Protein AF-0000000067833018 (afdb_homodimer)

Foldseek 3Di:
DDDPPPDPPPPPDPPPPDQQFACLLVVLEDVVLLVLADPLQNCVNGGDADDPGKWKKKWAWAWKDADPVLLVVQVVCVVFVSQDDNDTDHGFIKMWMWDADPPARWIKIWMWTDDPDDGTRIHIKIWHQDDDSRIKIDGGQQKIFDWRWGRDPNKIKTKGDWIWGDDVPDIGTDDLVPDQAMWMWIWHDPDNFKTKIWIWGARPPPGTRMIIIIMIGTDDDVVVVVVVPPD/DDPDPPDPPPPPDPPPPDQQFACLLVVLEDVVLLVLADPLQNCVNGGDADDPGKWKKKWAWAWKDADPVLLVVQVVCVVFQSQDDNDTDHGFIKMWMWDADPPARWIKIWMWTDDPDDGTRIHIKIWHQDDDSRIKIDGGQQKIFDWRWGRDPNKIKTKGDWIWGDDVPDIGTDDLVPDQAMWMWIWHDPDNFKTKIWIWGARPPPGTRMIIIIMIGTDDDVVVVVVVPPD

InterPro domains:
  IPR025311 Domain of unknown function DUF4166 [PF13761] (37-216)

Radius of gyration: 24.62 Å; Cα contacts (8 Å, |Δi|>4): 1054; chains: 2; bounding box: 75×74×74 Å

Sequence (462 aa):
MRAAGKAAIPNAAPVRPAELFDLRFRALVPEADWARLPPAVRRRFSKRLGEGESAVYVGRVVETQLTRLGWLLAQVLRLVGAPLPTARIANVPSVVAVTQDGAGNGQIWTRLYARGSGFPQAIHSAKRFRGPTGLEERVGAGLGMSLRVLVEDRALVFRSERYFIDLPGFRLILPQWLTPGTLTVSHGATGARAFRFVLEIRHAWLGRLLRQEAEFSDQVDARDEVTAALPMRAAGKAAIPNAAPVRPAELFDLRFRALVPEADWARLPPAVRRRFSKRLGEGESAVYVGRVVETQLTRLGWLLAQVLRLVGAPLPTARIANVPSVVAVTQDGAGNGQIWTRLYARGSGFPQAIHSAKRFRGPTGLEERVGAGLGMSLRVLVEDRALVFRSERYFIDLPGFRLILPQWLTPGTLTVSHGATGARAFRFVLEIRHAWLGRLLRQEAEFSDQVDARDEVTAALP

Nearest PDB structures (foldseek):
  4tq2-assembly1_A-2  TM=4.576E-01  e=1.676E-01  Guillardia theta CCMP2712
  4kc5-assembly1_A  TM=1.972E-01  e=2.437E-02  Mycetohabitans rhizoxinica
  8oii-assembly1_B  TM=2.751E-01  e=3.364E-01  Mycetohabitans rhizoxinica
  4kc5-assembly1_B  TM=1.803E-01  e=4.635E-02  Mycetohabitans rhizoxinica
  4kc5-assembly2_C  TM=1.991E-01  e=9.300E-02  Mycetohabitans rhizoxinica

Structure (mmCIF, N/CA/C/O backbone):
data_AF-0000000067833018-model_v1
#
loop_
_entity.id
_entity.type
_entity.pdbx_description
1 polymer 'DUF4166 domain-containing protein'
#
loop_
_atom_site.group_PDB
_atom_site.id
_atom_site.type_symbol
_atom_site.label_atom_id
_atom_site.label_alt_id
_atom_site.label_comp_id
_atom_site.label_asym_id
_atom_site.label_entity_id
_atom_site.label_seq_id
_atom_site.pdbx_PDB_ins_code
_atom_site.Cartn_x
_atom_site.Cartn_y
_atom_site.Cartn_z
_atom_site.occupancy
_atom_site.B_iso_or_equiv
_atom_site.auth_seq_id
_atom_site.auth_comp_id
_atom_site.auth_asym_id
_atom_site.auth_atom_id
_atom_site.pdbx_PDB_model_num
ATOM 1 N N . MET A 1 1 ? -49.625 0.603 -44.344 1 29.66 1 MET A N 1
ATOM 2 C CA . MET A 1 1 ? -49.281 0.691 -42.938 1 29.66 1 MET A CA 1
ATOM 3 C C . MET A 1 1 ? -47.781 0.601 -42.719 1 29.66 1 MET A C 1
ATOM 5 O O . MET A 1 1 ? -47.188 -0.477 -42.875 1 29.66 1 MET A O 1
ATOM 9 N N . ARG A 1 2 ? -46.969 1.651 -43.031 1 31.81 2 ARG A N 1
ATOM 10 C CA . ARG A 1 2 ? -45.5 1.789 -43.062 1 31.81 2 ARG A CA 1
ATOM 11 C C . ARG A 1 2 ? -44.938 1.815 -41.656 1 31.81 2 ARG A C 1
ATOM 13 O O . ARG A 1 2 ? -45.438 2.541 -40.781 1 31.81 2 ARG A O 1
ATOM 20 N N . ALA A 1 3 ? -44.25 0.665 -41.281 1 36.78 3 ALA A N 1
ATOM 21 C CA . ALA A 1 3 ? -43.531 0.503 -40.031 1 36.78 3 ALA A CA 1
ATOM 22 C C . ALA A 1 3 ? -42.562 1.674 -39.812 1 36.78 3 ALA A C 1
ATOM 24 O O . ALA A 1 3 ? -41.688 1.929 -40.594 1 36.78 3 ALA A O 1
ATOM 25 N N . ALA A 1 4 ? -42.969 2.785 -39.125 1 35 4 ALA A N 1
ATOM 26 C CA . ALA A 1 4 ? -42.156 3.916 -38.656 1 35 4 ALA A CA 1
ATOM 27 C C . ALA A 1 4 ? -40.938 3.441 -37.875 1 35 4 ALA A C 1
ATOM 29 O O . ALA A 1 4 ? -41.031 2.57 -37.031 1 35 4 ALA A O 1
ATOM 30 N N . GLY A 1 5 ? -39.75 3.486 -38.375 1 27.19 5 GLY A N 1
ATOM 31 C CA . GLY A 1 5 ? -38.469 3.172 -37.812 1 27.19 5 GLY A CA 1
ATOM 32 C C . GLY A 1 5 ? -38.25 3.832 -36.469 1 27.19 5 GLY A C 1
ATOM 33 O O . GLY A 1 5 ? -38.438 5.039 -36.312 1 27.19 5 GLY A O 1
ATOM 34 N N . LYS A 1 6 ? -38.406 3.123 -35.344 1 36.62 6 LYS A N 1
ATOM 35 C CA . LYS A 1 6 ? -38.094 3.594 -34 1 36.62 6 LYS A CA 1
ATOM 36 C C . LYS A 1 6 ? -36.688 4.234 -33.969 1 36.62 6 LYS A C 1
ATOM 38 O O . LYS A 1 6 ? -35.688 3.607 -34.344 1 36.62 6 LYS A O 1
ATOM 43 N N . ALA A 1 7 ? -36.625 5.586 -33.906 1 32.22 7 ALA A N 1
ATOM 44 C CA . ALA A 1 7 ? -35.375 6.316 -33.656 1 32.22 7 ALA A CA 1
ATOM 45 C C . ALA A 1 7 ? -34.656 5.73 -32.469 1 32.22 7 ALA A C 1
ATOM 47 O O . ALA A 1 7 ? -35.25 5.512 -31.406 1 32.22 7 ALA A O 1
ATOM 48 N N . ALA A 1 8 ? -33.531 5.027 -32.656 1 36.75 8 ALA A N 1
ATOM 49 C CA . ALA A 1 8 ? -32.656 4.531 -31.578 1 36.75 8 ALA A CA 1
ATOM 50 C C . ALA A 1 8 ? -32.406 5.617 -30.531 1 36.75 8 ALA A C 1
ATOM 52 O O . ALA A 1 8 ? -32.062 6.754 -30.875 1 36.75 8 ALA A O 1
ATOM 53 N N . ILE A 1 9 ? -33.062 5.59 -29.375 1 35.44 9 ILE A N 1
ATOM 54 C CA . ILE A 1 9 ? -32.75 6.449 -28.25 1 35.44 9 ILE A CA 1
ATOM 55 C C . ILE A 1 9 ? -31.234 6.516 -28.031 1 35.44 9 ILE A C 1
ATOM 57 O O . ILE A 1 9 ? -30.562 5.484 -28 1 35.44 9 ILE A O 1
ATOM 61 N N . PRO A 1 10 ? -30.547 7.59 -28.281 1 33.59 10 PRO A N 1
ATOM 62 C CA . PRO A 1 10 ? -29.109 7.672 -28.062 1 33.59 10 PRO A CA 1
ATOM 63 C C . PRO A 1 10 ? -28.688 7.195 -26.672 1 33.59 10 PRO A C 1
ATOM 65 O O . PRO A 1 10 ? -29.438 7.355 -25.719 1 33.59 10 PRO A O 1
ATOM 68 N N . ASN A 1 11 ? -28 6.137 -26.516 1 34.44 11 ASN A N 1
ATOM 69 C CA . ASN A 1 11 ? -27.391 5.668 -25.281 1 34.44 11 ASN A CA 1
ATOM 70 C C . ASN A 1 11 ? -26.75 6.816 -24.5 1 34.44 11 ASN A C 1
ATOM 72 O O . ASN A 1 11 ? -25.844 7.473 -25 1 34.44 11 ASN A O 1
ATOM 76 N N . ALA A 1 12 ? -27.469 7.539 -23.641 1 34.06 12 ALA A N 1
ATOM 77 C CA . ALA A 1 12 ? -26.922 8.578 -22.766 1 34.06 12 ALA A CA 1
ATOM 78 C C . ALA A 1 12 ? -25.531 8.195 -22.266 1 34.06 12 ALA A C 1
ATOM 80 O O . ALA A 1 12 ? -25.297 7.051 -21.875 1 34.06 12 ALA A O 1
ATOM 81 N N . ALA A 1 13 ? -24.547 8.906 -22.641 1 34.75 13 ALA A N 1
ATOM 82 C CA . ALA A 1 13 ? -23.172 8.773 -22.141 1 34.75 13 ALA A CA 1
ATOM 83 C C . ALA A 1 13 ? -23.156 8.523 -20.641 1 34.75 13 ALA A C 1
ATOM 85 O O . ALA A 1 13 ? -23.969 9.078 -19.906 1 34.75 13 ALA A O 1
ATOM 86 N N . PRO A 1 14 ? -22.688 7.383 -20.172 1 37.75 14 PRO A N 1
ATOM 87 C CA . PRO A 1 14 ? -22.656 7.223 -18.719 1 37.75 14 PRO A CA 1
ATOM 88 C C . PRO A 1 14 ? -22.25 8.5 -17.984 1 37.75 14 PRO A C 1
ATOM 90 O O . PRO A 1 14 ? -21.312 9.18 -18.422 1 37.75 14 PRO A O 1
ATOM 93 N N . VAL A 1 15 ? -23.172 9.258 -17.406 1 35.12 15 VAL A N 1
ATOM 94 C CA . VAL A 1 15 ? -22.891 10.43 -16.578 1 35.12 15 VAL A CA 1
ATOM 95 C C . VAL A 1 15 ? -21.672 10.172 -15.703 1 35.12 15 VAL A C 1
ATOM 97 O O . VAL A 1 15 ? -21.609 9.156 -15.008 1 35.12 15 VAL A O 1
ATOM 100 N N . ARG A 1 16 ? -20.5 10.578 -16.094 1 40.22 16 ARG A N 1
ATOM 101 C CA . ARG A 1 16 ? -19.359 10.586 -15.18 1 40.22 16 ARG A CA 1
ATOM 102 C C . ARG A 1 16 ? -19.781 11.055 -13.797 1 40.22 16 ARG A C 1
ATOM 104 O O . ARG A 1 16 ? -20.484 12.062 -13.664 1 40.22 16 ARG A O 1
ATOM 111 N N . PRO A 1 17 ? -19.969 10.227 -12.898 1 42.84 17 PRO A N 1
ATOM 112 C CA . PRO A 1 17 ? -20.406 10.703 -11.578 1 42.84 17 PRO A CA 1
ATOM 113 C C . PRO A 1 17 ? -19.781 12.039 -11.195 1 42.84 17 PRO A C 1
ATOM 115 O O . PRO A 1 17 ? -18.609 12.281 -11.5 1 42.84 17 PRO A O 1
ATOM 118 N N . ALA A 1 18 ? -20.5 13.062 -10.961 1 44.03 18 ALA A N 1
ATOM 119 C CA . ALA A 1 18 ? -20.125 14.398 -10.508 1 44.03 18 ALA A CA 1
ATOM 120 C C . ALA A 1 18 ? -19.047 14.328 -9.422 1 44.03 18 ALA A C 1
ATOM 122 O O . ALA A 1 18 ? -19.109 13.477 -8.539 1 44.03 18 ALA A O 1
ATOM 123 N N . GLU A 1 19 ? -17.859 14.758 -9.789 1 54.19 19 GLU A N 1
ATOM 124 C CA . GLU A 1 19 ? -16.75 14.852 -8.836 1 54.19 19 GLU A CA 1
ATOM 125 C C . GLU A 1 19 ? -17.234 15.359 -7.48 1 54.19 19 GLU A C 1
ATOM 127 O O . GLU A 1 19 ? -17.891 16.391 -7.398 1 54.19 19 GLU A O 1
ATOM 132 N N . LEU A 1 20 ? -17.5 14.492 -6.512 1 61.06 20 LEU A N 1
ATOM 133 C CA . LEU A 1 20 ? -17.828 14.875 -5.145 1 61.06 20 LEU A CA 1
ATOM 134 C C . LEU A 1 20 ? -16.719 15.711 -4.531 1 61.06 20 LEU A C 1
ATOM 136 O O . LEU A 1 20 ? -15.539 15.461 -4.793 1 61.06 20 LEU A O 1
ATOM 140 N N . PHE A 1 21 ? -17.094 16.938 -4.094 1 76.19 21 PHE A N 1
ATOM 141 C CA . PHE A 1 21 ? -16.125 17.828 -3.496 1 76.19 21 PHE A CA 1
ATOM 142 C C . PHE A 1 21 ? -16.141 17.719 -1.976 1 76.19 21 PHE A C 1
ATOM 144 O O . PHE A 1 21 ? -17.203 17.562 -1.374 1 76.19 21 PHE A O 1
ATOM 151 N N . ASP A 1 22 ? -14.977 17.562 -1.363 1 77.25 22 ASP A N 1
ATOM 152 C CA . ASP A 1 22 ? -14.734 17.594 0.077 1 77.25 22 ASP A CA 1
ATOM 153 C C . ASP A 1 22 ? -14.195 18.969 0.506 1 77.25 22 ASP A C 1
ATOM 155 O O . ASP A 1 22 ? -13.047 19.297 0.216 1 77.25 22 ASP A O 1
ATOM 159 N N . LEU A 1 23 ? -15.07 19.75 1.263 1 83.69 23 LEU A N 1
ATOM 160 C CA . LEU A 1 23 ? -14.68 21.109 1.617 1 83.69 23 LEU A CA 1
ATOM 161 C C . LEU A 1 23 ? -14.141 21.156 3.041 1 83.69 23 LEU A C 1
ATOM 163 O O . LEU A 1 23 ? -13.852 22.234 3.561 1 83.69 23 LEU A O 1
ATOM 167 N N . ARG A 1 24 ? -13.93 20.141 3.607 1 89.38 24 ARG A N 1
ATOM 168 C CA . ARG A 1 24 ? -13.617 20.109 5.035 1 89.38 24 ARG A CA 1
ATOM 169 C C . ARG A 1 24 ? -12.203 20.625 5.301 1 89.38 24 ARG A C 1
ATOM 171 O O . ARG A 1 24 ? -11.969 21.312 6.297 1 89.38 24 ARG A O 1
ATOM 178 N N . PHE A 1 25 ? -11.273 20.312 4.395 1 93.88 25 PHE A N 1
ATOM 179 C CA . PHE A 1 25 ? -9.938 20.875 4.559 1 93.88 25 PHE A CA 1
ATOM 180 C C . PHE A 1 25 ? -9.953 22.375 4.359 1 93.88 25 PHE A C 1
ATOM 182 O O . PHE A 1 25 ? -9.281 23.109 5.094 1 93.88 25 PHE A O 1
ATOM 189 N N . ARG A 1 26 ? -10.688 22.844 3.42 1 94.62 26 ARG A N 1
ATOM 190 C CA . ARG A 1 26 ? -10.797 24.266 3.15 1 94.62 26 ARG A CA 1
ATOM 191 C C . ARG A 1 26 ? -11.328 25.016 4.371 1 94.62 26 ARG A C 1
ATOM 193 O O . ARG A 1 26 ? -10.883 26.125 4.664 1 94.62 26 ARG A O 1
ATOM 200 N N . ALA A 1 27 ? -12.18 24.391 5.051 1 95.12 27 ALA A N 1
ATOM 201 C CA . ALA A 1 27 ? -12.828 25.016 6.199 1 95.12 27 ALA A CA 1
ATOM 202 C C . ALA A 1 27 ? -11.844 25.219 7.348 1 95.12 27 ALA A C 1
ATOM 204 O O . ALA A 1 27 ? -12.125 25.953 8.297 1 95.12 27 ALA A O 1
ATOM 205 N N . LEU A 1 28 ? -10.711 24.625 7.258 1 96.5 28 LEU A N 1
ATOM 206 C CA . LEU A 1 28 ? -9.75 24.641 8.359 1 96.5 28 LEU A CA 1
ATOM 207 C C . LEU A 1 28 ? -8.766 25.797 8.195 1 96.5 28 LEU A C 1
ATOM 209 O O . LEU A 1 28 ? -7.953 26.047 9.086 1 96.5 28 LEU A O 1
ATOM 213 N N . VAL A 1 29 ? -8.812 26.422 7.059 1 96.69 29 VAL A N 1
ATOM 214 C CA . VAL A 1 29 ? -7.902 27.531 6.797 1 96.69 29 VAL A CA 1
ATOM 215 C C . VAL A 1 29 ? -8.703 28.781 6.41 1 96.69 29 VAL A C 1
ATOM 217 O O . VAL A 1 29 ? -9.773 28.672 5.812 1 96.69 29 VAL A O 1
ATOM 220 N N . PRO A 1 30 ? -8.164 30 6.738 1 96.69 30 PRO A N 1
ATOM 221 C CA . PRO A 1 30 ? -8.836 31.188 6.238 1 96.69 30 PRO A CA 1
ATOM 222 C C . PRO A 1 30 ? -8.977 31.203 4.719 1 96.69 30 PRO A C 1
ATOM 224 O O . PRO A 1 30 ? -8.07 30.75 4.008 1 96.69 30 PRO A O 1
ATOM 227 N N . GLU A 1 31 ? -10.031 31.75 4.293 1 96.44 31 GLU A N 1
ATOM 228 C CA . GLU A 1 31 ? -10.344 31.781 2.865 1 96.44 31 GLU A CA 1
ATOM 229 C C . GLU A 1 31 ? -9.234 32.438 2.066 1 96.44 31 GLU A C 1
ATOM 231 O O . GLU A 1 31 ? -8.883 32 0.976 1 96.44 31 GLU A O 1
ATOM 236 N N . ALA A 1 32 ? -8.734 33.469 2.566 1 97.31 32 ALA A N 1
ATOM 237 C CA . ALA A 1 32 ? -7.656 34.188 1.887 1 97.31 32 ALA A CA 1
ATOM 238 C C . ALA A 1 32 ? -6.434 33.281 1.698 1 97.31 32 ALA A C 1
ATOM 240 O O . ALA A 1 32 ? -5.762 33.375 0.665 1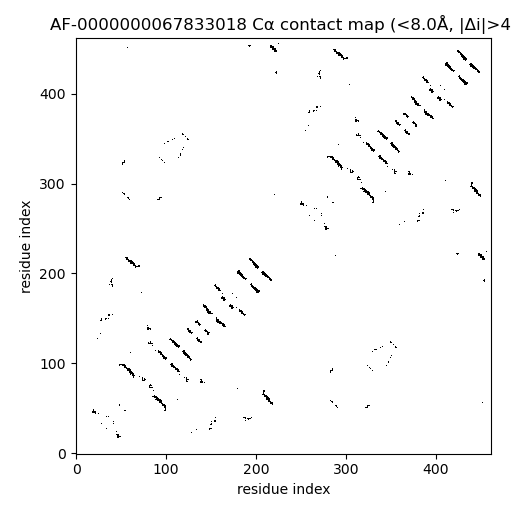 97.31 32 ALA A O 1
ATOM 241 N N . ASP A 1 33 ? -6.168 32.5 2.666 1 97.31 33 ASP A N 1
ATOM 242 C CA . ASP A 1 33 ? -5.043 31.562 2.59 1 97.31 33 ASP A CA 1
ATOM 243 C C . ASP A 1 33 ? -5.32 30.438 1.594 1 97.31 33 ASP A C 1
ATOM 245 O O . ASP A 1 33 ? -4.461 30.094 0.778 1 97.31 33 ASP A O 1
ATOM 249 N N . TRP A 1 34 ? -6.5 29.922 1.648 1 97 34 TRP A N 1
ATOM 250 C CA . TRP A 1 34 ? -6.879 28.859 0.719 1 97 34 TRP A CA 1
ATOM 251 C C . TRP A 1 34 ? -6.73 29.328 -0.726 1 97 34 TRP A C 1
ATOM 253 O O . TRP A 1 34 ? -6.234 28.578 -1.575 1 97 34 TRP A O 1
ATOM 263 N N . ALA A 1 35 ? -7.078 30.578 -0.971 1 96.56 35 ALA A N 1
ATOM 264 C CA . ALA A 1 35 ? -7.055 31.141 -2.316 1 96.56 35 ALA A CA 1
ATOM 265 C C . ALA A 1 35 ? -5.621 31.266 -2.836 1 96.56 35 ALA A C 1
ATOM 267 O O . ALA A 1 35 ? -5.398 31.312 -4.047 1 96.56 35 ALA A O 1
ATOM 268 N N . ARG A 1 36 ? -4.703 31.266 -1.979 1 97.19 36 ARG A N 1
ATOM 269 C CA . ARG A 1 36 ? -3.303 31.422 -2.355 1 97.19 36 ARG A CA 1
ATOM 270 C C . ARG A 1 36 ? -2.699 30.078 -2.785 1 97.19 36 ARG A C 1
ATOM 272 O O . ARG A 1 36 ? -1.612 30.047 -3.367 1 97.19 36 ARG A O 1
ATOM 279 N N . LEU A 1 37 ? -3.367 29.016 -2.486 1 97.69 37 LEU A N 1
ATOM 280 C CA . LEU A 1 37 ? -2.861 27.703 -2.861 1 97.69 37 LEU A CA 1
ATOM 281 C C . LEU A 1 37 ? -2.947 27.5 -4.367 1 97.69 37 LEU A C 1
ATOM 283 O O . LEU A 1 37 ? -3.924 27.906 -5 1 97.69 37 LEU A O 1
ATOM 287 N N . PRO A 1 38 ? -1.875 26.891 -4.898 1 97.62 38 PRO A N 1
ATOM 288 C CA . PRO A 1 38 ? -2.004 26.484 -6.301 1 97.62 38 PRO A CA 1
ATOM 289 C C . PRO A 1 38 ? -3.229 25.609 -6.555 1 97.62 38 PRO A C 1
ATOM 291 O O . PRO A 1 38 ? -3.611 24.812 -5.691 1 97.62 38 PRO A O 1
ATOM 294 N N . PRO A 1 39 ? -3.787 25.719 -7.723 1 96.06 39 PRO A N 1
ATOM 295 C CA . PRO A 1 39 ? -4.977 24.922 -8.055 1 96.06 39 PRO A CA 1
ATOM 296 C C . PRO A 1 39 ? -4.773 23.422 -7.832 1 96.06 39 PRO A C 1
ATOM 298 O O . PRO A 1 39 ? -5.699 22.734 -7.414 1 96.06 39 PRO A O 1
ATOM 301 N N . ALA A 1 40 ? -3.621 22.953 -8.117 1 96.06 40 ALA A N 1
ATOM 302 C CA . ALA A 1 40 ? -3.316 21.547 -7.961 1 96.06 40 ALA A CA 1
ATOM 303 C C . ALA A 1 40 ? -3.486 21.094 -6.508 1 96.06 40 ALA A C 1
ATOM 305 O O . ALA A 1 40 ? -4.02 20.016 -6.238 1 96.06 40 ALA A O 1
ATOM 306 N N . VAL A 1 41 ? -3.064 21.906 -5.598 1 97.12 41 VAL A N 1
ATOM 307 C CA . VAL A 1 41 ? -3.166 21.578 -4.18 1 97.12 41 VAL A CA 1
ATOM 308 C C . VAL A 1 41 ? -4.629 21.625 -3.74 1 97.12 41 VAL A C 1
ATOM 310 O O . VAL A 1 41 ? -5.102 20.734 -3.039 1 97.12 41 VAL A O 1
ATOM 313 N N . ARG A 1 42 ? -5.344 22.641 -4.16 1 96.31 42 ARG A N 1
ATOM 314 C CA . ARG A 1 42 ? -6.762 22.766 -3.832 1 96.31 42 ARG A CA 1
ATOM 315 C C . ARG A 1 42 ? -7.543 21.547 -4.348 1 96.31 42 ARG A C 1
ATOM 317 O O . ARG A 1 42 ? -8.383 21 -3.633 1 96.31 42 ARG A O 1
ATOM 324 N N . ARG A 1 43 ? -7.227 21.172 -5.527 1 93.44 43 ARG A N 1
ATOM 325 C CA . ARG A 1 43 ? -7.918 20.047 -6.129 1 93.44 43 ARG A CA 1
ATOM 326 C C . ARG A 1 43 ? -7.684 18.766 -5.324 1 93.44 43 ARG A C 1
ATOM 328 O O . ARG A 1 43 ? -8.625 18.016 -5.039 1 93.44 43 ARG A O 1
ATOM 335 N N . ARG A 1 44 ? -6.496 18.531 -4.957 1 93.81 44 ARG A N 1
ATOM 336 C CA . ARG A 1 44 ? -6.133 17.312 -4.238 1 93.81 44 ARG A CA 1
ATOM 337 C C . ARG A 1 44 ? -6.84 17.234 -2.887 1 93.81 44 ARG A C 1
ATOM 339 O O . ARG A 1 44 ? -7.316 16.172 -2.484 1 93.81 44 ARG A O 1
ATOM 346 N N . PHE A 1 45 ? -6.984 18.359 -2.25 1 94.75 45 PHE A N 1
ATOM 347 C CA . PHE A 1 45 ? -7.535 18.359 -0.901 1 94.75 45 PHE A CA 1
ATOM 348 C C . PHE A 1 45 ? -9.016 18.719 -0.923 1 94.75 45 PHE A C 1
ATOM 350 O O . PHE A 1 45 ? -9.648 18.844 0.13 1 94.75 45 PHE A O 1
ATOM 357 N N . SER A 1 46 ? -9.586 18.828 -2.105 1 92.25 46 SER A N 1
ATOM 358 C CA . SER A 1 46 ? -11.031 18.984 -2.238 1 92.25 46 SER A CA 1
ATOM 359 C C . SER A 1 46 ? -11.672 17.75 -2.844 1 92.25 46 SER A C 1
ATOM 361 O O . SER A 1 46 ? -12.898 17.688 -2.994 1 92.25 46 SER A O 1
ATOM 363 N N . LYS A 1 47 ? -10.797 16.844 -3.16 1 86.75 47 LYS A N 1
ATOM 364 C CA . LYS A 1 47 ? -11.312 15.617 -3.758 1 86.75 47 LYS A CA 1
ATOM 365 C C . LYS A 1 47 ? -12.047 14.766 -2.723 1 86.75 47 LYS A C 1
ATOM 367 O O . LYS A 1 47 ? -11.5 14.453 -1.666 1 86.75 47 LYS A O 1
ATOM 372 N N . ARG A 1 48 ? -13.273 14.422 -3.047 1 83.56 48 ARG A N 1
ATOM 373 C CA . ARG A 1 48 ? -14.031 13.531 -2.18 1 83.56 48 ARG A CA 1
ATOM 374 C C . ARG A 1 48 ? -14.016 12.102 -2.717 1 83.56 48 ARG A C 1
ATOM 376 O O . ARG A 1 48 ? -14.352 11.867 -3.883 1 83.56 48 ARG A O 1
ATOM 383 N N . LEU A 1 49 ? -13.625 11.273 -1.917 1 83.12 49 LEU A N 1
ATOM 384 C CA . LEU A 1 49 ? -13.625 9.867 -2.289 1 83.12 49 LEU A CA 1
ATOM 385 C C . LEU A 1 49 ? -14.953 9.211 -1.915 1 83.12 49 LEU A C 1
ATOM 387 O O . LEU A 1 49 ? -15.445 9.383 -0.797 1 83.12 49 LEU A O 1
ATOM 391 N N . GLY A 1 50 ? -15.562 8.602 -2.947 1 79.31 50 GLY A N 1
ATOM 392 C CA . GLY A 1 50 ? -16.75 7.82 -2.646 1 79.31 50 GLY A CA 1
ATOM 393 C C . GLY A 1 50 ? -16.438 6.539 -1.896 1 79.31 50 GLY A C 1
ATOM 394 O O . GLY A 1 50 ? -15.281 6.215 -1.663 1 79.31 50 GLY A O 1
ATOM 395 N N . GLU A 1 51 ? -17.656 5.922 -1.519 1 77.06 51 GLU A N 1
ATOM 396 C CA . GLU A 1 51 ? -17.516 4.629 -0.851 1 77.06 51 GLU A CA 1
ATOM 397 C C . GLU A 1 51 ? -16.812 3.619 -1.749 1 77.06 51 GLU A C 1
ATOM 399 O O . GLU A 1 51 ? -17.172 3.465 -2.92 1 77.06 51 GLU A O 1
ATOM 404 N N . GLY A 1 52 ? -15.781 3.064 -1.329 1 80.38 52 GLY A N 1
ATOM 405 C CA . GLY A 1 52 ? -15.086 2.033 -2.084 1 80.38 52 GLY A CA 1
ATOM 406 C C . GLY A 1 52 ? -14.047 2.59 -3.037 1 80.38 52 GLY A C 1
ATOM 407 O O . GLY A 1 52 ? -13.43 1.842 -3.793 1 80.38 52 GLY A O 1
ATOM 408 N N . GLU A 1 53 ? -13.922 3.891 -3.025 1 88 53 GLU A N 1
ATOM 409 C CA . GLU A 1 53 ? -12.953 4.52 -3.918 1 88 53 GLU A CA 1
ATOM 410 C C . GLU A 1 53 ? -11.633 4.777 -3.201 1 88 53 GLU A C 1
ATOM 412 O O . GLU A 1 53 ? -11.594 4.855 -1.972 1 88 53 GLU A O 1
ATOM 417 N N . SER A 1 54 ? -10.602 4.773 -4.023 1 94.38 54 SER A N 1
ATOM 418 C CA . SER A 1 54 ? -9.281 5.133 -3.529 1 94.38 54 SER A CA 1
ATOM 419 C C . SER A 1 54 ? -8.594 6.133 -4.457 1 94.38 54 SER A C 1
ATOM 421 O O . SER A 1 54 ? -8.812 6.113 -5.672 1 94.38 54 SER A O 1
ATOM 423 N N . ALA A 1 55 ? -7.941 7.062 -3.887 1 95.38 55 ALA A N 1
ATOM 424 C CA . ALA A 1 55 ? -6.988 7.879 -4.633 1 95.38 55 ALA A CA 1
ATOM 425 C C . ALA A 1 55 ? -5.566 7.348 -4.48 1 95.38 55 ALA A C 1
ATOM 427 O O . ALA A 1 55 ? -5.176 6.914 -3.396 1 95.38 55 ALA A O 1
ATOM 428 N N . VAL A 1 56 ? -4.848 7.41 -5.535 1 97.75 56 VAL A N 1
ATOM 429 C CA . VAL A 1 56 ? -3.498 6.855 -5.496 1 97.75 56 VAL A CA 1
ATOM 430 C C . VAL A 1 56 ? -2.51 7.859 -6.086 1 97.75 56 VAL A C 1
ATOM 432 O O . VAL A 1 56 ? -2.799 8.508 -7.094 1 97.75 56 VAL A O 1
ATOM 435 N N . TYR A 1 57 ? -1.428 7.965 -5.457 1 98.06 57 TYR A N 1
ATOM 436 C CA . TYR A 1 57 ? -0.296 8.766 -5.91 1 98.06 57 TYR A CA 1
ATOM 437 C C . TYR A 1 57 ? 0.964 7.918 -6.02 1 98.06 57 TYR A C 1
ATOM 439 O O . TYR A 1 57 ? 1.264 7.121 -5.129 1 98.06 57 TYR A O 1
ATOM 447 N N . VAL A 1 58 ? 1.631 8.055 -7.133 1 97.94 58 VAL A N 1
ATOM 448 C CA . VAL A 1 58 ? 2.842 7.277 -7.383 1 97.94 58 VAL A CA 1
ATOM 449 C C . VAL A 1 58 ? 4.039 8.219 -7.512 1 97.94 58 VAL A C 1
ATOM 451 O O . VAL A 1 58 ? 3.943 9.266 -8.148 1 97.94 58 VAL A O 1
ATOM 454 N N . GLY A 1 59 ? 5.102 7.836 -6.895 1 97.5 59 GLY A N 1
ATOM 455 C CA . GLY A 1 59 ? 6.312 8.641 -6.984 1 97.5 59 GLY A CA 1
ATOM 456 C C . GLY A 1 59 ? 7.516 7.973 -6.344 1 97.5 59 GLY A C 1
ATOM 457 O O . GLY A 1 59 ? 7.73 6.77 -6.512 1 97.5 59 GLY A O 1
ATOM 458 N N . ARG A 1 60 ? 8.352 8.805 -5.734 1 97.12 60 ARG A N 1
ATOM 459 C CA . ARG A 1 60 ? 9.586 8.312 -5.125 1 97.12 60 ARG A CA 1
ATOM 460 C C . ARG A 1 60 ? 9.938 9.117 -3.877 1 97.12 60 ARG A C 1
ATOM 462 O O . ARG A 1 60 ? 9.648 10.312 -3.797 1 97.12 60 ARG A O 1
ATOM 469 N N . VAL A 1 61 ? 10.578 8.406 -2.949 1 97.94 61 VAL A N 1
ATOM 470 C CA . VAL A 1 61 ? 11.227 9.109 -1.847 1 97.94 61 VAL A CA 1
ATOM 471 C C . VAL A 1 61 ? 12.555 9.703 -2.324 1 97.94 61 VAL A C 1
ATOM 473 O O . VAL A 1 61 ? 13.422 8.977 -2.811 1 97.94 61 VAL A O 1
ATOM 476 N N . VAL A 1 62 ? 12.633 11.039 -2.215 1 98.12 62 VAL A N 1
ATOM 477 C CA . VAL A 1 62 ? 13.836 11.727 -2.676 1 98.12 62 VAL A CA 1
ATOM 478 C C . VAL A 1 62 ? 14.969 11.516 -1.67 1 98.12 62 VAL A C 1
ATOM 480 O O . VAL A 1 62 ? 16.078 11.133 -2.045 1 98.12 62 VAL A O 1
ATOM 483 N N . GLU A 1 63 ? 14.578 11.773 -0.468 1 98.44 63 GLU A N 1
ATOM 484 C CA . GLU A 1 63 ? 15.578 11.648 0.583 1 98.44 63 GLU A CA 1
ATOM 485 C C . GLU A 1 63 ? 14.93 11.5 1.955 1 98.44 63 GLU A C 1
ATOM 487 O O . GLU A 1 63 ? 13.844 12.031 2.195 1 98.44 63 GLU A O 1
ATOM 492 N N . THR A 1 64 ? 15.641 10.703 2.826 1 98.69 64 THR A N 1
ATOM 493 C CA . THR A 1 64 ? 15.281 10.594 4.234 1 98.69 64 THR A CA 1
ATOM 494 C C . THR A 1 64 ? 16.484 10.875 5.125 1 98.69 64 THR A C 1
ATOM 496 O O . THR A 1 64 ? 17.5 10.18 5.043 1 98.69 64 THR A O 1
ATOM 499 N N . GLN A 1 65 ? 16.312 11.906 5.887 1 98.69 65 GLN A N 1
ATOM 500 C CA . GLN A 1 65 ? 17.344 12.258 6.871 1 98.69 65 GLN A CA 1
ATOM 501 C C . GLN A 1 65 ? 16.875 11.906 8.281 1 98.69 65 GLN A C 1
ATOM 503 O O . GLN A 1 65 ? 15.805 12.328 8.719 1 98.69 65 GLN A O 1
ATOM 508 N N . LEU A 1 66 ? 17.719 11.117 8.961 1 98.19 66 LEU A N 1
ATOM 509 C CA . LEU A 1 66 ? 17.469 10.711 10.336 1 98.19 66 LEU A CA 1
ATOM 510 C C . LEU A 1 66 ? 18.688 10.953 11.211 1 98.19 66 LEU A C 1
ATOM 512 O O . LEU A 1 66 ? 19.781 10.492 10.891 1 98.19 66 LEU A O 1
ATOM 516 N N . THR A 1 67 ? 18.5 11.711 12.305 1 98 67 THR A N 1
ATOM 517 C CA . THR A 1 67 ? 19.531 11.695 13.344 1 98 67 THR A CA 1
ATOM 518 C C . THR A 1 67 ? 19.484 10.383 14.117 1 98 67 THR A C 1
ATOM 520 O O . THR A 1 67 ? 18.594 9.562 13.922 1 98 67 THR A O 1
ATOM 523 N N . ARG A 1 68 ? 20.484 10.211 14.984 1 97.69 68 ARG A N 1
ATOM 524 C CA . ARG A 1 68 ? 20.5 9.008 15.805 1 97.69 68 ARG A CA 1
ATOM 525 C C . ARG A 1 68 ? 19.25 8.93 16.672 1 97.69 68 ARG A C 1
ATOM 527 O O . ARG A 1 68 ? 18.641 7.867 16.812 1 97.69 68 ARG A O 1
ATOM 534 N N . LEU A 1 69 ? 18.844 10 17.156 1 96.88 69 LEU A N 1
ATOM 535 C CA . LEU A 1 69 ? 17.672 10.047 18.031 1 96.88 69 LEU A CA 1
ATOM 536 C C . LEU A 1 69 ? 16.391 9.875 17.234 1 96.88 69 LEU A C 1
ATOM 538 O O . LEU A 1 69 ? 15.438 9.242 17.703 1 96.88 69 LEU A O 1
ATOM 542 N N . GLY A 1 70 ? 16.375 10.5 16.031 1 97.69 70 GLY A N 1
ATOM 543 C CA . GLY A 1 70 ? 15.234 10.273 15.148 1 97.69 70 GLY A CA 1
ATOM 544 C C . GLY A 1 70 ? 15.055 8.82 14.766 1 97.69 70 GLY A C 1
ATOM 545 O O . GLY A 1 70 ? 13.938 8.305 14.75 1 97.69 70 GLY A O 1
ATOM 546 N N . TRP A 1 71 ? 16.188 8.234 14.539 1 98.25 71 TRP A N 1
ATOM 547 C CA . TRP A 1 71 ? 16.188 6.816 14.203 1 98.25 71 TRP A CA 1
ATOM 548 C C . TRP A 1 71 ? 15.672 5.98 15.375 1 98.25 71 TRP A C 1
ATOM 550 O O . TRP A 1 71 ? 14.859 5.078 15.195 1 98.25 71 TRP A O 1
ATOM 560 N N . LEU A 1 72 ? 16.156 6.27 16.547 1 97.62 72 LEU A N 1
ATOM 561 C CA . LEU A 1 72 ? 15.742 5.547 17.734 1 97.62 72 LEU A CA 1
ATOM 562 C C . LEU A 1 72 ? 14.242 5.715 17.969 1 97.62 72 LEU A C 1
ATOM 564 O O . LEU A 1 72 ? 13.547 4.75 18.297 1 97.62 72 LEU A O 1
ATOM 568 N N . LEU A 1 73 ? 13.789 6.898 17.766 1 96.62 73 LEU A N 1
ATOM 569 C CA . LEU A 1 73 ? 12.359 7.168 17.891 1 96.62 73 LEU A CA 1
ATOM 570 C C . LEU A 1 73 ? 11.562 6.301 16.922 1 96.62 73 LEU A C 1
ATOM 572 O O . LEU A 1 73 ? 10.57 5.672 17.312 1 96.62 73 LEU A O 1
ATOM 576 N N . ALA A 1 74 ? 12 6.23 15.703 1 98.06 74 ALA A N 1
ATOM 577 C CA . ALA A 1 74 ? 11.328 5.438 14.68 1 98.06 74 ALA A CA 1
ATOM 578 C C . ALA A 1 74 ? 11.297 3.961 15.055 1 98.06 74 ALA A C 1
ATOM 580 O O . ALA A 1 74 ? 10.289 3.279 14.852 1 98.06 74 ALA A O 1
ATOM 581 N N . GLN A 1 75 ? 12.383 3.553 15.664 1 98 75 GLN A N 1
ATOM 582 C CA . GLN A 1 75 ? 12.453 2.152 16.062 1 98 75 GLN A CA 1
ATOM 583 C C . GLN A 1 75 ? 11.492 1.857 17.219 1 98 75 GLN A C 1
ATOM 585 O O . GLN A 1 75 ? 10.812 0.833 17.219 1 98 75 GLN A O 1
ATOM 590 N N . VAL A 1 76 ? 11.438 2.686 18.141 1 96.5 76 VAL A N 1
ATOM 591 C CA . VAL A 1 76 ? 10.562 2.504 19.297 1 96.5 76 VAL A CA 1
ATOM 592 C C . VAL A 1 76 ? 9.102 2.504 18.828 1 96.5 76 VAL A C 1
ATOM 594 O O . VAL A 1 76 ? 8.297 1.71 19.328 1 96.5 76 VAL A O 1
ATOM 597 N N . LEU A 1 77 ? 8.789 3.291 17.875 1 96.81 77 LEU A N 1
ATOM 598 C CA . LEU A 1 77 ? 7.41 3.453 17.422 1 96.81 77 LEU A CA 1
ATOM 599 C C . LEU A 1 77 ? 6.988 2.287 16.547 1 96.81 77 LEU A C 1
ATOM 601 O O . LEU A 1 77 ? 5.828 2.193 16.141 1 96.81 77 LEU A O 1
ATOM 605 N N . ARG A 1 78 ? 7.898 1.385 16.219 1 96.56 78 ARG A N 1
ATOM 606 C CA . ARG A 1 78 ? 7.504 0.138 15.57 1 96.56 78 ARG A CA 1
ATOM 607 C C . ARG A 1 78 ? 6.48 -0.616 16.406 1 96.56 78 ARG A C 1
ATOM 609 O O . ARG A 1 78 ? 5.637 -1.334 15.875 1 96.56 78 ARG A O 1
ATOM 616 N N . LEU A 1 79 ? 6.508 -0.316 17.688 1 94.25 79 LEU A N 1
ATOM 617 C CA . LEU A 1 79 ? 5.621 -0.993 18.625 1 94.25 79 LEU A CA 1
ATOM 618 C C . LEU A 1 79 ? 4.176 -0.566 18.406 1 94.25 79 LEU A C 1
ATOM 620 O O . LEU A 1 79 ? 3.25 -1.246 18.859 1 94.25 79 LEU A O 1
ATOM 624 N N . VAL A 1 80 ? 4.043 0.555 17.734 1 93.44 80 VAL A N 1
ATOM 625 C CA . VAL A 1 80 ? 2.68 1.047 17.562 1 93.44 80 VAL A CA 1
ATOM 626 C C . VAL A 1 80 ? 2.342 1.126 16.078 1 93.44 80 VAL A C 1
ATOM 628 O O . VAL A 1 80 ? 1.51 1.938 15.664 1 93.44 80 VAL A O 1
ATOM 631 N N . GLY A 1 81 ? 3.041 0.409 15.273 1 94.12 81 GLY A N 1
ATOM 632 C CA . GLY A 1 81 ? 2.678 0.295 13.875 1 94.12 81 GLY A CA 1
ATOM 633 C C . GLY A 1 81 ? 3.668 0.968 12.945 1 94.12 81 GLY A C 1
ATOM 634 O O . GLY A 1 81 ? 3.396 1.131 11.75 1 94.12 81 GLY A O 1
ATOM 635 N N . ALA A 1 82 ? 4.812 1.479 13.469 1 96.94 82 ALA A N 1
ATOM 636 C CA . ALA A 1 82 ? 5.891 2.057 12.672 1 96.94 82 ALA A CA 1
ATOM 637 C C . ALA A 1 82 ? 5.383 3.227 11.828 1 96.94 82 ALA A C 1
ATOM 639 O O . ALA A 1 82 ? 5.5 3.213 10.602 1 96.94 82 ALA A O 1
ATOM 640 N N . PRO A 1 83 ? 4.949 4.301 12.531 1 97.69 83 PRO A N 1
ATOM 641 C CA . PRO A 1 83 ? 4.348 5.43 11.812 1 97.69 83 PRO A CA 1
ATOM 642 C C . PRO A 1 83 ? 5.391 6.355 11.188 1 97.69 83 PRO A C 1
ATOM 644 O O . PRO A 1 83 ? 5.035 7.352 10.555 1 97.69 83 PRO A O 1
ATOM 647 N N . LEU A 1 84 ? 6.672 6.09 11.367 1 98.25 84 LEU A N 1
ATOM 648 C CA . LEU A 1 84 ? 7.762 6.891 10.82 1 98.25 84 LEU A CA 1
ATOM 649 C C . LEU A 1 84 ? 8.68 6.035 9.953 1 98.25 84 LEU A C 1
ATOM 651 O O . LEU A 1 84 ? 8.797 4.828 10.164 1 98.25 84 LEU A O 1
ATOM 655 N N . PRO A 1 85 ? 9.344 6.723 8.938 1 98.19 85 PRO A N 1
ATOM 656 C CA . PRO A 1 85 ? 10.375 5.969 8.234 1 98.19 85 PRO A CA 1
ATOM 657 C C . PRO A 1 85 ? 11.43 5.387 9.172 1 98.19 85 PRO A C 1
ATOM 659 O O . PRO A 1 85 ? 11.938 6.09 10.047 1 98.19 85 PRO A O 1
ATOM 662 N N . THR A 1 86 ? 11.734 4.137 8.961 1 97.75 86 THR A N 1
ATOM 663 C CA . THR A 1 86 ? 12.586 3.445 9.922 1 97.75 86 THR A CA 1
ATOM 664 C C . THR A 1 86 ? 14.023 3.367 9.414 1 97.75 86 THR A C 1
ATOM 666 O O . THR A 1 86 ? 14.898 2.811 10.086 1 97.75 86 THR A O 1
ATOM 669 N N . ALA A 1 87 ? 14.281 3.844 8.172 1 97.06 87 ALA A N 1
ATOM 670 C CA . ALA A 1 87 ? 15.617 3.85 7.578 1 97.06 87 ALA A CA 1
ATOM 671 C C . ALA A 1 87 ? 15.82 5.074 6.691 1 97.06 87 ALA A C 1
ATOM 673 O O . ALA A 1 87 ? 14.852 5.746 6.32 1 97.06 87 ALA A O 1
ATOM 674 N N . ARG A 1 88 ? 17.078 5.316 6.383 1 97.56 88 ARG A N 1
ATOM 675 C CA . ARG A 1 88 ? 17.422 6.438 5.523 1 97.56 88 ARG A CA 1
ATOM 676 C C . ARG A 1 88 ? 17.297 6.059 4.051 1 97.56 88 ARG A C 1
ATOM 678 O O . ARG A 1 88 ? 18.281 6.086 3.309 1 97.56 88 ARG A O 1
ATOM 685 N N . ILE A 1 89 ? 16.125 5.883 3.695 1 95.62 89 ILE A N 1
ATOM 686 C CA . ILE A 1 89 ? 15.914 5.48 2.309 1 95.62 89 ILE A CA 1
ATOM 687 C C . ILE A 1 89 ? 15.992 6.707 1.399 1 95.62 89 ILE A C 1
ATOM 689 O O . ILE A 1 89 ? 15.625 7.812 1.806 1 95.62 89 ILE A O 1
ATOM 693 N N . ALA A 1 90 ? 16.484 6.477 0.175 1 96.31 90 ALA A N 1
ATOM 694 C CA . ALA A 1 90 ? 16.594 7.523 -0.839 1 96.31 90 ALA A CA 1
ATOM 695 C C . ALA A 1 90 ? 16.406 6.949 -2.242 1 96.31 90 ALA A C 1
ATOM 697 O O . ALA A 1 90 ? 16.906 5.863 -2.543 1 96.31 90 ALA A O 1
ATOM 698 N N . ASN A 1 91 ? 15.664 7.734 -2.998 1 94.75 91 ASN A N 1
ATOM 699 C CA . ASN A 1 91 ? 15.469 7.398 -4.406 1 94.75 91 ASN A CA 1
ATOM 700 C C . ASN A 1 91 ? 14.867 6.008 -4.574 1 94.75 91 ASN A C 1
ATOM 702 O O . ASN A 1 91 ? 15.375 5.195 -5.344 1 94.75 91 ASN A O 1
ATOM 706 N N . VAL A 1 92 ? 13.836 5.758 -3.824 1 94.81 92 VAL A N 1
ATOM 707 C CA . VAL A 1 92 ? 13.133 4.488 -3.936 1 94.81 92 VAL A CA 1
ATOM 708 C C . VAL A 1 92 ? 11.672 4.738 -4.312 1 94.81 92 VAL A C 1
ATOM 710 O O . VAL A 1 92 ? 11.102 5.777 -3.959 1 94.81 92 VAL A O 1
ATOM 713 N N . PRO A 1 93 ? 11.102 3.791 -5.043 1 96.19 93 PRO A N 1
ATOM 714 C CA . PRO A 1 93 ? 9.695 3.953 -5.395 1 96.19 93 PRO A CA 1
ATOM 715 C C . PRO A 1 93 ? 8.789 4.066 -4.172 1 96.19 93 PRO A C 1
ATOM 717 O O . PRO A 1 93 ? 9.078 3.467 -3.131 1 96.19 93 PRO A O 1
ATOM 720 N N . SER A 1 94 ? 7.758 4.832 -4.305 1 97.88 94 SER A N 1
ATOM 721 C CA . SER A 1 94 ? 6.77 5.027 -3.246 1 97.88 94 SER A CA 1
ATOM 722 C C . SER A 1 94 ? 5.367 5.191 -3.824 1 97.88 94 SER A C 1
ATOM 724 O O . SER A 1 94 ? 5.199 5.75 -4.91 1 97.88 94 SER A O 1
ATOM 726 N N . VAL A 1 95 ? 4.441 4.672 -3.096 1 98.31 95 VAL A N 1
ATOM 727 C CA . VAL A 1 95 ? 3.029 4.777 -3.451 1 98.31 95 VAL A CA 1
ATOM 728 C C . VAL A 1 95 ? 2.227 5.258 -2.244 1 98.31 95 VAL A C 1
ATOM 730 O O . VAL A 1 95 ? 2.469 4.82 -1.115 1 98.31 95 VAL A O 1
ATOM 733 N N . VAL A 1 96 ? 1.305 6.133 -2.496 1 98.5 96 VAL A N 1
ATOM 734 C CA . VAL A 1 96 ? 0.356 6.57 -1.478 1 98.5 96 VAL A CA 1
ATOM 735 C C . VAL A 1 96 ? -1.062 6.188 -1.893 1 98.5 96 VAL A C 1
ATOM 737 O O . VAL A 1 96 ? -1.479 6.457 -3.021 1 98.5 96 VAL A O 1
ATOM 740 N N . ALA A 1 97 ? -1.715 5.543 -1.029 1 98.06 97 ALA A N 1
ATOM 741 C CA . ALA A 1 97 ? -3.131 5.238 -1.215 1 98.06 97 ALA A CA 1
ATOM 742 C C . ALA A 1 97 ? -3.984 5.93 -0.156 1 98.06 97 ALA A C 1
ATOM 744 O O . ALA A 1 97 ? -3.662 5.891 1.033 1 98.06 97 ALA A O 1
ATOM 745 N N . VAL A 1 98 ? -5.023 6.562 -0.633 1 96.38 98 VAL A N 1
ATOM 746 C CA . VAL A 1 98 ? -5.953 7.242 0.264 1 96.38 98 VAL A CA 1
ATOM 747 C C . VAL A 1 98 ? -7.348 6.637 0.122 1 96.38 98 VAL A C 1
ATOM 749 O O . VAL A 1 98 ? -7.852 6.473 -0.993 1 96.38 98 VAL A O 1
ATOM 752 N N . THR A 1 99 ? -7.926 6.215 1.222 1 93.56 99 THR A N 1
ATOM 753 C CA . THR A 1 99 ? -9.297 5.723 1.257 1 93.56 99 THR A CA 1
ATOM 754 C C . THR A 1 99 ? -10.109 6.461 2.314 1 93.56 99 THR A C 1
ATOM 756 O O . THR A 1 99 ? -9.555 7.191 3.137 1 93.56 99 THR A O 1
ATOM 759 N N . GLN A 1 100 ? -11.398 6.219 2.195 1 89.25 100 GLN A N 1
ATOM 760 C CA . GLN A 1 100 ? -12.242 6.785 3.24 1 89.25 100 GLN A CA 1
ATOM 761 C C . GLN A 1 100 ? -12.117 5.996 4.539 1 89.25 100 GLN A C 1
ATOM 763 O O . GLN A 1 100 ? -11.922 4.777 4.516 1 89.25 100 GLN A O 1
ATOM 768 N N . ASP A 1 101 ? -12.18 6.77 5.547 1 84.94 101 ASP A N 1
ATOM 769 C CA . ASP A 1 101 ? -12.266 6.145 6.863 1 84.94 101 ASP A CA 1
ATOM 770 C C . ASP A 1 101 ? -13.711 5.844 7.234 1 84.94 101 ASP A C 1
ATOM 772 O O . ASP A 1 101 ? -14.461 6.742 7.617 1 84.94 101 ASP A O 1
ATOM 776 N N . GLY A 1 102 ? -14.164 4.617 7.141 1 73.81 102 GLY A N 1
ATOM 777 C CA . GLY A 1 102 ? -15.547 4.238 7.395 1 73.81 102 GLY A CA 1
ATOM 778 C C . GLY A 1 102 ? -15.992 4.547 8.812 1 73.81 102 GLY A C 1
ATOM 779 O O . GLY A 1 102 ? -17.156 4.875 9.039 1 73.81 102 GLY A O 1
ATOM 780 N N . ALA A 1 103 ? -15.133 4.488 9.766 1 68.88 103 ALA A N 1
ATOM 781 C CA . ALA A 1 103 ? -15.492 4.66 11.172 1 68.88 103 ALA A CA 1
ATOM 782 C C . ALA A 1 103 ? -15.453 6.133 11.57 1 68.88 103 ALA A C 1
ATOM 784 O O . ALA A 1 103 ? -16.125 6.543 12.516 1 68.88 103 ALA A O 1
ATOM 785 N N . GLY A 1 104 ? -14.773 6.977 10.883 1 63.97 104 GLY A N 1
ATOM 786 C CA . GLY A 1 104 ? -14.414 8.227 11.539 1 63.97 104 GLY A CA 1
ATOM 787 C C . GLY A 1 104 ? -14.695 9.445 10.695 1 63.97 104 GLY A C 1
ATOM 788 O O . GLY A 1 104 ? -14.391 10.57 11.094 1 63.97 104 GLY A O 1
ATOM 789 N N . ASN A 1 105 ? -15.445 9.289 9.68 1 78.06 105 ASN A N 1
ATOM 790 C CA . ASN A 1 105 ? -15.617 10.461 8.812 1 78.06 105 ASN A CA 1
ATOM 791 C C . ASN A 1 105 ? -14.273 11.062 8.414 1 78.06 105 ASN A C 1
ATOM 793 O O . ASN A 1 105 ? -14.008 12.234 8.68 1 78.06 105 ASN A O 1
ATOM 797 N N . GLY A 1 106 ? -13.406 10.43 7.988 1 88.94 106 GLY A N 1
ATOM 798 C CA . GLY A 1 106 ? -12.086 10.906 7.617 1 88.94 106 GLY A CA 1
ATOM 799 C C . GLY A 1 106 ? -11.453 10.102 6.496 1 88.94 106 GLY A C 1
ATOM 800 O O . GLY A 1 106 ? -12.148 9.625 5.598 1 88.94 106 GLY A O 1
ATOM 801 N N . GLN A 1 107 ? -10.141 10.312 6.445 1 92.44 107 GLN A N 1
ATOM 802 C CA . GLN A 1 107 ? -9.375 9.664 5.391 1 92.44 107 GLN A CA 1
ATOM 803 C C . GLN A 1 107 ? -8.234 8.836 5.973 1 92.44 107 GLN A C 1
ATOM 805 O O . GLN A 1 107 ? -7.582 9.25 6.934 1 92.44 107 GLN A O 1
ATOM 810 N N . ILE A 1 108 ? -8.07 7.68 5.422 1 95.25 108 ILE A N 1
ATOM 811 C CA . ILE A 1 108 ? -6.918 6.855 5.754 1 95.25 108 ILE A CA 1
ATOM 812 C C . ILE A 1 108 ? -5.836 7.023 4.691 1 95.25 108 ILE A C 1
ATOM 814 O O . ILE A 1 108 ? -6.117 6.934 3.492 1 95.25 108 ILE A O 1
ATOM 818 N N . TRP A 1 109 ? -4.672 7.332 5.098 1 96.88 109 TRP A N 1
ATOM 819 C CA . TRP A 1 109 ? -3.498 7.461 4.242 1 96.88 109 TRP A CA 1
ATOM 820 C C . TRP A 1 109 ? -2.535 6.297 4.457 1 96.88 109 TRP A C 1
ATOM 822 O O . TRP A 1 109 ? -2.113 6.035 5.586 1 96.88 109 TRP A O 1
ATOM 832 N N . THR A 1 110 ? -2.244 5.566 3.438 1 97.94 110 THR A N 1
ATOM 833 C CA . THR A 1 110 ? -1.243 4.508 3.477 1 97.94 110 THR A CA 1
ATOM 834 C C . THR A 1 110 ? -0.082 4.824 2.539 1 97.94 110 THR A C 1
ATOM 836 O O . THR A 1 110 ? -0.287 5.066 1.349 1 97.94 110 THR A O 1
ATOM 839 N N . ARG A 1 111 ? 1.104 4.863 3.062 1 98.31 111 ARG A N 1
ATOM 840 C CA . ARG A 1 111 ? 2.312 5.09 2.275 1 98.31 111 ARG A CA 1
ATOM 841 C C . ARG A 1 111 ? 3.164 3.828 2.205 1 98.31 111 ARG A C 1
ATOM 843 O O . ARG A 1 111 ? 3.404 3.178 3.225 1 98.31 111 ARG A O 1
ATOM 850 N N . LEU A 1 112 ? 3.51 3.533 1.032 1 98.06 112 LEU A N 1
ATOM 851 C CA . LEU A 1 112 ? 4.43 2.426 0.803 1 98.06 112 LEU A CA 1
ATOM 852 C C . LEU A 1 112 ? 5.805 2.938 0.384 1 98.06 112 LEU A C 1
ATOM 854 O O . LEU A 1 112 ? 5.922 3.678 -0.594 1 98.06 112 LEU A O 1
ATOM 858 N N . TYR A 1 113 ? 6.801 2.582 1.127 1 97.56 113 TYR A N 1
ATOM 859 C CA . TYR A 1 113 ? 8.18 2.92 0.793 1 97.56 113 TYR A CA 1
ATOM 860 C C . TYR A 1 113 ? 8.984 1.668 0.459 1 97.56 113 TYR A C 1
ATOM 862 O O . TYR A 1 113 ? 9.203 0.814 1.321 1 97.56 113 TYR A O 1
ATOM 870 N N . ALA A 1 114 ? 9.383 1.605 -0.785 1 94.75 114 ALA A N 1
ATOM 871 C CA . ALA A 1 114 ? 10.273 0.502 -1.141 1 94.75 114 ALA A CA 1
ATOM 872 C C . ALA A 1 114 ? 11.578 0.577 -0.358 1 94.75 114 ALA A C 1
ATOM 874 O O . ALA A 1 114 ? 11.938 1.635 0.165 1 94.75 114 ALA A O 1
ATOM 875 N N . ARG A 1 115 ? 12.164 -0.584 -0.264 1 90.31 115 ARG A N 1
ATOM 876 C CA . ARG A 1 115 ? 13.453 -0.694 0.416 1 90.31 115 ARG A CA 1
ATOM 877 C C . ARG A 1 115 ? 14.477 -1.405 -0.463 1 90.31 115 ARG A C 1
ATOM 879 O O . ARG A 1 115 ? 14.109 -2.066 -1.438 1 90.31 115 ARG A O 1
ATOM 886 N N . GLY A 1 116 ? 15.727 -1.15 -0.188 1 79.5 116 GLY A N 1
ATOM 887 C CA . GLY A 1 116 ? 16.781 -1.852 -0.916 1 79.5 116 GLY A CA 1
ATOM 888 C C . GLY A 1 116 ? 16.703 -3.359 -0.765 1 79.5 116 GLY A C 1
ATOM 889 O O . GLY A 1 116 ? 17.047 -4.098 -1.688 1 79.5 116 GLY A O 1
ATOM 890 N N . SER A 1 117 ? 16.328 -3.736 0.418 1 82.5 117 SER A N 1
ATOM 891 C CA . SER A 1 117 ? 16.141 -5.16 0.682 1 82.5 117 SER A CA 1
ATOM 892 C C . SER A 1 117 ? 14.883 -5.418 1.5 1 82.5 117 SER A C 1
ATOM 894 O O . SER A 1 117 ? 14.508 -4.602 2.342 1 82.5 117 SER A O 1
ATOM 896 N N . GLY A 1 118 ? 14.25 -6.516 1.078 1 88.38 118 GLY A N 1
ATOM 897 C CA . GLY A 1 118 ? 13.047 -6.871 1.817 1 88.38 118 GLY A CA 1
ATOM 898 C C . GLY A 1 118 ? 11.789 -6.223 1.264 1 88.38 118 GLY A C 1
ATOM 899 O O . GLY A 1 118 ? 11.789 -5.715 0.14 1 88.38 118 GLY A O 1
ATOM 900 N N . PHE A 1 119 ? 10.742 -6.301 2.053 1 94.38 119 PHE A N 1
ATOM 901 C CA . PHE A 1 119 ? 9.461 -5.766 1.614 1 94.38 119 PHE A CA 1
ATOM 902 C C . PHE A 1 119 ? 9.336 -4.289 1.969 1 94.38 119 PHE A C 1
ATOM 904 O O . PHE A 1 119 ? 10.016 -3.807 2.881 1 94.38 119 PHE A O 1
ATOM 911 N N . PRO A 1 120 ? 8.539 -3.566 1.235 1 95.75 120 PRO A N 1
ATOM 912 C CA . PRO A 1 120 ? 8.32 -2.148 1.529 1 95.75 120 PRO A CA 1
ATOM 913 C C . PRO A 1 120 ? 7.77 -1.915 2.936 1 95.75 120 PRO A C 1
ATOM 915 O O . PRO A 1 120 ? 7.148 -2.809 3.516 1 95.75 120 PRO A O 1
ATOM 918 N N . GLN A 1 121 ? 8.094 -0.774 3.447 1 97.12 121 GLN A N 1
ATOM 919 C CA . GLN A 1 121 ? 7.43 -0.331 4.668 1 97.12 121 GLN A CA 1
ATOM 920 C C . GLN A 1 121 ? 6.055 0.258 4.367 1 97.12 121 GLN A C 1
ATOM 922 O O . GLN A 1 121 ? 5.902 1.041 3.428 1 97.12 121 GLN A O 1
ATOM 927 N N . ALA A 1 122 ? 5.102 -0.183 5.074 1 97.56 122 ALA A N 1
ATOM 928 C CA . ALA A 1 122 ? 3.779 0.433 5.004 1 97.56 122 ALA A CA 1
ATOM 929 C C . ALA A 1 122 ? 3.527 1.325 6.215 1 97.56 122 ALA A C 1
ATOM 931 O O . ALA A 1 122 ? 3.625 0.873 7.359 1 97.56 122 ALA A O 1
ATOM 932 N N . ILE A 1 123 ? 3.248 2.578 5.961 1 98.19 123 ILE A N 1
ATOM 933 C CA . ILE A 1 123 ? 2.928 3.533 7.016 1 98.19 123 ILE A CA 1
ATOM 934 C C . ILE A 1 123 ? 1.472 3.977 6.887 1 98.19 123 ILE A C 1
ATOM 936 O O . ILE A 1 123 ? 1.062 4.484 5.836 1 98.19 123 ILE A O 1
ATOM 940 N N . HIS A 1 124 ? 0.745 3.809 7.996 1 97.56 124 HIS A N 1
ATOM 941 C CA . HIS A 1 124 ? -0.67 4.16 8.008 1 97.56 124 HIS A CA 1
ATOM 942 C C . HIS A 1 124 ? -0.938 5.344 8.93 1 97.56 124 HIS A C 1
ATOM 944 O O . HIS A 1 124 ? -0.345 5.441 10.008 1 97.56 124 HIS A O 1
ATOM 950 N N . SER A 1 125 ? -1.841 6.188 8.492 1 97.12 125 SER A N 1
ATOM 951 C CA . SER A 1 125 ? -2.402 7.23 9.344 1 97.12 125 SER A CA 1
ATOM 952 C C . SER A 1 125 ? -3.848 7.531 8.969 1 97.12 125 SER A C 1
ATOM 954 O O . SER A 1 125 ? -4.277 7.254 7.844 1 97.12 125 SER A O 1
ATOM 956 N N . ALA A 1 126 ? -4.57 8.023 9.93 1 95.62 126 ALA A N 1
ATOM 957 C CA . ALA A 1 126 ? -5.953 8.438 9.719 1 95.62 126 ALA A CA 1
ATOM 958 C C . ALA A 1 126 ? -6.164 9.891 10.109 1 95.62 126 ALA A C 1
ATOM 960 O O . ALA A 1 126 ? -5.844 10.289 11.234 1 95.62 126 ALA A O 1
ATOM 961 N N . LYS A 1 127 ? -6.621 10.625 9.156 1 95.75 127 LYS A N 1
ATOM 962 C CA . LYS A 1 127 ? -7.055 11.992 9.445 1 95.75 127 LYS A CA 1
ATOM 963 C C . LYS A 1 127 ? -8.562 12.055 9.68 1 95.75 127 LYS A C 1
ATOM 965 O O . LYS A 1 127 ? -9.344 11.578 8.852 1 95.75 127 LYS A O 1
ATOM 970 N N . ARG A 1 128 ? -8.898 12.594 10.797 1 94.31 128 ARG A N 1
ATOM 971 C CA . ARG A 1 128 ? -10.305 12.758 11.156 1 94.31 128 ARG A CA 1
ATOM 972 C C . ARG A 1 128 ? -10.617 14.211 11.492 1 94.31 128 ARG A C 1
ATOM 974 O O . ARG A 1 128 ? -9.828 14.883 12.156 1 94.31 128 ARG A O 1
ATOM 981 N N . PHE A 1 129 ? -11.781 14.625 11.016 1 94.31 129 PHE A N 1
ATOM 982 C CA . PHE A 1 129 ? -12.188 16.016 11.242 1 94.31 129 PHE A CA 1
ATOM 983 C C . PHE A 1 129 ? -12.906 16.156 12.578 1 94.31 129 PHE A C 1
ATOM 985 O O . PHE A 1 129 ? -14.141 16.125 12.633 1 94.31 129 PHE A O 1
ATOM 992 N N . ARG A 1 130 ? -12.102 16.359 13.586 1 93.06 130 ARG A N 1
ATOM 993 C CA . ARG A 1 130 ? -12.617 16.484 14.945 1 93.06 130 ARG A CA 1
ATOM 994 C C . ARG A 1 130 ? -11.57 17.109 15.859 1 93.06 130 ARG A C 1
ATOM 996 O O . ARG A 1 130 ? -10.43 17.328 15.453 1 93.06 130 ARG A O 1
ATOM 1003 N N . GLY A 1 131 ? -12.039 17.375 17.141 1 92.69 131 GLY A N 1
ATOM 1004 C CA . GLY A 1 131 ? -11.125 17.875 18.156 1 92.69 131 GLY A CA 1
ATOM 1005 C C . GLY A 1 131 ? -11.039 19.391 18.188 1 92.69 131 GLY A C 1
ATOM 1006 O O . GLY A 1 131 ? -11.688 20.062 17.391 1 92.69 131 GLY A O 1
ATOM 1007 N N . PRO A 1 132 ? -10.156 19.875 19.016 1 93.25 132 PRO A N 1
ATOM 1008 C CA . PRO A 1 132 ? -10.094 21.312 19.25 1 93.25 132 PRO A CA 1
ATOM 1009 C C . PRO A 1 132 ? -9.562 22.094 18.062 1 93.25 132 PRO A C 1
ATOM 1011 O O . PRO A 1 132 ? -9.906 23.266 17.875 1 93.25 132 PRO A O 1
ATOM 1014 N N . THR A 1 133 ? -8.703 21.484 17.219 1 96.06 133 THR A N 1
ATOM 1015 C CA . THR A 1 133 ? -8.125 22.172 16.062 1 96.06 133 THR A CA 1
ATOM 1016 C C . THR A 1 133 ? -8.953 21.906 14.812 1 96.06 133 THR A C 1
ATOM 1018 O O . THR A 1 133 ? -8.688 22.5 13.758 1 96.06 133 THR A O 1
ATOM 1021 N N . GLY A 1 134 ? -9.812 20.953 14.945 1 95.94 134 GLY A N 1
ATOM 1022 C CA . GLY A 1 134 ? -10.641 20.594 13.812 1 95.94 134 GLY A CA 1
ATOM 1023 C C . GLY A 1 134 ? -10.094 19.422 13.023 1 95.94 134 GLY A C 1
ATOM 1024 O O . GLY A 1 134 ? -10.773 18.891 12.148 1 95.94 134 GLY A O 1
ATOM 1025 N N . LEU A 1 135 ? -8.883 19.062 13.312 1 97.06 135 LEU A N 1
ATOM 1026 C CA . LEU A 1 135 ? -8.273 17.938 12.609 1 97.06 135 LEU A CA 1
ATOM 1027 C C . LEU A 1 135 ? -7.355 17.141 13.531 1 97.06 135 LEU A C 1
ATOM 1029 O O . LEU A 1 135 ? -6.527 17.734 14.234 1 97.06 135 LEU A O 1
ATOM 1033 N N . GLU A 1 136 ? -7.578 15.859 13.492 1 96.88 136 GLU A N 1
ATOM 1034 C CA . GLU A 1 136 ? -6.707 14.945 14.234 1 96.88 136 GLU A CA 1
ATOM 1035 C C . GLU A 1 136 ? -6.137 13.867 13.32 1 96.88 136 GLU A C 1
ATOM 1037 O O . GLU A 1 136 ? -6.809 13.406 12.398 1 96.88 136 GLU A O 1
ATOM 1042 N N . GLU A 1 137 ? -4.941 13.594 13.578 1 97.31 137 GLU A N 1
ATOM 1043 C CA . GLU A 1 137 ? -4.297 12.484 12.891 1 97.31 137 GLU A CA 1
ATOM 1044 C C . GLU A 1 137 ? -3.949 11.352 13.859 1 97.31 137 GLU A C 1
ATOM 1046 O O . GLU A 1 137 ? -3.363 11.602 14.914 1 97.31 137 GLU A O 1
ATOM 1051 N N . ARG A 1 138 ? -4.418 10.242 13.5 1 95.62 138 ARG A N 1
ATOM 1052 C CA . ARG A 1 138 ? -4.133 9.07 14.32 1 95.62 138 ARG A CA 1
ATOM 1053 C C . ARG A 1 138 ? -3.193 8.109 13.602 1 95.62 138 ARG A C 1
ATOM 1055 O O . ARG A 1 138 ? -3.285 7.945 12.383 1 95.62 138 ARG A O 1
ATOM 1062 N N . VAL A 1 139 ? -2.455 7.703 14.477 1 94.31 139 VAL A N 1
ATOM 1063 C CA . VAL A 1 139 ? -1.586 6.637 13.992 1 94.31 139 VAL A CA 1
ATOM 1064 C C . VAL A 1 139 ? -1.881 5.344 14.75 1 94.31 139 VAL A C 1
ATOM 1066 O O . VAL A 1 139 ? -2.904 5.234 15.43 1 94.31 139 VAL A O 1
ATOM 1069 N N . GLY A 1 140 ? -1.193 4.281 14.859 1 89.19 140 GLY A N 1
ATOM 1070 C CA . GLY A 1 140 ? -1.468 2.979 15.438 1 89.19 140 GLY A CA 1
ATOM 1071 C C . GLY A 1 140 ? -1.53 3.004 16.953 1 89.19 140 GLY A C 1
ATOM 1072 O O . GLY A 1 140 ? -0.941 3.881 17.594 1 89.19 140 GLY A O 1
ATOM 1073 N N . ALA A 1 141 ? -2.373 2.23 17.547 1 92.06 141 ALA A N 1
ATOM 1074 C CA . ALA A 1 141 ? -2.426 1.937 18.984 1 92.06 141 ALA A CA 1
ATOM 1075 C C . ALA A 1 141 ? -2.945 3.135 19.766 1 92.06 141 ALA A C 1
ATOM 1077 O O . ALA A 1 141 ? -2.467 3.416 20.875 1 92.06 141 ALA A O 1
ATOM 1078 N N . GLY A 1 142 ? -3.736 3.91 19.219 1 92.94 142 GLY A N 1
ATOM 1079 C CA . GLY A 1 142 ? -4.387 5.004 19.922 1 92.94 142 GLY A CA 1
ATOM 1080 C C . GLY A 1 142 ? -3.568 6.281 19.922 1 92.94 142 GLY A C 1
ATOM 1081 O O . GLY A 1 142 ? -4.035 7.32 20.391 1 92.94 142 GLY A O 1
ATOM 1082 N N . LEU A 1 143 ? -2.369 6.234 19.359 1 96 143 LEU A N 1
ATOM 1083 C CA . LEU A 1 143 ? -1.525 7.422 19.297 1 96 143 LEU A CA 1
ATOM 1084 C C . LEU A 1 143 ? -2.014 8.375 18.219 1 96 143 LEU A C 1
ATOM 1086 O O . LEU A 1 143 ? -2.342 7.949 17.109 1 96 143 LEU A O 1
ATOM 1090 N N . GLY A 1 144 ? -2.08 9.633 18.672 1 96.88 144 GLY A N 1
ATOM 1091 C CA . GLY A 1 144 ? -2.508 10.633 17.719 1 96.88 144 GLY A CA 1
ATOM 1092 C C . GLY A 1 144 ? -2.033 12.031 18.062 1 96.88 144 GLY A C 1
ATOM 1093 O O . GLY A 1 144 ? -1.259 12.211 19.016 1 96.88 144 GLY A O 1
ATOM 1094 N N . MET A 1 145 ? -2.445 12.922 17.188 1 97.62 145 MET A N 1
ATOM 1095 C CA . MET A 1 145 ? -2.109 14.328 17.391 1 97.62 145 MET A CA 1
ATOM 1096 C C . MET A 1 145 ? -3.199 15.234 16.812 1 97.62 145 MET A C 1
ATOM 1098 O O . MET A 1 145 ? -3.873 14.867 15.852 1 97.62 145 MET A O 1
ATOM 1102 N N . SER A 1 146 ? -3.35 16.359 17.469 1 97.81 146 SER A N 1
ATOM 1103 C CA . SER A 1 146 ? -4.129 17.438 16.859 1 97.81 146 SER A CA 1
ATOM 1104 C C . SER A 1 146 ? -3.287 18.25 15.891 1 97.81 146 SER A C 1
ATOM 1106 O O . SER A 1 146 ? -2.129 18.562 16.172 1 97.81 146 SER A O 1
ATOM 1108 N N . LEU A 1 147 ? -3.9 18.562 14.758 1 98.31 147 LEU A N 1
ATOM 1109 C CA . LEU A 1 147 ? -3.154 19.266 13.711 1 98.31 147 LEU A CA 1
ATOM 1110 C C . LEU A 1 147 ? -3.719 20.656 13.477 1 98.31 147 LEU A C 1
ATOM 1112 O O . LEU A 1 147 ? -4.938 20.844 13.484 1 98.31 147 LEU A O 1
ATOM 1116 N N . ARG A 1 148 ? -2.826 21.578 13.289 1 98.19 148 ARG A N 1
ATOM 1117 C CA . ARG A 1 148 ? -3.168 22.859 12.711 1 98.19 148 ARG A CA 1
ATOM 1118 C C . ARG A 1 148 ? -2.869 22.891 11.211 1 98.19 148 ARG A C 1
ATOM 1120 O O . ARG A 1 148 ? -1.796 22.469 10.781 1 98.19 148 ARG A O 1
ATOM 1127 N N . VAL A 1 149 ? -3.842 23.328 10.469 1 98.31 149 VAL A N 1
ATOM 1128 C CA . VAL A 1 149 ? -3.672 23.406 9.023 1 98.31 149 VAL A CA 1
ATOM 1129 C C . VAL A 1 149 ? -3.355 24.859 8.625 1 98.31 149 VAL A C 1
ATOM 1131 O O . VAL A 1 149 ? -4.055 25.781 9.023 1 98.31 149 VAL A O 1
ATOM 1134 N N . LEU A 1 150 ? -2.266 25.031 7.867 1 98.25 150 LEU A N 1
ATOM 1135 C CA . LEU A 1 150 ? -1.778 26.359 7.465 1 98.25 150 LEU A CA 1
ATOM 1136 C C . LEU A 1 150 ? -1.414 26.359 5.984 1 98.25 150 LEU A C 1
ATOM 1138 O O . LEU A 1 150 ? -1.322 25.312 5.352 1 98.25 150 LEU A O 1
ATOM 1142 N N . VAL A 1 151 ? -1.331 27.531 5.5 1 98.5 151 VAL A N 1
ATOM 1143 C CA . VAL A 1 151 ? -0.753 27.75 4.176 1 98.5 151 VAL A CA 1
ATOM 1144 C C . VAL A 1 151 ? 0.558 28.516 4.305 1 98.5 151 VAL A C 1
ATOM 1146 O O . VAL A 1 151 ? 0.573 29.656 4.797 1 98.5 151 VAL A O 1
ATOM 1149 N N . GLU A 1 152 ? 1.592 27.906 3.941 1 98.06 152 GLU A N 1
ATOM 1150 C CA . GLU A 1 152 ? 2.92 28.5 3.957 1 98.06 152 GLU A CA 1
ATOM 1151 C C . GLU A 1 152 ? 3.648 28.281 2.635 1 98.06 152 GLU A C 1
ATOM 1153 O O . GLU A 1 152 ? 3.75 27.141 2.168 1 98.06 152 GLU A O 1
ATOM 1158 N N . ASP A 1 153 ? 4.152 29.375 1.974 1 97.12 153 ASP A N 1
ATOM 1159 C CA . ASP A 1 153 ? 4.895 29.297 0.718 1 97.12 153 ASP A CA 1
ATOM 1160 C C . ASP A 1 153 ? 4.09 28.547 -0.346 1 97.12 153 ASP A C 1
ATOM 1162 O O . ASP A 1 153 ? 4.617 27.656 -1.022 1 97.12 153 ASP A O 1
ATOM 1166 N N . ARG A 1 154 ? 2.838 28.734 -0.346 1 97.38 154 ARG A N 1
ATOM 1167 C CA . ARG A 1 154 ? 1.89 28.219 -1.325 1 97.38 154 ARG A CA 1
ATOM 1168 C C . ARG A 1 154 ? 1.727 26.703 -1.178 1 97.38 154 ARG A C 1
ATOM 1170 O O . ARG A 1 154 ? 1.352 26.031 -2.131 1 97.38 154 ARG A O 1
ATOM 1177 N N . ALA A 1 155 ? 2.064 26.234 -0.039 1 98.62 155 ALA A N 1
ATOM 1178 C CA . ALA A 1 155 ? 1.854 24.828 0.283 1 98.62 155 ALA A CA 1
ATOM 1179 C C . ALA A 1 155 ? 0.863 24.672 1.433 1 98.62 155 ALA A C 1
ATOM 1181 O O . ALA A 1 155 ? 0.742 25.562 2.283 1 98.62 155 ALA A O 1
ATOM 1182 N N . LEU A 1 156 ? 0.109 23.594 1.39 1 98.56 156 LEU A N 1
ATOM 1183 C CA . LEU A 1 156 ? -0.713 23.219 2.537 1 98.56 156 LEU A CA 1
ATOM 1184 C C . LEU A 1 156 ? 0.125 22.516 3.605 1 98.56 156 LEU A C 1
ATOM 1186 O O . LEU A 1 156 ? 0.811 21.531 3.32 1 98.56 156 LEU A O 1
ATOM 1190 N N . VAL A 1 157 ? 0.094 23.047 4.797 1 98.81 157 VAL A N 1
ATOM 1191 C CA . VAL A 1 157 ? 0.965 22.578 5.871 1 98.81 157 VAL A CA 1
ATOM 1192 C C . VAL A 1 157 ? 0.121 22.062 7.035 1 98.81 157 VAL A C 1
ATOM 1194 O O . VAL A 1 157 ? -0.841 22.719 7.449 1 98.81 157 VAL A O 1
ATOM 1197 N N . PHE A 1 158 ? 0.427 20.891 7.516 1 98.69 158 PHE A N 1
ATOM 1198 C CA . PHE A 1 158 ? -0.131 20.312 8.727 1 98.69 158 PHE A CA 1
ATOM 1199 C C . PHE A 1 158 ? 0.9 20.297 9.852 1 98.69 158 PHE A C 1
ATOM 1201 O O . PHE A 1 158 ? 1.969 19.703 9.719 1 98.69 158 PHE A O 1
ATOM 1208 N N . ARG A 1 159 ? 0.544 20.938 10.883 1 98.56 159 ARG A N 1
ATOM 1209 C CA . ARG A 1 159 ? 1.479 21.047 12 1 98.56 159 ARG A CA 1
ATOM 1210 C C . ARG A 1 159 ? 0.864 20.516 13.289 1 98.56 159 ARG A C 1
ATOM 1212 O O . ARG A 1 159 ? -0.255 20.875 13.648 1 98.56 159 ARG A O 1
ATOM 1219 N N . SER A 1 160 ? 1.656 19.656 13.961 1 97.94 160 SER A N 1
ATOM 1220 C CA . SER A 1 160 ? 1.138 19.078 15.195 1 97.94 160 SER A CA 1
ATOM 1221 C C . SER A 1 160 ? 1.057 20.109 16.312 1 97.94 160 SER A C 1
ATOM 1223 O O . SER A 1 160 ? 1.965 20.938 16.469 1 97.94 160 SER A O 1
ATOM 1225 N N . GLU A 1 161 ? -0.032 20.109 17 1 96.38 161 GLU A N 1
ATOM 1226 C CA . GLU A 1 161 ? -0.198 20.969 18.156 1 96.38 161 GLU A CA 1
ATOM 1227 C C . GLU A 1 161 ? 0.003 20.203 19.453 1 96.38 161 GLU A C 1
ATOM 1229 O O . GLU A 1 161 ? 0.8 20.594 20.312 1 96.38 161 GLU A O 1
ATOM 1234 N N . ARG A 1 162 ? -0.794 19.125 19.594 1 95.75 162 ARG A N 1
ATOM 1235 C CA . ARG A 1 162 ? -0.708 18.266 20.781 1 95.75 162 ARG A CA 1
ATOM 1236 C C . ARG A 1 162 ? -0.793 16.797 20.406 1 95.75 162 ARG A C 1
ATOM 1238 O O . ARG A 1 162 ? -1.591 16.406 19.547 1 95.75 162 ARG A O 1
ATOM 1245 N N . TYR A 1 163 ? 0.057 16.062 21.141 1 97.06 163 TYR A N 1
ATOM 1246 C CA . TYR A 1 163 ? -0.024 14.609 21 1 97.06 163 TYR A CA 1
ATOM 1247 C C . TYR A 1 163 ? -0.927 14.016 22.078 1 97.06 163 TYR A C 1
ATOM 1249 O O . TYR A 1 163 ? -1.021 14.539 23.188 1 97.06 163 TYR A O 1
ATOM 1257 N N . PHE A 1 164 ? -1.581 12.914 21.703 1 97.12 164 PHE A N 1
ATOM 1258 C CA . PHE A 1 164 ? -2.432 12.25 22.688 1 97.12 164 PHE A CA 1
ATOM 1259 C C . PHE A 1 164 ? -2.398 10.742 22.5 1 97.12 164 PHE A C 1
ATOM 1261 O O . PHE A 1 164 ? -1.923 10.25 21.469 1 97.12 164 PHE A O 1
ATOM 1268 N N . ILE A 1 165 ? -2.832 9.984 23.516 1 96.06 165 ILE A N 1
ATOM 1269 C CA . ILE A 1 165 ? -3.066 8.547 23.453 1 96.06 165 ILE A CA 1
ATOM 1270 C C . ILE A 1 165 ? -4.504 8.242 23.859 1 96.06 165 ILE A C 1
ATOM 1272 O O . ILE A 1 165 ? -4.926 8.578 24.969 1 96.06 165 ILE A O 1
ATOM 1276 N N . ASP A 1 166 ? -5.211 7.707 22.891 1 94.5 166 ASP A N 1
ATOM 1277 C CA . ASP A 1 166 ? -6.562 7.258 23.219 1 94.5 166 ASP A CA 1
ATOM 1278 C C . ASP A 1 166 ? -6.535 5.879 23.875 1 94.5 166 ASP A C 1
ATOM 1280 O O . ASP A 1 166 ? -6.145 4.891 23.25 1 94.5 166 ASP A O 1
ATOM 1284 N N . LEU A 1 167 ? -6.98 5.77 25.062 1 90.94 167 LEU A N 1
ATOM 1285 C CA . LEU A 1 167 ? -7.152 4.531 25.812 1 90.94 167 LEU A CA 1
ATOM 1286 C C . LEU A 1 167 ? -8.633 4.219 26.016 1 90.94 167 LEU A C 1
ATOM 1288 O O . LEU A 1 167 ? -9.492 5.066 25.766 1 90.94 167 LEU A O 1
ATOM 1292 N N . PRO A 1 168 ? -8.852 2.969 26.359 1 88.94 168 PRO A N 1
ATOM 1293 C CA . PRO A 1 168 ? -10.258 2.684 26.656 1 88.94 168 PRO A CA 1
ATOM 1294 C C . PRO A 1 168 ? -10.836 3.609 27.719 1 88.94 168 PRO A C 1
ATOM 1296 O O . PRO A 1 168 ? -10.398 3.582 28.875 1 88.94 168 PRO A O 1
ATOM 1299 N N . GLY A 1 169 ? -11.695 4.477 27.375 1 89 169 GLY A N 1
ATOM 1300 C CA . GLY A 1 169 ? -12.461 5.312 28.297 1 89 169 GLY A CA 1
ATOM 1301 C C . GLY A 1 169 ? -11.812 6.656 28.562 1 89 169 GLY A C 1
ATOM 1302 O O . GLY A 1 169 ? -12.391 7.512 29.234 1 89 169 GLY A O 1
ATOM 1303 N N . PHE A 1 170 ? -10.594 6.797 28.172 1 92.56 170 PHE A N 1
ATOM 1304 C CA . PHE A 1 170 ? -10.047 8.117 28.453 1 92.56 170 PHE A CA 1
ATOM 1305 C C . PHE A 1 170 ? -8.93 8.453 27.469 1 92.56 170 PHE A C 1
ATOM 1307 O O . PHE A 1 170 ? -8.312 7.559 26.891 1 92.56 170 PHE A O 1
ATOM 1314 N N . ARG A 1 171 ? -8.703 9.812 27.266 1 95.06 171 ARG A N 1
ATOM 1315 C CA . ARG A 1 171 ? -7.637 10.359 26.422 1 95.06 171 ARG A CA 1
ATOM 1316 C C . ARG A 1 171 ? -6.551 11 27.281 1 95.06 171 ARG A C 1
ATOM 1318 O O . ARG A 1 171 ? -6.836 11.836 28.125 1 95.06 171 ARG A O 1
ATOM 1325 N N . LEU A 1 172 ? -5.359 10.562 27 1 95.44 172 LEU A N 1
ATOM 1326 C CA . LEU A 1 172 ? -4.199 11.141 27.672 1 95.44 172 LEU A CA 1
ATOM 1327 C C . LEU A 1 172 ? -3.482 12.125 26.75 1 95.44 172 LEU A C 1
ATOM 1329 O O . LEU A 1 172 ? -2.949 11.742 25.719 1 95.44 172 LEU A O 1
ATOM 1333 N N . ILE A 1 173 ? -3.482 13.383 27.156 1 95.44 173 ILE A N 1
ATOM 1334 C CA . ILE A 1 173 ? -2.713 14.383 26.438 1 95.44 173 ILE A CA 1
ATOM 1335 C C . ILE A 1 173 ? -1.255 14.352 26.891 1 95.44 173 ILE A C 1
ATOM 1337 O O . ILE A 1 173 ? -0.969 14.43 28.078 1 95.44 173 ILE A O 1
ATOM 1341 N N . LEU A 1 174 ? -0.359 14.234 25.922 1 93.81 174 LEU A N 1
ATOM 1342 C CA . LEU A 1 174 ? 1.055 14.117 26.266 1 93.81 174 LEU A CA 1
ATOM 1343 C C . LEU A 1 174 ? 1.69 15.492 26.422 1 93.81 174 LEU A C 1
ATOM 1345 O O . LEU A 1 174 ? 1.548 16.344 25.547 1 93.81 174 LEU A O 1
ATOM 1349 N N . PRO A 1 175 ? 2.393 15.57 27.594 1 90.56 175 PRO A N 1
ATOM 1350 C CA . PRO A 1 175 ? 3.119 16.844 27.734 1 90.56 175 PRO A CA 1
ATOM 1351 C C . PRO A 1 175 ? 4.211 17 26.672 1 90.56 175 PRO A C 1
ATOM 1353 O O . PRO A 1 175 ? 4.812 16.016 26.234 1 90.56 175 PRO A O 1
ATOM 1356 N N . GLN A 1 176 ? 4.469 18.219 26.328 1 84.19 176 GLN A N 1
ATOM 1357 C CA . GLN A 1 176 ? 5.363 18.547 25.219 1 84.19 176 GLN A CA 1
ATOM 1358 C C . GLN A 1 176 ? 6.742 17.938 25.422 1 84.19 176 GLN A C 1
ATOM 1360 O O . GLN A 1 176 ? 7.371 17.484 24.469 1 84.19 176 GLN A O 1
ATOM 1365 N N . TRP A 1 177 ? 7.199 17.875 26.656 1 82.25 177 TRP A N 1
ATOM 1366 C CA . TRP A 1 177 ? 8.555 17.406 26.922 1 82.25 177 TRP A CA 1
ATOM 1367 C C . TRP A 1 177 ? 8.656 15.891 26.719 1 82.25 177 TRP A C 1
ATOM 1369 O O . TRP A 1 177 ? 9.758 15.352 26.609 1 82.25 177 TRP A O 1
ATOM 1379 N N . LEU A 1 178 ? 7.512 15.172 26.578 1 83.31 178 LEU A N 1
ATOM 1380 C CA . LEU A 1 178 ? 7.496 13.727 26.375 1 83.31 178 LEU A CA 1
ATOM 1381 C C 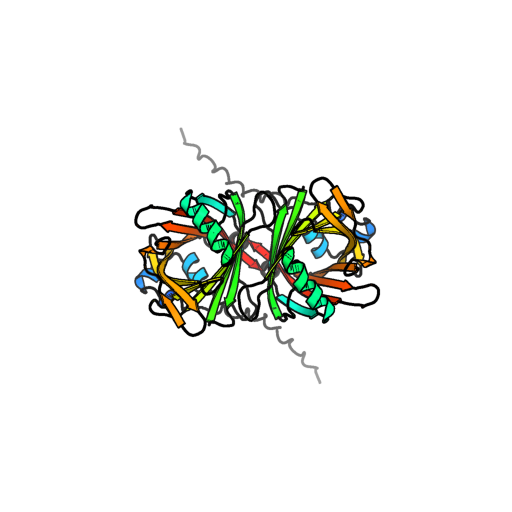. LEU A 1 178 ? 7.297 13.398 24.891 1 83.31 178 LEU A C 1
ATOM 1383 O O . LEU A 1 178 ? 7.156 12.227 24.531 1 83.31 178 LEU A O 1
ATOM 1387 N N . THR A 1 179 ? 7.301 14.43 24.188 1 88.12 179 THR A N 1
ATOM 1388 C CA . THR A 1 179 ? 7 14.219 22.781 1 88.12 179 THR A CA 1
ATOM 1389 C C . THR A 1 179 ? 8.234 14.469 21.922 1 88.12 179 THR A C 1
ATOM 1391 O O . THR A 1 179 ? 9.203 15.078 22.375 1 88.12 179 THR A O 1
ATOM 1394 N N . PRO A 1 180 ? 8.234 13.922 20.734 1 90.94 180 PRO A N 1
ATOM 1395 C CA . PRO A 1 180 ? 9.383 14.094 19.844 1 90.94 180 PRO A CA 1
ATOM 1396 C C . PRO A 1 180 ? 9.508 15.523 19.328 1 90.94 18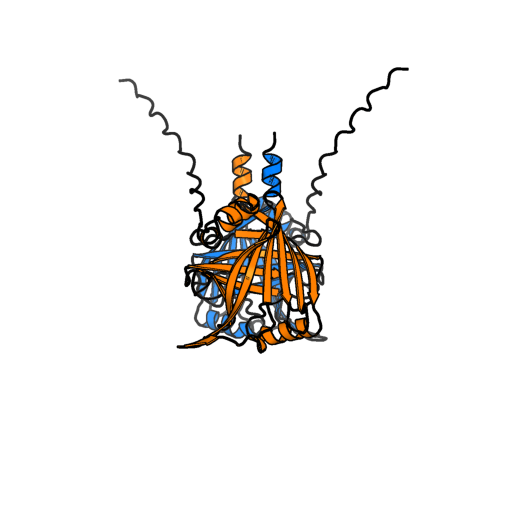0 PRO A C 1
ATOM 1398 O O . PRO A 1 180 ? 10.508 15.859 18.672 1 90.94 180 PRO A O 1
ATOM 1401 N N . GLY A 1 181 ? 8.594 16.344 19.641 1 95.06 181 GLY A N 1
ATOM 1402 C CA . GLY A 1 181 ? 8.586 17.703 19.125 1 95.06 181 GLY A CA 1
ATOM 1403 C C . GLY A 1 181 ? 7.488 17.953 18.109 1 95.06 181 GLY A C 1
ATOM 1404 O O . GLY A 1 181 ? 6.453 17.281 18.125 1 95.06 181 GLY A O 1
ATOM 1405 N N . THR A 1 182 ? 7.676 18.953 17.297 1 97.44 182 THR A N 1
ATOM 1406 C CA . THR A 1 182 ? 6.656 19.375 16.344 1 97.44 182 THR A CA 1
ATOM 1407 C C . THR A 1 182 ? 6.789 18.625 15.039 1 97.44 182 THR A C 1
ATOM 1409 O O . THR A 1 182 ? 7.867 18.578 14.438 1 97.44 182 THR A O 1
ATOM 1412 N N . LEU A 1 183 ? 5.754 17.969 14.719 1 98.12 183 LEU A N 1
ATOM 1413 C CA . LEU A 1 183 ? 5.672 17.312 13.414 1 98.12 183 LEU A CA 1
ATOM 1414 C C . LEU A 1 183 ? 5.004 18.234 12.391 1 98.12 183 LEU A C 1
ATOM 1416 O O . LEU A 1 183 ? 3.951 18.812 12.664 1 98.12 183 LEU A O 1
ATOM 1420 N N . THR A 1 184 ? 5.668 18.359 11.266 1 98.62 184 THR A N 1
ATOM 1421 C CA . THR A 1 184 ? 5.129 19.172 10.172 1 98.62 184 THR A CA 1
ATOM 1422 C C . THR A 1 184 ? 5.109 18.375 8.875 1 98.62 184 THR A C 1
ATOM 1424 O O . THR A 1 184 ? 6.098 17.719 8.523 1 98.62 184 THR A O 1
ATOM 1427 N N . VAL A 1 185 ? 3.998 18.375 8.203 1 98.69 185 VAL A N 1
ATOM 1428 C CA . VAL A 1 185 ? 3.844 17.781 6.875 1 98.69 185 VAL A CA 1
ATOM 1429 C C . VAL A 1 185 ? 3.439 18.875 5.875 1 98.69 185 VAL A C 1
ATOM 1431 O O . VAL A 1 185 ? 2.518 19.641 6.129 1 98.69 185 VAL A O 1
ATOM 1434 N N . SER A 1 186 ? 4.086 18.938 4.77 1 98.69 186 SER A N 1
ATOM 1435 C CA . SER A 1 186 ? 3.752 19.922 3.756 1 98.69 186 SER A CA 1
ATOM 1436 C C . SER A 1 186 ? 3.473 19.266 2.408 1 98.69 186 SER A C 1
ATOM 1438 O O . SER A 1 186 ? 4.145 18.312 2.029 1 98.69 186 SER A O 1
ATOM 1440 N N . HIS A 1 187 ? 2.486 19.766 1.762 1 98.5 187 HIS A N 1
ATOM 1441 C CA . HIS A 1 187 ? 2.141 19.406 0.389 1 98.5 187 HIS A CA 1
ATOM 1442 C C . HIS A 1 187 ? 2.266 20.609 -0.538 1 98.5 187 HIS A C 1
ATOM 1444 O O . HIS A 1 187 ? 1.453 21.531 -0.475 1 98.5 187 HIS A O 1
ATOM 1450 N N . GLY A 1 188 ? 3.229 20.594 -1.394 1 98.56 188 GLY A N 1
ATOM 1451 C CA . GLY A 1 188 ? 3.428 21.656 -2.367 1 98.56 188 GLY A CA 1
ATOM 1452 C C . GLY A 1 188 ? 3.324 21.172 -3.803 1 98.56 188 GLY A C 1
ATOM 1453 O O . GLY A 1 188 ? 3.771 20.078 -4.129 1 98.56 188 GLY A O 1
ATOM 1454 N N . ALA A 1 189 ? 2.795 22.016 -4.641 1 97.81 189 ALA A N 1
ATOM 1455 C CA . ALA A 1 189 ? 2.639 21.656 -6.047 1 97.81 189 ALA A CA 1
ATOM 1456 C C . ALA A 1 189 ? 3.977 21.703 -6.773 1 97.81 189 ALA A C 1
ATOM 1458 O O . ALA A 1 189 ? 4.75 22.641 -6.609 1 97.81 189 ALA A O 1
ATOM 1459 N N . THR A 1 190 ? 4.242 20.672 -7.578 1 97.56 190 THR A N 1
ATOM 1460 C CA . THR A 1 190 ? 5.398 20.672 -8.469 1 97.56 190 THR A CA 1
ATOM 1461 C C . THR A 1 190 ? 4.957 20.609 -9.93 1 97.56 190 THR A C 1
ATOM 1463 O O . THR A 1 190 ? 5.793 20.609 -10.836 1 97.56 190 THR A O 1
ATOM 1466 N N . GLY A 1 191 ? 3.693 20.562 -10.195 1 95.5 191 GLY A N 1
ATOM 1467 C CA . GLY A 1 191 ? 3.002 20.531 -11.469 1 95.5 191 GLY A CA 1
ATOM 1468 C C . GLY A 1 191 ? 1.493 20.469 -11.336 1 95.5 191 GLY A C 1
ATOM 1469 O O . GLY A 1 191 ? 0.967 20.469 -10.219 1 95.5 191 GLY A O 1
ATOM 1470 N N . ALA A 1 192 ? 0.797 20.375 -12.391 1 94.06 192 ALA A N 1
ATOM 1471 C CA . ALA A 1 192 ? -0.664 20.359 -12.367 1 94.06 192 ALA A CA 1
ATOM 1472 C C . ALA A 1 192 ? -1.185 19.078 -11.727 1 94.06 192 ALA A C 1
ATOM 1474 O O . ALA A 1 192 ? -2.295 19.047 -11.195 1 94.06 192 ALA A O 1
ATOM 1475 N N . ARG A 1 193 ? -0.41 18.047 -11.789 1 95.81 193 ARG A N 1
ATOM 1476 C CA . ARG A 1 193 ? -0.832 16.734 -11.273 1 95.81 193 ARG A CA 1
ATOM 1477 C C . ARG A 1 193 ? 0.281 16.094 -10.461 1 95.81 193 ARG A C 1
ATOM 1479 O O . ARG A 1 193 ? 0.44 14.867 -10.484 1 95.81 193 ARG A O 1
ATOM 1486 N N . ALA A 1 194 ? 1.104 16.938 -9.938 1 97.5 194 ALA A N 1
ATOM 1487 C CA . ALA A 1 194 ? 2.238 16.438 -9.164 1 97.5 194 ALA A CA 1
ATOM 1488 C C . ALA A 1 194 ? 2.477 17.297 -7.926 1 97.5 194 ALA A C 1
ATOM 1490 O O . ALA A 1 194 ? 2.109 18.484 -7.902 1 97.5 194 ALA A O 1
ATOM 1491 N N . PHE A 1 195 ? 3.119 16.688 -6.922 1 98.12 195 PHE A N 1
ATOM 1492 C CA . PHE A 1 195 ? 3.336 17.438 -5.691 1 98.12 195 PHE A CA 1
ATOM 1493 C C . PHE A 1 195 ? 4.551 16.906 -4.938 1 98.12 195 PHE A C 1
ATOM 1495 O O . PHE A 1 195 ? 4.969 15.773 -5.152 1 98.12 195 PHE A O 1
ATOM 1502 N N . ARG A 1 196 ? 5.047 17.766 -4.156 1 98.62 196 ARG A N 1
ATOM 1503 C CA . ARG A 1 196 ? 6.109 17.453 -3.209 1 98.62 196 ARG A CA 1
ATOM 1504 C C . ARG A 1 196 ? 5.555 17.281 -1.801 1 98.62 196 ARG A C 1
ATOM 1506 O O . ARG A 1 196 ? 4.738 18.078 -1.341 1 98.62 196 ARG A O 1
ATOM 1513 N N . PHE A 1 197 ? 5.906 16.234 -1.195 1 98.69 197 PHE A N 1
ATOM 1514 C CA . PHE A 1 197 ? 5.574 15.914 0.186 1 98.69 197 PHE A CA 1
ATOM 1515 C C . PHE A 1 197 ? 6.801 16.016 1.079 1 98.69 197 PHE A C 1
ATOM 1517 O O . PHE A 1 197 ? 7.848 15.438 0.782 1 98.69 197 PHE A O 1
ATOM 1524 N N . VAL A 1 198 ? 6.703 16.75 2.18 1 98.81 198 VAL A N 1
ATOM 1525 C CA . VAL A 1 198 ? 7.805 16.859 3.129 1 98.81 198 VAL A CA 1
ATOM 1526 C C . VAL A 1 198 ? 7.301 16.562 4.539 1 98.81 198 VAL A C 1
ATOM 1528 O O . VAL A 1 198 ? 6.324 17.156 4.996 1 98.81 198 VAL A O 1
ATOM 1531 N N . LEU A 1 199 ? 7.938 15.633 5.234 1 98.81 199 LEU A N 1
ATOM 1532 C CA . LEU A 1 199 ? 7.711 15.305 6.637 1 98.81 199 LEU A CA 1
ATOM 1533 C C . LEU A 1 199 ? 8.906 15.711 7.488 1 98.81 199 LEU A C 1
ATOM 1535 O O . LEU A 1 199 ? 10.039 15.344 7.191 1 98.81 199 LEU A O 1
ATOM 1539 N N . GLU A 1 200 ? 8.609 16.5 8.492 1 98.69 200 GLU A N 1
ATOM 1540 C CA . GLU A 1 200 ? 9.672 16.922 9.391 1 98.69 200 GLU A CA 1
ATOM 1541 C C . GLU A 1 200 ? 9.242 16.812 10.852 1 98.69 200 GLU A C 1
ATOM 1543 O O . GLU A 1 200 ? 8.109 17.141 11.195 1 98.69 200 GLU A O 1
ATOM 1548 N N . ILE A 1 201 ? 10.156 16.297 11.672 1 98.38 201 ILE A N 1
ATOM 1549 C CA . ILE A 1 201 ? 9.992 16.328 13.117 1 98.38 201 ILE A CA 1
ATOM 1550 C C . ILE A 1 201 ? 11.133 17.125 13.75 1 98.38 201 ILE A C 1
ATOM 1552 O O . ILE A 1 201 ? 12.305 16.781 13.562 1 98.38 201 ILE A O 1
ATOM 1556 N N . ARG A 1 202 ? 10.75 18.125 14.477 1 97.38 202 ARG A N 1
ATOM 1557 C CA . ARG A 1 202 ? 11.742 18.969 15.148 1 97.38 202 ARG A CA 1
ATOM 1558 C C . ARG A 1 202 ? 11.5 19.016 16.656 1 97.38 202 ARG A C 1
ATOM 1560 O O . ARG A 1 202 ? 10.422 19.422 17.109 1 97.38 202 ARG A O 1
ATOM 1567 N N . HIS A 1 203 ? 12.531 18.609 17.359 1 94.94 203 HIS A N 1
ATOM 1568 C CA . HIS A 1 203 ? 12.469 18.688 18.812 1 94.94 203 HIS A CA 1
ATOM 1569 C C . HIS A 1 203 ? 12.867 20.062 19.312 1 94.94 203 HIS A C 1
ATOM 1571 O O . HIS A 1 203 ? 13.68 20.75 18.688 1 94.94 203 HIS A O 1
ATOM 1577 N N . ALA A 1 204 ? 12.336 20.453 20.484 1 89 204 ALA A N 1
ATOM 1578 C CA . ALA A 1 204 ? 12.555 21.781 21.016 1 89 204 ALA A CA 1
ATOM 1579 C C . ALA A 1 204 ? 14.031 22.016 21.328 1 89 204 ALA A C 1
ATOM 1581 O O . ALA A 1 204 ? 14.555 23.109 21.094 1 89 204 ALA A O 1
ATOM 1582 N N . TRP A 1 205 ? 14.758 20.969 21.703 1 90.69 205 TRP A N 1
ATOM 1583 C CA . TRP A 1 205 ? 16.125 21.156 22.172 1 90.69 205 TRP A CA 1
ATOM 1584 C C . TRP A 1 205 ? 17.109 20.422 21.266 1 90.69 205 TRP A C 1
ATOM 1586 O O . TRP A 1 205 ? 18.281 20.828 21.141 1 90.69 205 TRP A O 1
ATOM 1596 N N . LEU A 1 206 ? 16.625 19.438 20.609 1 92.5 206 LEU A N 1
ATOM 1597 C CA . LEU A 1 206 ? 17.547 18.562 19.875 1 92.5 206 LEU A CA 1
ATOM 1598 C C . LEU A 1 206 ? 17.547 18.906 18.391 1 92.5 206 LEU A C 1
ATOM 1600 O O . LEU A 1 206 ? 18.328 18.344 17.625 1 92.5 206 LEU A O 1
ATOM 1604 N N . GLY A 1 207 ? 16.672 19.875 18.047 1 95.19 207 GLY A N 1
ATOM 1605 C CA . GLY A 1 207 ? 16.594 20.25 16.641 1 95.19 207 GLY A CA 1
ATOM 1606 C C . GLY A 1 207 ? 15.852 19.25 15.789 1 95.19 207 GLY A C 1
ATOM 1607 O O . GLY A 1 207 ? 14.891 18.625 16.25 1 95.19 207 GLY A O 1
ATOM 1608 N N . ARG A 1 208 ? 16.266 19.188 14.516 1 97.81 208 ARG A N 1
ATOM 1609 C CA . ARG A 1 208 ? 15.57 18.312 13.578 1 97.81 208 ARG A CA 1
ATOM 1610 C C . ARG A 1 208 ? 15.945 16.844 13.812 1 97.81 208 ARG A C 1
ATOM 1612 O O . ARG A 1 208 ? 17.125 16.484 13.766 1 97.81 208 ARG A O 1
ATOM 1619 N N . LEU A 1 209 ? 14.93 16.047 14.008 1 97.94 209 LEU A N 1
ATOM 1620 C CA . LEU A 1 209 ? 15.148 14.625 14.258 1 97.94 209 LEU A CA 1
ATOM 1621 C C . LEU A 1 209 ? 14.977 13.812 12.977 1 97.94 209 LEU A C 1
ATOM 1623 O O . LEU A 1 209 ? 15.648 12.797 12.789 1 97.94 209 LEU A O 1
ATOM 1627 N N . LEU A 1 210 ? 14.047 14.25 12.172 1 98.5 210 LEU A N 1
ATOM 1628 C CA . LEU A 1 210 ? 13.664 13.531 10.969 1 98.5 210 LEU A CA 1
ATOM 1629 C C . LEU A 1 210 ? 13.195 14.5 9.883 1 98.5 210 LEU A C 1
ATOM 1631 O O . LEU A 1 210 ? 12.445 15.438 10.164 1 98.5 210 LEU A O 1
ATOM 1635 N N . ARG A 1 211 ? 13.648 14.297 8.68 1 98.88 211 ARG A N 1
ATOM 1636 C CA . ARG A 1 211 ? 13.117 14.977 7.5 1 98.88 211 ARG A CA 1
ATOM 1637 C C . ARG A 1 211 ? 13.055 14.023 6.305 1 98.88 211 ARG A C 1
ATOM 1639 O O . ARG A 1 211 ? 14.039 13.367 5.973 1 98.88 211 ARG A O 1
ATOM 1646 N N . GLN A 1 212 ? 11.961 13.906 5.746 1 98.88 212 GLN A N 1
ATOM 1647 C CA . GLN A 1 212 ? 11.773 13.094 4.547 1 98.88 212 GLN A CA 1
ATOM 1648 C C . GLN A 1 212 ? 11.094 13.891 3.439 1 98.88 212 GLN A C 1
ATOM 1650 O O . GLN A 1 212 ? 10.117 14.602 3.691 1 98.88 212 GLN A O 1
ATOM 1655 N N . GLU A 1 213 ? 11.633 13.805 2.318 1 98.81 213 GLU A N 1
ATOM 1656 C CA . GLU A 1 213 ? 11.062 14.438 1.128 1 98.81 213 GLU A CA 1
ATOM 1657 C C . GLU A 1 213 ? 10.703 13.398 0.071 1 98.81 213 GLU A C 1
ATOM 1659 O O . GLU A 1 213 ? 11.453 12.445 -0.159 1 98.81 213 GLU A O 1
ATOM 1664 N N . ALA A 1 214 ? 9.547 13.547 -0.474 1 98.62 214 ALA A N 1
ATOM 1665 C CA . ALA A 1 214 ? 9.086 12.672 -1.55 1 98.62 214 ALA A CA 1
ATOM 1666 C C . ALA A 1 214 ? 8.344 13.461 -2.621 1 98.62 214 ALA A C 1
ATOM 1668 O O . ALA A 1 214 ? 7.871 14.57 -2.365 1 98.62 214 ALA A O 1
ATOM 1669 N N . GLU A 1 215 ? 8.289 12.914 -3.812 1 98.38 215 GLU A N 1
ATOM 1670 C CA . GLU A 1 215 ? 7.551 13.477 -4.938 1 98.38 215 GLU A CA 1
ATOM 1671 C C . GLU A 1 215 ? 6.547 12.477 -5.496 1 98.38 215 GLU A C 1
ATOM 1673 O O . GLU A 1 215 ? 6.863 11.297 -5.656 1 98.38 215 GLU A O 1
ATOM 1678 N N . PHE A 1 216 ? 5.359 13.008 -5.754 1 98.19 216 PHE A N 1
ATOM 1679 C CA . PHE A 1 216 ? 4.297 12.133 -6.223 1 98.19 216 PHE A CA 1
ATOM 1680 C C . PHE A 1 216 ? 3.551 12.758 -7.395 1 98.19 216 PHE A C 1
ATOM 1682 O O . PHE A 1 216 ? 3.584 13.977 -7.578 1 98.19 216 PHE A O 1
ATOM 1689 N N . SER A 1 217 ? 2.879 11.906 -8.156 1 97.44 217 SER A N 1
ATOM 1690 C CA . SER A 1 217 ? 1.951 12.328 -9.195 1 97.44 217 SER A CA 1
ATOM 1691 C C . SER A 1 217 ? 0.613 11.609 -9.078 1 97.44 217 SER A C 1
ATOM 1693 O O . SER A 1 217 ? 0.563 10.445 -8.664 1 97.44 217 SER A O 1
ATOM 1695 N N . ASP A 1 218 ? -0.384 12.328 -9.461 1 95.75 218 ASP A N 1
ATOM 1696 C CA . ASP A 1 218 ? -1.726 11.758 -9.453 1 95.75 218 ASP A CA 1
ATOM 1697 C C . ASP A 1 218 ? -1.84 10.609 -10.461 1 95.75 218 ASP A C 1
ATOM 1699 O O . ASP A 1 218 ? -1.299 10.688 -11.562 1 95.75 218 ASP A O 1
ATOM 1703 N N . GLN A 1 219 ? -2.564 9.617 -9.977 1 95.12 219 GLN A N 1
ATOM 1704 C CA . GLN A 1 219 ? -2.879 8.523 -10.898 1 95.12 219 GLN A CA 1
ATOM 1705 C C . GLN A 1 219 ? -4.359 8.523 -11.273 1 95.12 219 GLN A C 1
ATOM 1707 O O . GLN A 1 219 ? -5.215 8.82 -10.438 1 95.12 219 GLN A O 1
ATOM 1712 N N . VAL A 1 220 ? -4.555 8.148 -12.523 1 92.88 220 VAL A N 1
ATOM 1713 C CA . VAL A 1 220 ? -5.938 8.086 -12.984 1 92.88 220 VAL A CA 1
ATOM 1714 C C . VAL A 1 220 ? -6.211 6.719 -13.617 1 92.88 220 VAL A C 1
ATOM 1716 O O . VAL A 1 220 ? -5.285 6.02 -14.023 1 92.88 220 VAL A O 1
ATOM 1719 N N . ASP A 1 221 ? -7.484 6.395 -13.68 1 92.38 221 ASP A N 1
ATOM 1720 C CA . ASP A 1 221 ? -7.91 5.133 -14.273 1 92.38 221 ASP A CA 1
ATOM 1721 C C . ASP A 1 221 ? -7.602 5.102 -15.773 1 92.38 221 ASP A C 1
ATOM 1723 O O . ASP A 1 221 ? -8.039 5.977 -16.516 1 92.38 221 ASP A O 1
ATOM 1727 N N . ALA A 1 222 ? -6.867 4.094 -16.172 1 88.94 222 ALA A N 1
ATOM 1728 C CA . ALA A 1 222 ? -6.457 3.996 -17.578 1 88.94 222 ALA A CA 1
ATOM 1729 C C . ALA A 1 222 ? -7.668 3.812 -18.484 1 88.94 222 ALA A C 1
ATOM 1731 O O . ALA A 1 222 ? -7.586 4.074 -19.688 1 88.94 222 ALA A O 1
ATOM 1732 N N . ARG A 1 223 ? -8.789 3.301 -18 1 83.25 223 ARG A N 1
ATOM 1733 C CA . ARG A 1 223 ? -9.984 3.105 -18.812 1 83.25 223 ARG A CA 1
ATOM 1734 C C . ARG A 1 223 ? -10.547 4.441 -19.297 1 83.25 223 ARG A C 1
ATOM 1736 O O . ARG A 1 223 ? -11.242 4.5 -20.312 1 83.25 223 ARG A O 1
ATOM 1743 N N . ASP A 1 224 ? -10.211 5.387 -18.531 1 75.25 224 ASP A N 1
ATOM 1744 C CA . ASP A 1 224 ? -10.688 6.723 -18.891 1 75.25 224 ASP A CA 1
ATOM 1745 C C . ASP A 1 224 ? -9.93 7.273 -20.094 1 75.25 224 ASP A C 1
ATOM 1747 O O . ASP A 1 224 ? -10.469 8.055 -20.875 1 75.25 224 ASP A O 1
ATOM 1751 N N . GLU A 1 225 ? -8.711 6.93 -20.266 1 66.44 225 GLU A N 1
ATOM 1752 C CA . GLU A 1 225 ? -7.906 7.344 -21.422 1 66.44 225 GLU A CA 1
ATOM 1753 C C . GLU A 1 225 ? -8.367 6.652 -22.703 1 66.44 225 GLU A C 1
ATOM 1755 O O . GLU A 1 225 ? -8.414 7.27 -23.766 1 66.44 225 GLU A O 1
ATOM 1760 N N . VAL A 1 226 ? -8.68 5.434 -22.594 1 56.5 226 VAL A N 1
ATOM 1761 C CA . VAL A 1 226 ? -9.094 4.676 -23.766 1 56.5 226 VAL A CA 1
ATOM 1762 C C . VAL A 1 226 ? -10.43 5.211 -24.281 1 56.5 226 VAL A C 1
ATOM 1764 O O . VAL A 1 226 ? -10.641 5.289 -25.5 1 56.5 226 VAL A O 1
ATOM 1767 N N . THR A 1 227 ? -11.273 5.621 -23.422 1 52.81 227 THR A N 1
ATOM 1768 C CA . THR A 1 227 ? -12.562 6.16 -23.828 1 52.81 227 THR A CA 1
ATOM 1769 C C . THR A 1 227 ? -12.406 7.535 -24.469 1 52.81 227 THR A C 1
ATOM 1771 O O . THR A 1 227 ? -13.117 7.875 -25.406 1 52.81 227 THR A O 1
ATOM 1774 N N . ALA A 1 228 ? -11.406 8.211 -24.016 1 49.53 228 ALA A N 1
ATOM 1775 C CA . ALA A 1 228 ? -11.203 9.547 -24.578 1 49.53 228 ALA A CA 1
ATOM 1776 C C . ALA A 1 228 ? -10.547 9.453 -25.953 1 49.53 228 ALA A C 1
ATOM 1778 O O . ALA A 1 228 ? -10.648 10.383 -26.75 1 49.53 228 ALA A O 1
ATOM 1779 N N . ALA A 1 229 ? -9.867 8.367 -26.172 1 47.25 229 ALA A N 1
ATOM 1780 C CA . ALA A 1 229 ? -9.141 8.242 -27.422 1 47.25 229 ALA A CA 1
ATOM 1781 C C . ALA A 1 229 ? -10.055 7.711 -28.531 1 47.25 229 ALA A C 1
ATOM 1783 O O . ALA A 1 229 ? -9.664 7.664 -29.703 1 47.25 229 ALA A O 1
ATOM 1784 N N . LEU A 1 230 ? -11.219 7.168 -28.234 1 38.34 230 LEU A N 1
ATOM 1785 C CA . LEU A 1 230 ? -12.117 6.797 -29.312 1 38.34 230 LEU A CA 1
ATOM 1786 C C . LEU A 1 230 ? -12.812 8.023 -29.891 1 38.34 230 LEU A C 1
ATOM 1788 O O . LEU A 1 230 ? -13.438 8.789 -29.141 1 38.34 230 LEU A O 1
ATOM 1792 N N . PRO A 1 231 ? -12.5 8.414 -31.141 1 39.62 231 PRO A N 1
ATOM 1793 C CA . PRO A 1 231 ? -13.195 9.508 -31.828 1 39.62 231 PRO A CA 1
ATOM 1794 C C . PRO A 1 231 ? -14.703 9.266 -31.922 1 39.62 231 PRO A C 1
ATOM 1796 O O . PRO A 1 231 ? -15.148 8.117 -31.953 1 39.62 231 PRO A O 1
ATOM 1799 N N . MET B 1 1 ? 25.281 41.969 -46.156 1 29.42 1 MET B N 1
ATOM 1800 C CA . MET B 1 1 ? 25.562 40.812 -45.312 1 29.42 1 MET B CA 1
ATOM 1801 C C . MET B 1 1 ? 24.328 40.406 -44.5 1 29.42 1 MET B C 1
ATOM 1803 O O . MET B 1 1 ? 23.922 41.125 -43.594 1 29.42 1 MET B O 1
ATOM 1807 N N . ARG B 1 2 ? 23.344 39.656 -45.094 1 32.06 2 ARG B N 1
ATOM 1808 C CA . ARG B 1 2 ? 22.016 39.281 -44.656 1 32.06 2 ARG B CA 1
ATOM 1809 C C . ARG B 1 2 ? 22.109 38.188 -43.594 1 32.06 2 ARG B C 1
ATOM 1811 O O . ARG B 1 2 ? 22.812 37.188 -43.75 1 32.06 2 ARG B O 1
ATOM 1818 N N . ALA B 1 3 ? 21.828 38.531 -42.25 1 31.64 3 ALA B N 1
ATOM 1819 C CA . ALA B 1 3 ? 21.766 37.625 -41.125 1 31.64 3 ALA B CA 1
ATOM 1820 C C . ALA B 1 3 ? 20.828 36.438 -41.406 1 31.64 3 ALA B C 1
ATOM 1822 O O . ALA B 1 3 ? 19.641 36.656 -41.656 1 31.64 3 ALA B O 1
ATOM 1823 N N . ALA B 1 4 ? 21.312 35.312 -41.906 1 36.81 4 ALA B N 1
ATOM 1824 C CA . ALA B 1 4 ? 20.594 34.031 -42.094 1 36.81 4 ALA B CA 1
ATOM 1825 C C . ALA B 1 4 ? 19.906 33.625 -40.812 1 36.81 4 ALA B C 1
ATOM 1827 O O . ALA B 1 4 ? 20.516 33.625 -39.75 1 36.81 4 ALA B O 1
ATOM 1828 N N . GLY B 1 5 ? 18.609 33.719 -40.688 1 33 5 GLY B N 1
ATOM 1829 C CA . GLY B 1 5 ? 17.75 33.344 -39.594 1 33 5 GLY B CA 1
ATOM 1830 C C . GLY B 1 5 ? 17.984 31.922 -39.094 1 33 5 GLY B C 1
ATOM 1831 O O . GLY B 1 5 ? 18.031 30.984 -39.906 1 33 5 GLY B O 1
ATOM 1832 N N . LYS B 1 6 ? 18.688 31.703 -37.969 1 37.09 6 LYS B N 1
ATOM 1833 C CA . LYS B 1 6 ? 18.875 30.406 -37.312 1 37.09 6 LYS B CA 1
ATOM 1834 C C . LYS B 1 6 ? 17.531 29.672 -37.188 1 37.09 6 LYS B C 1
ATOM 1836 O O . LYS B 1 6 ? 16.609 30.188 -36.562 1 37.09 6 LYS B O 1
ATOM 1841 N N . ALA B 1 7 ? 17.234 28.719 -38.094 1 31.06 7 ALA B N 1
ATOM 1842 C CA . ALA B 1 7 ? 16.094 27.812 -37.969 1 31.06 7 ALA B CA 1
ATOM 1843 C C . ALA B 1 7 ? 16.062 27.156 -36.594 1 31.06 7 ALA B C 1
ATOM 1845 O O . ALA B 1 7 ? 17.078 26.609 -36.125 1 31.06 7 ALA B O 1
ATOM 1846 N N . ALA B 1 8 ? 15.172 27.547 -35.688 1 36.22 8 ALA B N 1
ATOM 1847 C CA . ALA B 1 8 ? 14.914 26.922 -34.375 1 36.22 8 ALA B CA 1
ATOM 1848 C C . ALA B 1 8 ? 14.867 25.391 -34.5 1 36.22 8 ALA B C 1
ATOM 1850 O O . ALA B 1 8 ? 14.188 24.859 -35.375 1 36.22 8 ALA B O 1
ATOM 1851 N N . ILE B 1 9 ? 15.883 24.672 -34.125 1 35.75 9 ILE B N 1
ATOM 1852 C CA . ILE B 1 9 ? 15.883 23.219 -34 1 35.75 9 ILE B CA 1
ATOM 1853 C C . ILE B 1 9 ? 14.617 22.75 -33.281 1 35.75 9 ILE B C 1
ATOM 1855 O O . ILE B 1 9 ? 14.266 23.281 -32.219 1 35.75 9 ILE B O 1
ATOM 1859 N N . PRO B 1 10 ? 13.664 22.109 -33.906 1 33.19 10 PRO B N 1
ATOM 1860 C CA . PRO B 1 10 ? 12.461 21.656 -33.219 1 33.19 10 PRO B CA 1
ATOM 1861 C C . PRO B 1 10 ? 12.773 20.875 -31.938 1 33.19 10 PRO B C 1
ATOM 1863 O O . PRO B 1 10 ? 13.805 20.203 -31.844 1 33.19 10 PRO B O 1
ATOM 1866 N N . ASN B 1 11 ? 12.453 21.344 -30.766 1 34.81 11 ASN B N 1
ATOM 1867 C CA . ASN B 1 11 ? 12.523 20.609 -29.5 1 34.81 11 ASN B CA 1
ATOM 1868 C C . ASN B 1 11 ? 12.016 19.172 -29.656 1 34.81 11 ASN B C 1
ATOM 1870 O O . ASN B 1 11 ? 10.852 18.953 -30 1 34.81 11 ASN B O 1
ATOM 1874 N N . ALA B 1 12 ? 12.828 18.203 -30.031 1 33.75 12 ALA B N 1
ATOM 1875 C CA . ALA B 1 12 ? 12.469 16.797 -30.078 1 33.75 12 ALA B CA 1
ATOM 1876 C C . ALA B 1 12 ? 11.539 16.422 -28.922 1 33.75 12 ALA B C 1
ATOM 1878 O O . ALA B 1 12 ? 11.781 16.828 -27.781 1 33.75 12 ALA B O 1
ATOM 1879 N N . ALA B 1 13 ? 10.359 16.078 -29.203 1 35.12 13 ALA B N 1
ATOM 1880 C CA . ALA B 1 13 ? 9.406 15.547 -28.219 1 35.12 13 ALA B CA 1
ATOM 1881 C C . ALA B 1 13 ? 10.094 14.602 -27.234 1 35.12 13 ALA B C 1
ATOM 1883 O O . ALA B 1 13 ? 10.992 13.844 -27.625 1 35.12 13 ALA B O 1
ATOM 1884 N N . PRO B 1 14 ? 10.125 14.883 -25.953 1 37.5 14 PRO B N 1
ATOM 1885 C CA . PRO B 1 14 ? 10.75 13.914 -25.047 1 37.5 14 PRO B CA 1
ATOM 1886 C C . PRO B 1 14 ? 10.414 12.469 -25.406 1 37.5 14 PRO B C 1
ATOM 1888 O O . PRO B 1 14 ? 9.258 12.164 -25.719 1 37.5 14 PRO B O 1
ATOM 1891 N N . VAL B 1 15 ? 11.312 11.734 -26.062 1 34.97 15 VAL B N 1
ATOM 1892 C CA . VAL B 1 15 ? 11.156 10.32 -26.375 1 34.97 15 VAL B CA 1
ATOM 1893 C C . VAL B 1 15 ? 10.516 9.602 -25.188 1 34.97 15 VAL B C 1
ATOM 1895 O O . VAL B 1 15 ? 10.984 9.734 -24.047 1 34.97 15 VAL B O 1
ATOM 1898 N N . ARG B 1 16 ? 9.227 9.414 -25.156 1 40.12 16 ARG B N 1
ATOM 1899 C CA . ARG B 1 16 ? 8.625 8.508 -24.188 1 40.12 16 ARG B CA 1
ATOM 1900 C C . ARG B 1 16 ? 9.484 7.262 -23.984 1 40.12 16 ARG B C 1
ATOM 1902 O O . ARG B 1 16 ? 9.938 6.656 -24.969 1 40.12 16 ARG B O 1
ATOM 1909 N N . PRO B 1 17 ? 10.203 7.172 -22.984 1 42.62 17 PRO B N 1
ATOM 1910 C CA . PRO B 1 17 ? 11.047 5.98 -22.828 1 42.62 17 PRO B CA 1
ATOM 1911 C C . PRO B 1 17 ? 10.367 4.715 -23.359 1 42.62 17 PRO B C 1
ATOM 191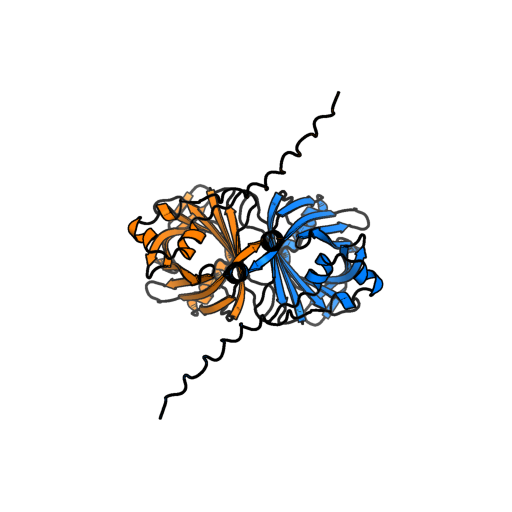3 O O . PRO B 1 17 ? 9.156 4.535 -23.172 1 42.62 17 PRO B O 1
ATOM 1916 N N . ALA B 1 18 ? 10.875 4.055 -24.312 1 43.72 18 ALA B N 1
ATOM 1917 C CA . ALA B 1 18 ? 10.461 2.785 -24.891 1 43.72 18 ALA B CA 1
ATOM 1918 C C . ALA B 1 18 ? 10 1.803 -23.828 1 43.72 18 ALA B C 1
ATOM 1920 O O . ALA B 1 18 ? 10.625 1.696 -22.766 1 43.72 18 ALA B O 1
ATOM 1921 N N . GLU B 1 19 ? 8.703 1.554 -23.812 1 54.12 19 GLU B N 1
ATOM 1922 C CA . GLU B 1 19 ? 8.141 0.556 -22.906 1 54.12 19 GLU B CA 1
ATOM 1923 C C . GLU B 1 19 ? 9.039 -0.673 -22.812 1 54.12 19 GLU B C 1
ATOM 1925 O O . GLU B 1 19 ? 9.406 -1.263 -23.828 1 54.12 19 GLU B O 1
ATOM 1930 N N . LEU B 1 20 ? 9.891 -0.779 -21.797 1 60.81 20 LEU B N 1
ATOM 1931 C CA . LEU B 1 20 ? 10.688 -1.971 -21.531 1 60.81 20 LEU B CA 1
ATOM 1932 C C . LEU B 1 20 ? 9.797 -3.193 -21.344 1 60.81 20 LEU B C 1
ATOM 1934 O O . LEU B 1 20 ? 8.703 -3.094 -20.781 1 60.81 20 LEU B O 1
ATOM 1938 N N . PHE B 1 21 ? 10.07 -4.215 -22.188 1 76.06 21 PHE B N 1
ATOM 1939 C CA . PHE B 1 21 ? 9.281 -5.441 -22.141 1 76.06 21 PHE B CA 1
ATOM 1940 C C . PHE B 1 21 ? 9.977 -6.488 -21.266 1 76.06 21 PHE B C 1
ATOM 1942 O O . PHE B 1 21 ? 11.203 -6.605 -21.297 1 76.06 21 PHE B O 1
ATOM 1949 N N . ASP B 1 22 ? 9.25 -7.078 -20.328 1 77.25 22 ASP B N 1
ATOM 1950 C CA . ASP B 1 22 ? 9.648 -8.227 -19.516 1 77.25 22 ASP B CA 1
ATOM 1951 C C . ASP B 1 22 ? 9.078 -9.523 -20.078 1 77.25 22 ASP B C 1
ATOM 1953 O O . ASP B 1 22 ? 7.875 -9.766 -19.984 1 77.25 22 ASP B O 1
ATOM 1957 N N . LEU B 1 23 ? 10.008 -10.383 -20.656 1 83.75 23 LEU B N 1
ATOM 1958 C CA . LEU B 1 23 ? 9.531 -11.594 -21.312 1 83.75 23 LEU B CA 1
ATOM 1959 C C . LEU B 1 23 ? 9.664 -12.805 -20.391 1 83.75 23 LEU B C 1
ATOM 1961 O O . LEU B 1 23 ? 9.406 -13.938 -20.812 1 83.75 23 LEU B O 1
ATOM 1965 N N . ARG B 1 24 ? 9.938 -12.633 -19.234 1 89.38 24 ARG B N 1
ATOM 1966 C CA . ARG B 1 24 ? 10.281 -13.734 -18.344 1 89.38 24 ARG B CA 1
ATOM 1967 C C . ARG B 1 24 ? 9.055 -14.562 -17.984 1 89.38 24 ARG B C 1
ATOM 1969 O O . ARG B 1 24 ? 9.125 -15.789 -17.891 1 89.38 24 ARG B O 1
ATOM 1976 N N . PHE B 1 25 ? 7.914 -13.891 -17.828 1 93.94 25 PHE B N 1
ATOM 1977 C CA . PHE B 1 25 ? 6.691 -14.648 -17.578 1 93.94 25 PHE B CA 1
ATOM 1978 C C . PHE B 1 25 ? 6.297 -15.461 -18.812 1 93.94 25 PHE B C 1
ATOM 1980 O O . PHE B 1 25 ? 5.879 -16.609 -18.703 1 93.94 25 PHE B O 1
ATOM 1987 N N . ARG B 1 26 ? 6.441 -14.891 -19.953 1 94.56 26 ARG B N 1
ATOM 1988 C CA . ARG B 1 26 ? 6.125 -15.57 -21.203 1 94.56 26 ARG B CA 1
ATOM 1989 C C . ARG B 1 26 ? 6.957 -16.844 -21.359 1 94.56 26 ARG B C 1
ATOM 1991 O O . ARG B 1 26 ? 6.457 -17.859 -21.844 1 94.56 26 ARG B O 1
ATOM 1998 N N . ALA B 1 27 ? 8.133 -16.766 -20.922 1 95 27 ALA B N 1
ATOM 1999 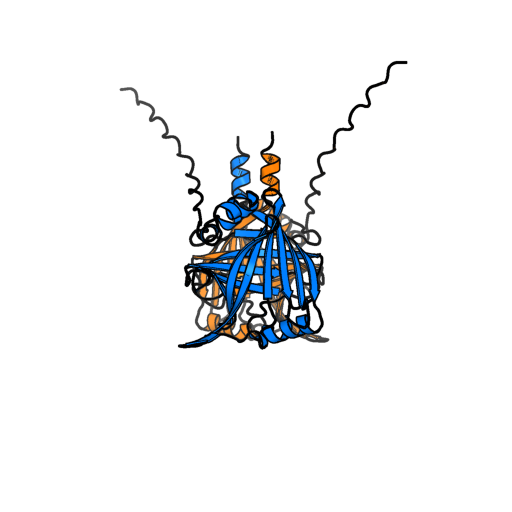C CA . ALA B 1 27 ? 9.07 -17.875 -21.078 1 95 27 ALA B CA 1
ATOM 2000 C C . ALA B 1 27 ? 8.656 -19.062 -20.203 1 95 27 ALA B C 1
ATOM 2002 O O . ALA B 1 27 ? 9.156 -20.172 -20.375 1 95 27 ALA B O 1
ATOM 2003 N N . LEU B 1 28 ? 7.746 -18.859 -19.328 1 96.5 28 LEU B N 1
ATOM 2004 C CA . LEU B 1 28 ? 7.375 -19.906 -18.375 1 96.5 28 LEU B CA 1
ATOM 2005 C C . LEU B 1 28 ? 6.195 -20.719 -18.875 1 96.5 28 LEU B C 1
ATOM 2007 O O . LEU B 1 28 ? 5.812 -21.719 -18.266 1 96.5 28 LEU B O 1
ATOM 2011 N N . VAL B 1 29 ? 5.617 -20.266 -19.953 1 96.69 29 VAL B N 1
ATOM 2012 C CA . VAL B 1 29 ? 4.473 -20.969 -20.516 1 96.69 29 VAL B CA 1
ATOM 2013 C C . VAL B 1 29 ? 4.742 -21.297 -21.984 1 96.69 29 VAL B C 1
ATOM 2015 O O . VAL B 1 29 ? 5.441 -20.547 -22.672 1 96.69 29 VAL B O 1
ATOM 2018 N N . PRO B 1 30 ? 4.152 -22.422 -22.469 1 96.62 30 PRO B N 1
ATOM 2019 C CA . PRO B 1 30 ? 4.27 -22.672 -23.906 1 96.62 30 PRO B CA 1
ATOM 2020 C C . PRO B 1 30 ? 3.736 -21.531 -24.766 1 96.62 30 PRO B C 1
ATOM 2022 O O . PRO B 1 30 ? 2.729 -20.906 -24.406 1 96.62 30 PRO B O 1
ATOM 2025 N N . GLU B 1 31 ? 4.367 -21.328 -25.844 1 96.38 31 GLU B N 1
ATOM 2026 C CA . GLU B 1 31 ? 4.023 -20.219 -26.734 1 96.38 31 GLU B CA 1
ATOM 2027 C C . GLU B 1 31 ? 2.559 -20.297 -27.156 1 96.38 31 GLU B C 1
ATOM 2029 O O . GLU B 1 31 ? 1.878 -19.266 -27.234 1 96.38 31 GLU B O 1
ATOM 2034 N N . ALA B 1 32 ? 2.119 -21.406 -27.438 1 97.31 32 ALA B N 1
ATOM 2035 C CA . ALA B 1 32 ? 0.732 -21.594 -27.859 1 97.31 32 ALA B CA 1
ATOM 2036 C C . ALA B 1 32 ? -0.234 -21.141 -26.766 1 97.31 32 ALA B C 1
ATOM 2038 O O . ALA B 1 32 ? -1.278 -20.547 -27.047 1 97.31 32 ALA B O 1
ATOM 2039 N N . ASP B 1 33 ? 0.118 -21.406 -25.562 1 97.25 33 ASP B N 1
ATOM 2040 C CA . ASP B 1 33 ? -0.708 -21 -24.438 1 97.25 33 AS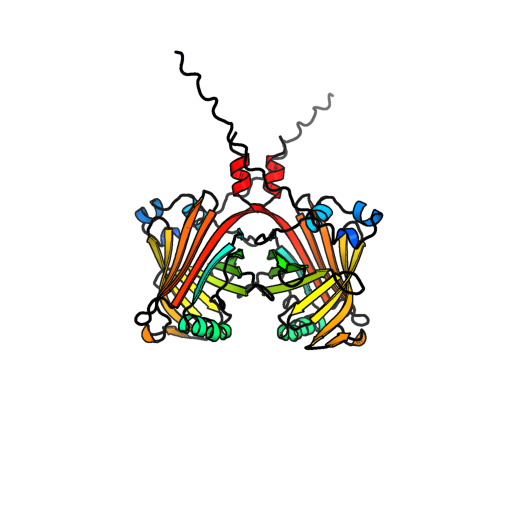P B CA 1
ATOM 2041 C C . ASP B 1 33 ? -0.66 -19.5 -24.234 1 97.25 33 ASP B C 1
ATOM 2043 O O . ASP B 1 33 ? -1.694 -18.859 -24.031 1 97.25 33 ASP B O 1
ATOM 2047 N N . TRP B 1 34 ? 0.51 -18.953 -24.312 1 97 34 TRP B N 1
ATOM 2048 C CA . TRP B 1 34 ? 0.666 -17.516 -24.172 1 97 34 TRP B CA 1
ATOM 2049 C C . TRP B 1 34 ? -0.185 -16.766 -25.188 1 97 34 TRP B C 1
ATOM 2051 O O . TRP B 1 34 ? -0.831 -15.766 -24.859 1 97 34 TRP B O 1
ATOM 2061 N N . ALA B 1 35 ? -0.253 -17.312 -26.406 1 96.56 35 ALA B N 1
ATOM 2062 C CA . ALA B 1 35 ? -0.975 -16.672 -27.5 1 96.56 35 ALA B CA 1
ATOM 2063 C C . ALA B 1 35 ? -2.479 -16.672 -27.234 1 96.56 35 ALA B C 1
ATOM 2065 O O . ALA B 1 35 ? -3.207 -15.836 -27.781 1 96.56 35 ALA B O 1
ATOM 2066 N N . ARG B 1 36 ? -2.91 -17.5 -26.406 1 97.19 36 ARG B N 1
ATOM 2067 C CA . ARG B 1 36 ? -4.332 -17.609 -26.109 1 97.19 36 ARG B CA 1
ATOM 2068 C C . ARG B 1 36 ? -4.766 -16.578 -25.078 1 97.19 36 ARG B C 1
ATOM 2070 O O . ARG B 1 36 ? -5.961 -16.344 -24.875 1 97.19 36 ARG B O 1
ATOM 2077 N N . LEU B 1 37 ? -3.828 -15.977 -24.422 1 97.69 37 LEU B N 1
ATOM 2078 C CA . LEU B 1 37 ? -4.152 -14.969 -23.422 1 97.69 37 LEU B CA 1
ATOM 2079 C C . LEU B 1 37 ? -4.684 -13.695 -24.078 1 97.69 37 LEU B C 1
ATOM 2081 O O . LEU B 1 37 ? -4.188 -13.281 -25.125 1 97.69 37 LEU B O 1
ATOM 2085 N N . PRO B 1 38 ? -5.73 -13.148 -23.422 1 97.62 38 PRO B N 1
ATOM 2086 C CA . PRO B 1 38 ? -6.137 -11.82 -23.906 1 97.62 38 PRO B CA 1
ATOM 2087 C C . PRO B 1 38 ? -4.984 -10.82 -23.906 1 97.62 38 PRO B C 1
ATOM 2089 O O . PRO B 1 38 ? -4.109 -10.875 -23.047 1 97.62 38 PRO B O 1
ATOM 2092 N N . PRO B 1 39 ? -5.012 -9.898 -24.828 1 96.06 39 PRO B N 1
ATOM 2093 C CA . PRO B 1 39 ? -3.943 -8.898 -24.922 1 96.06 39 PRO B CA 1
ATOM 2094 C C . PRO B 1 39 ? -3.713 -8.156 -23.609 1 96.06 39 PRO B C 1
ATOM 2096 O O . PRO B 1 39 ? -2.572 -7.824 -23.266 1 96.06 39 PRO B O 1
ATOM 2099 N N . ALA B 1 40 ? -4.758 -7.898 -22.922 1 96.06 40 ALA B N 1
ATOM 2100 C CA . ALA B 1 40 ? -4.656 -7.18 -21.656 1 96.06 40 ALA B CA 1
ATOM 2101 C C . ALA B 1 40 ? -3.789 -7.938 -20.656 1 96.06 40 ALA B C 1
ATOM 2103 O O . ALA B 1 40 ? -2.98 -7.34 -19.938 1 96.06 40 ALA B O 1
ATOM 2104 N N . VAL B 1 41 ? -3.936 -9.203 -20.609 1 97.12 41 VAL B N 1
ATOM 2105 C CA . VAL B 1 41 ? -3.166 -10.031 -19.688 1 97.12 41 VAL B CA 1
ATOM 2106 C C . VAL B 1 41 ? -1.705 -10.078 -20.125 1 97.12 41 VAL B C 1
ATOM 2108 O O . VAL B 1 41 ? -0.797 -9.93 -19.297 1 97.12 41 VAL B O 1
ATOM 2111 N N . ARG B 1 42 ? -1.469 -10.266 -21.406 1 96.38 42 ARG B N 1
ATOM 2112 C CA . ARG B 1 42 ? -0.108 -10.281 -21.922 1 96.38 42 ARG B CA 1
ATOM 2113 C C . ARG B 1 42 ? 0.61 -8.969 -21.625 1 96.38 42 ARG B C 1
ATOM 2115 O O . ARG B 1 42 ? 1.771 -8.969 -21.219 1 96.38 42 ARG B O 1
ATOM 2122 N N . ARG B 1 43 ? -0.092 -7.922 -21.812 1 93.44 43 ARG B N 1
ATOM 2123 C CA . ARG B 1 43 ? 0.497 -6.605 -21.578 1 93.44 43 ARG B CA 1
ATOM 2124 C C . ARG B 1 43 ? 0.902 -6.441 -20.125 1 93.44 43 ARG B C 1
ATOM 2126 O O . ARG B 1 43 ? 2.006 -5.98 -19.828 1 93.44 43 ARG B O 1
ATOM 2133 N N . ARG B 1 44 ? 0.07 -6.812 -19.234 1 93.81 44 ARG B N 1
ATOM 2134 C CA . ARG B 1 44 ? 0.32 -6.648 -17.812 1 93.81 44 ARG B CA 1
ATOM 2135 C C . ARG B 1 44 ? 1.537 -7.457 -17.375 1 93.81 44 ARG B C 1
ATOM 2137 O O . ARG B 1 44 ? 2.354 -6.98 -16.578 1 93.81 44 ARG B O 1
ATOM 2144 N N . PHE B 1 45 ? 1.704 -8.609 -17.953 1 94.75 45 PHE B N 1
ATOM 2145 C CA . PHE B 1 45 ? 2.773 -9.492 -17.5 1 94.75 45 PHE B CA 1
ATOM 2146 C C . PHE B 1 45 ? 3.986 -9.391 -18.406 1 94.75 45 PHE B C 1
ATOM 2148 O O . PHE B 1 45 ? 4.961 -10.125 -18.234 1 94.75 45 PHE B O 1
ATOM 2155 N N . SER B 1 46 ? 3.955 -8.461 -19.344 1 92.25 46 SER B N 1
ATOM 2156 C CA . SER B 1 46 ? 5.129 -8.164 -20.156 1 92.25 46 SER B CA 1
ATOM 2157 C C . SER B 1 46 ? 5.699 -6.789 -19.828 1 92.25 46 SER B C 1
ATOM 2159 O O . SER B 1 46 ? 6.715 -6.379 -20.391 1 92.25 46 SER B O 1
ATOM 2161 N N . LYS B 1 47 ? 4.98 -6.164 -18.938 1 86.75 47 LYS B N 1
ATOM 2162 C CA . LYS B 1 47 ? 5.441 -4.832 -18.562 1 86.75 47 LYS B CA 1
ATOM 2163 C C . LYS B 1 47 ? 6.707 -4.902 -17.703 1 86.75 47 LYS B C 1
ATOM 2165 O O . LYS B 1 47 ? 6.742 -5.602 -16.688 1 86.75 47 LYS B O 1
ATOM 2170 N N . ARG B 1 48 ? 7.707 -4.188 -18.141 1 83.62 48 ARG B N 1
ATOM 2171 C CA . ARG B 1 48 ? 8.938 -4.098 -17.359 1 83.62 48 ARG B CA 1
ATOM 2172 C C . ARG B 1 48 ? 8.984 -2.795 -16.562 1 83.62 48 ARG B C 1
ATOM 2174 O O . ARG B 1 48 ? 8.812 -1.714 -17.141 1 83.62 48 ARG B O 1
ATOM 2181 N N . LEU B 1 49 ? 9.172 -2.951 -15.375 1 83.38 49 LEU B N 1
ATOM 2182 C CA . LEU B 1 49 ? 9.312 -1.777 -14.523 1 83.38 49 LEU B CA 1
ATOM 2183 C C . LEU B 1 49 ? 10.773 -1.358 -14.406 1 83.38 49 LEU B C 1
ATOM 2185 O O . LEU B 1 49 ? 11.648 -2.195 -14.172 1 83.38 49 LEU B O 1
ATOM 2189 N N . GLY B 1 50 ? 11 -0.084 -14.758 1 79.44 50 GLY B N 1
ATOM 2190 C CA . GLY B 1 50 ? 12.336 0.439 -14.531 1 79.44 50 GLY B CA 1
ATOM 2191 C C . GLY B 1 50 ? 12.656 0.635 -13.062 1 79.44 50 GLY B C 1
ATOM 2192 O O . GLY B 1 50 ? 11.797 0.43 -12.203 1 79.44 50 GLY B O 1
ATOM 2193 N N . GLU B 1 51 ? 14.016 0.993 -12.93 1 77.25 51 GLU B N 1
ATOM 2194 C CA . GLU B 1 51 ? 14.445 1.29 -11.57 1 77.25 51 GLU B CA 1
ATOM 2195 C C . GLU B 1 51 ? 13.656 2.455 -10.984 1 77.25 51 GLU B C 1
ATOM 2197 O O . GLU B 1 51 ? 13.5 3.494 -11.625 1 77.25 51 GLU B O 1
ATOM 2202 N N . GLY B 1 52 ? 13.047 2.287 -9.906 1 80.56 52 GLY B N 1
ATOM 2203 C CA . GLY B 1 52 ? 12.336 3.361 -9.242 1 80.56 52 GLY B CA 1
ATOM 2204 C C . GLY B 1 52 ? 10.891 3.492 -9.695 1 80.56 52 GLY B C 1
ATOM 2205 O O . GLY B 1 52 ? 10.18 4.402 -9.266 1 80.56 52 GLY B O 1
ATOM 2206 N N . GLU B 1 53 ? 10.516 2.625 -10.602 1 88.12 53 GLU B N 1
ATOM 2207 C CA . GLU B 1 53 ? 9.148 2.682 -11.109 1 88.12 53 GLU B CA 1
ATOM 2208 C C . GLU B 1 53 ? 8.242 1.713 -10.352 1 88.12 53 GLU B C 1
ATOM 2210 O O . GLU B 1 53 ? 8.719 0.74 -9.766 1 88.12 53 GLU B O 1
ATOM 2215 N N . SER B 1 54 ? 6.98 2.109 -10.328 1 94.44 54 SER B N 1
ATOM 2216 C CA . SER B 1 54 ? 5.957 1.237 -9.766 1 94.44 54 SER B CA 1
ATOM 2217 C C . SER B 1 54 ? 4.742 1.146 -10.688 1 94.44 54 SER B C 1
ATOM 2219 O O . SER B 1 54 ? 4.418 2.107 -11.391 1 94.44 54 SER B O 1
ATOM 2221 N N . ALA B 1 55 ? 4.223 -0.013 -10.805 1 95.38 55 ALA B N 1
ATOM 2222 C CA . ALA B 1 55 ? 2.891 -0.179 -11.383 1 95.38 55 ALA B CA 1
ATOM 2223 C C . ALA B 1 55 ? 1.822 -0.252 -10.297 1 95.38 55 ALA B C 1
ATOM 2225 O O . ALA B 1 55 ? 2.035 -0.865 -9.25 1 95.38 55 ALA B O 1
ATOM 2226 N N . VAL B 1 56 ? 0.723 0.344 -10.586 1 97.75 56 VAL B N 1
ATOM 2227 C CA . VAL B 1 56 ? -0.327 0.382 -9.57 1 97.75 56 VAL B CA 1
ATOM 2228 C C . VAL B 1 56 ? -1.659 -0.032 -10.195 1 97.75 56 VAL B C 1
ATOM 2230 O O . VAL B 1 56 ? -1.979 0.367 -11.312 1 97.75 56 VAL B O 1
ATOM 2233 N N . TYR B 1 57 ? -2.361 -0.793 -9.477 1 98 57 TYR B N 1
ATOM 2234 C CA . TYR B 1 57 ? -3.719 -1.207 -9.82 1 98 57 TYR B CA 1
ATOM 2235 C C . TYR B 1 57 ? -4.691 -0.851 -8.703 1 98 57 TYR B C 1
ATOM 2237 O O . TYR B 1 57 ? -4.402 -1.074 -7.52 1 98 57 TYR B O 1
ATOM 2245 N N . VAL B 1 58 ? -5.781 -0.249 -9.086 1 97.94 58 VAL B N 1
ATOM 2246 C CA . VAL B 1 58 ? -6.789 0.168 -8.117 1 97.94 58 VAL B CA 1
ATOM 2247 C C . VAL B 1 58 ? -8.094 -0.588 -8.367 1 97.94 58 VAL B C 1
ATOM 2249 O O . VAL B 1 58 ? -8.5 -0.77 -9.516 1 97.94 58 VAL B O 1
ATOM 2252 N N . GLY B 1 59 ? -8.672 -1.025 -7.305 1 97.5 59 GLY B N 1
ATOM 2253 C CA . GLY B 1 59 ? -9.945 -1.726 -7.426 1 97.5 59 GLY B CA 1
ATOM 2254 C C . GLY B 1 59 ? -10.586 -2.031 -6.086 1 97.5 59 GLY B C 1
ATOM 2255 O O . GLY B 1 59 ? -10.602 -1.186 -5.188 1 97.5 59 GLY B O 1
ATOM 2256 N N . ARG B 1 60 ? -11.234 -3.195 -6.035 1 97.12 60 ARG B N 1
ATOM 2257 C CA . ARG B 1 60 ? -11.953 -3.592 -4.828 1 97.12 60 ARG B CA 1
ATOM 2258 C C . ARG B 1 60 ? -11.891 -5.102 -4.625 1 97.12 60 ARG B C 1
ATOM 2260 O O . ARG B 1 60 ? -11.859 -5.859 -5.598 1 97.12 60 ARG B O 1
ATOM 2267 N N . VAL B 1 61 ? -11.906 -5.473 -3.357 1 97.94 61 VAL B N 1
ATOM 2268 C CA . VAL B 1 61 ? -12.148 -6.871 -3.025 1 97.94 61 VAL B CA 1
ATOM 2269 C C . VAL B 1 61 ? -13.641 -7.18 -3.143 1 97.94 61 VAL B C 1
ATOM 2271 O O . VAL B 1 61 ? -14.461 -6.543 -2.482 1 97.94 61 VAL B O 1
ATOM 2274 N N . VAL B 1 62 ? -13.938 -8.133 -4.043 1 98.12 62 VAL B N 1
ATOM 2275 C CA . VAL B 1 62 ? -15.336 -8.484 -4.273 1 98.12 62 VAL B CA 1
ATOM 2276 C C . VAL B 1 62 ? -15.852 -9.336 -3.113 1 98.12 62 VAL B C 1
ATOM 2278 O O . VAL B 1 62 ? -16.906 -9.047 -2.547 1 98.12 62 VAL B O 1
ATOM 2281 N N . GLU B 1 63 ? -15.055 -10.297 -2.85 1 98.44 63 GLU B N 1
ATOM 2282 C CA . GLU B 1 63 ? -15.453 -11.211 -1.78 1 98.44 63 GLU B CA 1
ATOM 2283 C C . GLU B 1 63 ? -14.258 -11.992 -1.246 1 98.44 63 GLU B C 1
ATOM 2285 O O . GLU B 1 63 ? -13.32 -12.289 -1.988 1 98.44 63 GLU B O 1
ATOM 2290 N N . THR B 1 64 ? -14.336 -12.289 0.094 1 98.62 64 THR B N 1
ATOM 2291 C CA . THR B 1 64 ? -13.391 -13.188 0.746 1 98.62 64 THR B CA 1
ATOM 2292 C C . THR B 1 64 ? -14.125 -14.289 1.514 1 98.62 64 THR B C 1
ATOM 2294 O O . THR B 1 64 ? -14.906 -14 2.422 1 98.62 64 THR B O 1
ATOM 2297 N N . GLN B 1 65 ? -13.867 -15.461 1.076 1 98.62 65 GLN B N 1
ATOM 2298 C CA . GLN B 1 65 ? -14.406 -16.625 1.763 1 98.62 65 GLN B CA 1
ATOM 2299 C C . GLN B 1 65 ? -13.32 -17.359 2.549 1 98.62 65 GLN B C 1
ATOM 2301 O O . GLN B 1 65 ? -12.281 -17.719 1.991 1 98.62 65 GLN B O 1
ATOM 2306 N N . LEU B 1 66 ? -13.602 -17.547 3.848 1 98.12 66 LEU B N 1
ATOM 2307 C CA . LEU B 1 66 ? -12.695 -18.25 4.742 1 98.12 66 LEU B CA 1
ATOM 2308 C C . LEU B 1 66 ? -13.438 -19.312 5.547 1 98.12 66 LEU B C 1
ATOM 2310 O O . LEU B 1 66 ? -14.438 -19.016 6.199 1 98.12 66 LEU B O 1
ATOM 2314 N N . THR B 1 67 ? -12.969 -20.547 5.469 1 97.94 67 THR B N 1
ATOM 2315 C CA . THR B 1 67 ? -13.414 -21.531 6.453 1 97.94 67 THR B CA 1
ATOM 2316 C C . THR B 1 67 ? -12.766 -21.266 7.809 1 97.94 67 THR B C 1
ATOM 2318 O O . THR B 1 67 ? -11.883 -20.406 7.926 1 97.94 67 THR B O 1
ATOM 2321 N N . ARG B 1 68 ? -13.234 -22 8.805 1 97.69 68 ARG B N 1
ATOM 2322 C CA . ARG B 1 68 ? -12.633 -21.859 10.125 1 97.69 68 ARG B CA 1
ATOM 2323 C C . ARG B 1 68 ? -11.148 -22.188 10.094 1 97.69 68 ARG B C 1
ATOM 2325 O O . ARG B 1 68 ? -10.328 -21.484 10.695 1 97.69 68 ARG B O 1
ATOM 2332 N N . LEU B 1 69 ? -10.82 -23.156 9.367 1 96.81 69 LEU B N 1
ATOM 2333 C CA . LEU B 1 69 ? -9.43 -23.578 9.281 1 96.81 69 LEU B CA 1
ATOM 2334 C C . LEU B 1 69 ? -8.617 -22.594 8.438 1 96.81 69 LEU B C 1
ATOM 2336 O O . LEU B 1 69 ? -7.441 -22.344 8.734 1 96.81 69 LEU B O 1
ATOM 2340 N N . GLY B 1 70 ? -9.234 -22.109 7.352 1 97.62 70 GLY B N 1
ATOM 2341 C CA . GLY B 1 70 ? -8.578 -21.078 6.57 1 97.62 70 GLY B CA 1
ATOM 2342 C C . GLY B 1 70 ? -8.273 -19.828 7.375 1 97.62 70 GLY B C 1
ATOM 2343 O O . GLY B 1 70 ? -7.191 -19.25 7.258 1 97.62 70 GLY B O 1
ATOM 2344 N N . TRP B 1 71 ? -9.25 -19.531 8.188 1 98.25 71 TRP B N 1
ATOM 2345 C CA . TRP B 1 71 ? -9.086 -18.375 9.062 1 98.25 71 TRP B CA 1
ATOM 2346 C C . TRP B 1 71 ? -7.957 -18.594 10.062 1 98.25 71 TRP B C 1
ATOM 2348 O O . TRP B 1 71 ? -7.125 -17.719 10.281 1 98.25 71 TRP B O 1
ATOM 2358 N N . LEU B 1 72 ? -7.938 -19.75 10.656 1 97.62 72 LEU B N 1
ATOM 2359 C CA . LEU B 1 72 ? -6.898 -20.078 11.625 1 97.62 72 LEU B CA 1
ATOM 2360 C C . LEU B 1 72 ? -5.52 -20.047 10.969 1 97.62 72 LEU B C 1
ATOM 2362 O O . LEU B 1 72 ? -4.566 -19.531 11.555 1 97.62 72 LEU B O 1
ATOM 2366 N N . LEU B 1 73 ? -5.457 -20.562 9.797 1 96.62 73 LEU B N 1
ATOM 2367 C CA . LEU B 1 73 ? -4.207 -20.516 9.047 1 96.62 73 LEU B CA 1
ATOM 2368 C C . LEU B 1 73 ? -3.742 -19.078 8.844 1 96.62 73 LEU B C 1
ATOM 2370 O O . LEU B 1 73 ? -2.576 -18.766 9.086 1 96.62 73 LEU B O 1
ATOM 2374 N N . ALA B 1 74 ? -4.652 -18.219 8.461 1 98.06 74 ALA B N 1
ATOM 2375 C CA . ALA B 1 74 ? -4.336 -16.812 8.227 1 98.06 74 ALA B CA 1
ATOM 2376 C C . ALA B 1 74 ? -3.836 -16.141 9.5 1 98.06 74 ALA B C 1
ATOM 2378 O O . ALA B 1 74 ? -2.896 -15.344 9.469 1 98.06 74 ALA B O 1
ATOM 2379 N N . GLN B 1 75 ? -4.43 -16.578 10.594 1 97.94 75 GLN B N 1
ATOM 2380 C CA . GLN B 1 75 ? -4.023 -15.992 11.867 1 97.94 75 GLN B CA 1
ATOM 2381 C C . GLN B 1 75 ? -2.621 -16.453 12.258 1 97.94 75 GLN B C 1
ATOM 2383 O O . GLN B 1 75 ? -1.805 -15.656 12.719 1 97.94 75 GLN B O 1
ATOM 2388 N N . VAL B 1 76 ? -2.346 -17.656 12.094 1 96.44 76 VAL B N 1
ATOM 2389 C CA . VAL B 1 76 ? -1.039 -18.203 12.438 1 96.44 76 VAL B CA 1
ATOM 2390 C C . VAL B 1 76 ? 0.04 -17.562 11.57 1 96.44 76 VAL B C 1
ATOM 2392 O O . VAL B 1 76 ? 1.128 -17.25 12.062 1 96.44 76 VAL B O 1
ATOM 2395 N N . LEU B 1 77 ? -0.26 -17.297 10.367 1 96.81 77 LEU B N 1
ATOM 2396 C CA . LEU B 1 77 ? 0.716 -16.766 9.414 1 96.81 77 LEU B CA 1
ATOM 2397 C C . LEU B 1 77 ? 0.948 -15.273 9.641 1 96.81 77 LEU B C 1
ATOM 2399 O O . LEU B 1 77 ? 1.814 -14.68 9 1 96.81 77 LEU B O 1
ATOM 2403 N N . ARG B 1 78 ? 0.204 -14.656 10.539 1 96.5 78 ARG B N 1
ATOM 2404 C CA . ARG B 1 78 ? 0.533 -13.297 10.961 1 96.5 78 ARG B CA 1
ATOM 2405 C C . ARG B 1 78 ? 1.954 -13.219 11.508 1 96.5 78 ARG B C 1
ATOM 2407 O O . ARG B 1 78 ? 2.613 -12.188 11.398 1 96.5 78 ARG B O 1
ATOM 2414 N N . LEU B 1 79 ? 2.424 -14.359 11.953 1 94.19 79 LEU B N 1
ATOM 2415 C CA . LEU B 1 79 ? 3.75 -14.43 12.562 1 94.19 79 LEU B CA 1
ATOM 2416 C C . LEU B 1 79 ? 4.836 -14.242 11.508 1 94.19 79 LEU B C 1
ATOM 2418 O O . LEU B 1 79 ? 5.984 -13.945 11.844 1 94.19 79 LEU B O 1
ATOM 2422 N N . VAL B 1 80 ? 4.418 -14.438 10.273 1 93.44 80 VAL B N 1
ATOM 2423 C CA . VAL B 1 80 ? 5.434 -14.344 9.227 1 93.44 80 VAL B CA 1
ATOM 2424 C C . VAL B 1 80 ? 5.074 -13.219 8.258 1 93.44 80 VAL B C 1
ATOM 2426 O O . VAL B 1 80 ? 5.441 -13.266 7.082 1 93.44 80 VAL B O 1
ATOM 2429 N N . GLY B 1 81 ? 4.266 -12.305 8.68 1 94.06 81 GLY B N 1
ATOM 2430 C CA . GLY B 1 81 ? 4.004 -11.117 7.883 1 94.06 81 GLY B CA 1
ATOM 2431 C C . GLY B 1 81 ? 2.59 -11.07 7.332 1 94.06 81 GLY B C 1
ATOM 2432 O O . GLY B 1 81 ? 2.283 -10.242 6.473 1 94.06 81 GLY B O 1
ATOM 2433 N N . ALA B 1 82 ? 1.697 -12.016 7.727 1 96.94 82 ALA B N 1
ATOM 2434 C CA . ALA B 1 82 ? 0.285 -12.016 7.352 1 96.94 82 ALA B CA 1
ATOM 2435 C C . ALA B 1 82 ? 0.118 -12.031 5.836 1 96.94 82 ALA B C 1
ATOM 2437 O O . ALA B 1 82 ? -0.512 -11.141 5.262 1 96.94 82 ALA B O 1
ATOM 2438 N N . PRO B 1 83 ? 0.572 -13.148 5.207 1 97.69 83 PRO B N 1
ATOM 2439 C CA . PRO B 1 83 ? 0.551 -13.211 3.744 1 97.69 83 PRO B CA 1
ATOM 2440 C C . PRO B 1 83 ? -0.829 -13.555 3.188 1 97.69 83 PRO B C 1
ATOM 2442 O O . PRO B 1 83 ? -1.004 -13.641 1.969 1 97.69 83 PRO B O 1
ATOM 2445 N N . LEU B 1 84 ? -1.812 -13.789 4.035 1 98.25 84 LEU B N 1
ATOM 2446 C CA . LEU B 1 84 ? -3.174 -14.125 3.631 1 98.25 84 LEU B CA 1
ATOM 2447 C C . LEU B 1 84 ? -4.172 -13.133 4.215 1 98.25 84 LEU B C 1
ATOM 2449 O O . LEU B 1 84 ? -3.926 -12.547 5.273 1 98.25 84 LEU B O 1
ATOM 2453 N N . PRO B 1 85 ? -5.336 -12.961 3.465 1 98.12 85 PRO B N 1
ATOM 2454 C CA . PRO B 1 85 ? -6.391 -12.172 4.109 1 98.12 85 PRO B CA 1
ATOM 2455 C C . PRO B 1 85 ? -6.785 -12.727 5.48 1 98.12 85 PRO B C 1
ATOM 2457 O O . PRO B 1 85 ? -7 -13.93 5.625 1 98.12 85 PRO B O 1
ATOM 2460 N N . THR B 1 86 ? -6.879 -11.836 6.434 1 97.69 86 THR B N 1
ATOM 2461 C CA . THR B 1 86 ? -7.062 -12.289 7.805 1 97.69 86 THR B CA 1
ATOM 2462 C C . THR B 1 86 ? -8.523 -12.172 8.227 1 97.69 86 THR B C 1
ATOM 2464 O O . THR B 1 86 ? -8.883 -12.5 9.359 1 97.69 86 THR B O 1
ATOM 2467 N N . ALA B 1 87 ? -9.391 -11.609 7.359 1 97 87 ALA B N 1
ATOM 2468 C CA . ALA B 1 87 ? -10.82 -11.453 7.625 1 97 87 ALA B CA 1
ATOM 2469 C C . ALA B 1 87 ? -11.633 -11.617 6.344 1 97 87 ALA B C 1
ATOM 2471 O O . ALA B 1 87 ? -11.086 -11.562 5.242 1 97 87 ALA B O 1
ATOM 2472 N N . ARG B 1 88 ? -12.922 -11.805 6.543 1 97.56 88 ARG B N 1
ATOM 2473 C CA . ARG B 1 88 ? -13.836 -11.953 5.418 1 97.56 88 ARG B CA 1
ATOM 2474 C C . ARG B 1 88 ? -14.281 -10.594 4.891 1 97.56 88 ARG B C 1
ATOM 2476 O O . ARG B 1 88 ? -15.469 -10.266 4.922 1 97.56 88 ARG B O 1
ATOM 2483 N N . ILE B 1 89 ? -13.383 -9.977 4.336 1 95.56 89 ILE B N 1
ATOM 2484 C CA . ILE B 1 89 ? -13.703 -8.648 3.828 1 95.56 89 ILE B CA 1
ATOM 2485 C C . ILE B 1 89 ? -14.422 -8.766 2.484 1 95.56 89 ILE B C 1
ATOM 2487 O O . ILE B 1 89 ? -14.156 -9.695 1.717 1 95.56 89 ILE B O 1
ATOM 2491 N N . ALA B 1 90 ? -15.336 -7.816 2.234 1 96.25 90 ALA B N 1
ATOM 2492 C CA . ALA B 1 90 ? -16.094 -7.75 0.983 1 96.25 90 ALA B CA 1
ATOM 2493 C C . ALA B 1 90 ? -16.406 -6.305 0.611 1 96.25 90 ALA B C 1
ATOM 2495 O O . ALA B 1 90 ? -16.75 -5.496 1.479 1 96.25 90 ALA B O 1
ATOM 2496 N N . ASN B 1 91 ? -16.25 -6.082 -0.678 1 94.62 91 ASN B N 1
ATOM 2497 C CA . ASN B 1 91 ? -16.625 -4.785 -1.234 1 94.62 91 ASN B CA 1
ATOM 2498 C C . ASN B 1 91 ? -15.859 -3.646 -0.552 1 94.62 91 ASN B C 1
ATOM 2500 O O . ASN B 1 91 ? -16.469 -2.662 -0.124 1 94.62 91 ASN B O 1
ATOM 2504 N N . VAL B 1 92 ? -14.586 -3.83 -0.423 1 94.81 92 VAL B N 1
ATOM 2505 C CA . VAL B 1 92 ? -13.742 -2.789 0.157 1 94.81 92 VAL B CA 1
ATOM 2506 C C . VAL B 1 92 ? -12.68 -2.363 -0.854 1 94.81 92 VAL B C 1
ATOM 2508 O O . VAL B 1 92 ? -12.258 -3.162 -1.688 1 94.81 92 VAL B O 1
ATOM 2511 N N . PRO B 1 93 ? -12.305 -1.096 -0.782 1 96.19 93 PRO B N 1
ATOM 2512 C CA . PRO B 1 93 ? -11.25 -0.642 -1.696 1 96.19 93 PRO B CA 1
ATOM 2513 C C . PRO B 1 93 ? -9.953 -1.426 -1.536 1 96.19 93 PRO B C 1
ATOM 2515 O O . PRO B 1 93 ? -9.625 -1.873 -0.433 1 96.19 93 PRO B O 1
ATOM 2518 N N . SER B 1 94 ? -9.266 -1.598 -2.613 1 97.81 94 SER B N 1
ATOM 2519 C CA . SER B 1 94 ? -7.984 -2.291 -2.637 1 97.81 94 SER B CA 1
ATOM 2520 C C . SER B 1 94 ? -7.039 -1.67 -3.658 1 97.81 94 SER B C 1
ATOM 2522 O O . SER B 1 94 ? -7.477 -1.185 -4.703 1 97.81 94 SER B O 1
ATOM 2524 N N . VAL B 1 95 ? -5.797 -1.682 -3.295 1 98.38 95 VAL B N 1
ATOM 2525 C CA . VAL B 1 95 ? -4.734 -1.188 -4.164 1 98.38 95 VAL B CA 1
ATOM 2526 C C . VAL B 1 95 ? -3.611 -2.221 -4.25 1 98.38 95 VAL B C 1
ATOM 2528 O O . VAL B 1 95 ? -3.244 -2.83 -3.24 1 98.38 95 VAL B O 1
ATOM 2531 N N . VAL B 1 96 ? -3.1 -2.395 -5.426 1 98.5 96 VAL B N 1
ATOM 2532 C CA . VAL B 1 96 ? -1.92 -3.229 -5.637 1 98.5 96 VAL B CA 1
ATOM 2533 C C . VAL B 1 96 ? -0.774 -2.377 -6.176 1 98.5 96 VAL B C 1
ATOM 2535 O O . VAL B 1 96 ? -0.952 -1.622 -7.137 1 98.5 96 VAL B O 1
ATOM 2538 N N . ALA B 1 97 ? 0.309 -2.473 -5.539 1 98.06 97 ALA B N 1
ATOM 2539 C CA . ALA B 1 97 ? 1.535 -1.843 -6.02 1 98.06 97 ALA B CA 1
ATOM 2540 C C . ALA B 1 97 ? 2.594 -2.889 -6.355 1 98.06 97 ALA B C 1
ATOM 2542 O O . ALA B 1 97 ? 2.834 -3.811 -5.574 1 98.06 97 ALA B O 1
ATOM 2543 N N . VAL B 1 98 ? 3.17 -2.717 -7.523 1 96.38 98 VAL B N 1
ATOM 2544 C CA . VAL B 1 98 ? 4.227 -3.621 -7.965 1 96.38 98 VAL B CA 1
ATOM 2545 C C . VAL B 1 98 ? 5.516 -2.836 -8.188 1 96.38 98 VAL B C 1
ATOM 2547 O O . VAL B 1 98 ? 5.512 -1.799 -8.859 1 96.38 98 VAL B O 1
ATOM 2550 N N . THR B 1 99 ? 6.59 -3.262 -7.562 1 93.62 99 THR B N 1
ATOM 2551 C CA . THR B 1 99 ? 7.914 -2.684 -7.77 1 93.62 99 THR B CA 1
ATOM 2552 C C . THR B 1 99 ? 8.93 -3.768 -8.125 1 93.62 99 THR B C 1
ATOM 2554 O O . THR B 1 99 ? 8.633 -4.961 -8.008 1 93.62 99 THR B O 1
ATOM 2557 N N . GLN B 1 100 ? 10.055 -3.264 -8.539 1 89.38 100 GLN B N 1
ATOM 2558 C CA . GLN B 1 100 ? 11.133 -4.219 -8.789 1 89.38 100 GLN B CA 1
ATOM 2559 C C . GLN B 1 100 ? 11.742 -4.711 -7.477 1 89.38 100 GLN B C 1
ATOM 2561 O O . GLN B 1 100 ? 11.82 -3.961 -6.504 1 89.38 100 GLN B O 1
ATOM 2566 N N . ASP B 1 101 ? 12.07 -5.941 -7.574 1 85.25 101 ASP B N 1
ATOM 2567 C CA . ASP B 1 101 ? 12.836 -6.504 -6.469 1 85.25 101 ASP B CA 1
ATOM 2568 C C . ASP B 1 101 ? 14.336 -6.285 -6.676 1 85.25 101 ASP B C 1
ATOM 2570 O O . ASP B 1 101 ? 14.969 -6.992 -7.461 1 85.25 101 ASP B O 1
ATOM 2574 N N . GLY B 1 102 ? 14.938 -5.328 -6.023 1 74.12 102 GLY B N 1
ATOM 2575 C CA . GLY B 1 102 ? 16.344 -4.984 -6.203 1 74.12 102 GLY B CA 1
ATOM 2576 C C . GLY B 1 102 ? 17.281 -6.133 -5.898 1 74.12 102 GLY B C 1
ATOM 2577 O O . GLY B 1 102 ? 18.344 -6.266 -6.523 1 74.12 102 GLY B O 1
ATOM 2578 N N . ALA B 1 103 ? 16.938 -6.984 -4.992 1 69.31 103 ALA B N 1
ATOM 2579 C CA . ALA B 1 103 ? 17.828 -8.062 -4.551 1 69.31 103 ALA B CA 1
ATOM 2580 C C . ALA B 1 103 ? 17.656 -9.305 -5.426 1 69.31 103 ALA B C 1
ATOM 2582 O O . ALA B 1 103 ? 18.578 -10.117 -5.543 1 69.31 103 ALA B O 1
ATOM 2583 N N . GLY B 1 104 ? 16.594 -9.477 -6.105 1 63.94 104 GLY B N 1
ATOM 2584 C CA . GLY B 1 104 ? 16.297 -10.836 -6.539 1 63.94 104 GLY B CA 1
ATOM 2585 C C . GLY B 1 104 ? 15.922 -10.922 -8.008 1 63.94 104 GLY B C 1
ATOM 2586 O O . GLY B 1 104 ? 15.594 -12 -8.508 1 63.94 104 GLY B O 1
ATOM 2587 N N . ASN B 1 105 ? 16.172 -9.914 -8.734 1 78.25 105 ASN B N 1
ATOM 2588 C CA . ASN B 1 105 ? 15.703 -9.977 -10.109 1 78.25 105 ASN B CA 1
ATOM 2589 C C . ASN B 1 105 ? 14.227 -10.344 -10.188 1 78.25 105 ASN B C 1
ATOM 2591 O O . ASN B 1 105 ? 13.867 -11.352 -10.805 1 78.25 105 ASN B O 1
ATOM 2595 N N . GLY B 1 106 ? 13.414 -9.812 -9.578 1 89 106 GLY B N 1
ATOM 2596 C CA . GLY B 1 106 ? 11.992 -10.117 -9.547 1 89 106 GLY B CA 1
ATOM 2597 C C . GLY B 1 106 ? 11.125 -8.906 -9.258 1 89 106 GLY B C 1
ATOM 2598 O O . GLY B 1 106 ? 11.453 -7.793 -9.664 1 89 106 GLY B O 1
ATOM 2599 N N . GLN B 1 107 ? 9.906 -9.289 -8.875 1 92.5 107 GLN B N 1
ATOM 2600 C CA . GLN B 1 107 ? 8.914 -8.25 -8.602 1 92.5 107 GLN B CA 1
ATOM 2601 C C . GLN B 1 107 ? 8.336 -8.398 -7.195 1 92.5 107 GLN B C 1
ATOM 2603 O O . GLN B 1 107 ? 8.094 -9.508 -6.73 1 92.5 107 GLN B O 1
ATOM 2608 N N . ILE B 1 108 ? 8.211 -7.285 -6.559 1 95.31 108 ILE B N 1
ATOM 2609 C CA . ILE B 1 108 ? 7.516 -7.25 -5.273 1 95.31 108 ILE B CA 1
ATOM 2610 C C . ILE B 1 108 ? 6.07 -6.797 -5.48 1 95.31 108 ILE B C 1
ATOM 2612 O O . ILE B 1 108 ? 5.82 -5.793 -6.148 1 95.31 108 ILE B O 1
ATOM 2616 N N . TRP B 1 109 ? 5.164 -7.543 -4.996 1 96.88 109 TRP B N 1
ATOM 2617 C CA . TRP B 1 109 ? 3.738 -7.238 -5.023 1 96.88 109 TRP B CA 1
ATOM 2618 C C . TRP B 1 109 ? 3.234 -6.863 -3.637 1 96.88 109 TRP B C 1
ATOM 2620 O O . TRP B 1 109 ? 3.406 -7.621 -2.68 1 96.88 109 TRP B O 1
ATOM 2630 N N . THR B 1 110 ? 2.693 -5.695 -3.484 1 97.94 110 THR B N 1
ATOM 2631 C CA . THR B 1 110 ? 2.057 -5.262 -2.246 1 97.94 110 THR B CA 1
ATOM 2632 C C . THR B 1 110 ? 0.566 -5.02 -2.461 1 97.94 110 THR B C 1
ATOM 2634 O O . THR B 1 110 ? 0.178 -4.25 -3.342 1 97.94 110 THR B O 1
ATOM 2637 N N . ARG B 1 111 ? -0.256 -5.676 -1.713 1 98.31 111 ARG B N 1
ATOM 2638 C CA . ARG B 1 111 ? -1.703 -5.496 -1.762 1 98.31 111 ARG B CA 1
ATOM 2639 C C . ARG B 1 111 ? -2.215 -4.82 -0.494 1 98.31 111 ARG B C 1
ATOM 2641 O O . ARG B 1 111 ? -1.853 -5.215 0.616 1 98.31 111 ARG B O 1
ATOM 2648 N N . LEU B 1 112 ? -2.959 -3.838 -0.732 1 98.06 112 LEU B N 1
ATOM 2649 C CA . LEU B 1 112 ? -3.629 -3.156 0.371 1 98.06 112 LEU B CA 1
ATOM 2650 C C . LEU B 1 112 ? -5.121 -3.461 0.37 1 98.06 112 LEU B C 1
ATOM 2652 O O . LEU B 1 112 ? -5.809 -3.23 -0.629 1 98.06 112 LEU B O 1
ATOM 2656 N N . TYR B 1 113 ? -5.602 -3.988 1.438 1 97.56 113 TYR B N 1
ATOM 2657 C CA . TYR B 1 113 ? -7.023 -4.25 1.612 1 97.56 113 TYR B CA 1
ATOM 2658 C C . TYR B 1 113 ? -7.609 -3.377 2.717 1 97.56 113 TYR B C 1
ATOM 2660 O O . TYR B 1 113 ? -7.25 -3.525 3.889 1 97.56 113 TYR B O 1
ATOM 2668 N N . ALA B 1 114 ? -8.484 -2.5 2.291 1 94.81 114 ALA B N 1
ATOM 2669 C CA . ALA B 1 114 ? -9.188 -1.724 3.311 1 94.81 114 ALA B CA 1
ATOM 2670 C C . ALA B 1 114 ? -10.008 -2.629 4.223 1 94.81 114 ALA B C 1
ATOM 2672 O O . ALA B 1 114 ? -10.32 -3.766 3.861 1 94.81 114 ALA B O 1
ATOM 2673 N N . ARG B 1 115 ? -10.234 -2.082 5.391 1 90.25 115 ARG B N 1
ATOM 2674 C CA . ARG B 1 115 ? -11.047 -2.793 6.375 1 90.25 115 ARG B CA 1
ATOM 2675 C C . ARG B 1 115 ? -12.172 -1.908 6.898 1 90.25 115 ARG B C 1
ATOM 2677 O O . ARG B 1 115 ? -12.141 -0.688 6.73 1 90.25 115 ARG B O 1
ATOM 2684 N N . GLY B 1 116 ? -13.211 -2.547 7.387 1 79.69 116 GLY B N 1
ATOM 2685 C CA . GLY B 1 116 ? -14.297 -1.785 7.988 1 79.69 116 GLY B CA 1
ATOM 2686 C C . GLY B 1 116 ? -13.844 -0.918 9.148 1 79.69 116 GLY B C 1
ATOM 2687 O O . GLY B 1 116 ? -14.391 0.165 9.367 1 79.69 116 GLY B O 1
ATOM 2688 N N . SER B 1 117 ? -12.922 -1.462 9.883 1 82.5 117 SER B N 1
ATOM 2689 C CA . SER B 1 117 ? -12.352 -0.708 11 1 82.5 117 SER B CA 1
ATOM 2690 C C . SER B 1 117 ? -10.844 -0.878 11.062 1 82.5 117 SER B C 1
ATOM 2692 O O . SER B 1 117 ? -10.312 -1.94 10.727 1 82.5 117 SER B O 1
ATOM 2694 N N . GLY B 1 118 ? -10.227 0.267 11.383 1 88.38 118 GLY B N 1
ATOM 2695 C CA . GLY B 1 118 ? -8.773 0.206 11.508 1 88.38 118 GLY B CA 1
ATOM 2696 C C . GLY B 1 118 ? -8.055 0.468 10.203 1 88.38 118 GLY B C 1
ATOM 2697 O O . GLY B 1 118 ? -8.641 0.979 9.25 1 88.38 118 GLY B O 1
ATOM 2698 N N . PHE B 1 119 ? -6.773 0.152 10.211 1 94.31 119 PHE B N 1
ATOM 2699 C CA . PHE B 1 119 ? -5.953 0.406 9.031 1 94.31 119 PHE B CA 1
ATOM 2700 C C . PHE B 1 119 ? -6.008 -0.772 8.07 1 94.31 119 PHE B C 1
ATOM 2702 O O . PHE B 1 119 ? -6.309 -1.897 8.469 1 94.31 119 PHE B O 1
ATOM 2709 N N . PRO B 1 120 ? -5.777 -0.527 6.809 1 95.69 120 PRO B N 1
ATOM 2710 C CA . PRO B 1 120 ? -5.758 -1.604 5.816 1 95.69 120 PRO B CA 1
ATOM 2711 C C . PRO B 1 120 ? -4.719 -2.678 6.129 1 95.69 120 PRO B C 1
ATOM 2713 O O . PRO B 1 120 ? -3.73 -2.404 6.816 1 95.69 120 PRO B O 1
ATOM 2716 N N . GLN B 1 121 ? -5.02 -3.848 5.684 1 97.06 121 GLN B N 1
ATOM 2717 C CA . GLN B 1 121 ? -4.008 -4.898 5.691 1 97.06 121 GLN B CA 1
ATOM 2718 C C . GLN B 1 121 ? -3.059 -4.758 4.504 1 97.06 121 GLN B C 1
ATOM 2720 O O . GLN B 1 121 ? -3.5 -4.527 3.375 1 97.06 121 GLN B O 1
ATOM 2725 N N . ALA B 1 122 ? -1.83 -4.805 4.781 1 97.56 122 ALA B N 1
ATOM 2726 C CA . ALA B 1 122 ? -0.833 -4.867 3.713 1 97.56 122 ALA B CA 1
ATOM 2727 C C . ALA B 1 122 ? -0.275 -6.277 3.564 1 97.56 122 ALA B C 1
ATOM 2729 O O . ALA B 1 122 ? 0.228 -6.859 4.527 1 97.56 122 ALA B O 1
ATOM 2730 N N . ILE B 1 123 ? -0.402 -6.824 2.385 1 98.12 123 ILE B N 1
ATOM 2731 C CA . ILE B 1 123 ? 0.136 -8.148 2.08 1 98.12 123 ILE B CA 1
ATOM 2732 C C . ILE B 1 123 ? 1.263 -8.023 1.058 1 98.12 123 ILE B C 1
ATOM 2734 O O . ILE B 1 123 ? 1.062 -7.48 -0.032 1 98.12 123 ILE B O 1
ATOM 2738 N N . HIS B 1 124 ? 2.416 -8.586 1.445 1 97.56 124 HIS B N 1
ATOM 2739 C CA . HIS B 1 124 ? 3.586 -8.523 0.578 1 97.56 124 HIS B CA 1
ATOM 2740 C C . HIS B 1 124 ? 3.973 -9.898 0.062 1 97.56 124 HIS B C 1
ATOM 2742 O O . HIS B 1 124 ? 3.904 -10.891 0.801 1 97.56 124 HIS B O 1
ATOM 2748 N N . SER B 1 125 ? 4.395 -9.914 -1.187 1 97.06 125 SER B N 1
ATOM 2749 C CA . SER B 1 125 ? 5.031 -11.094 -1.764 1 97.06 125 SER B CA 1
ATOM 2750 C C . SER B 1 125 ? 6.074 -10.703 -2.807 1 97.06 125 SER B C 1
ATOM 2752 O O . SER B 1 125 ? 6.023 -9.609 -3.361 1 97.06 125 SER B O 1
ATOM 2754 N N . ALA B 1 126 ? 7.012 -11.578 -2.99 1 95.56 126 ALA B N 1
ATOM 2755 C CA . ALA B 1 126 ? 8.047 -11.391 -4.004 1 95.56 126 ALA B CA 1
ATOM 2756 C C . ALA B 1 126 ? 8.094 -12.57 -4.973 1 95.56 126 ALA B C 1
ATOM 2758 O O . ALA B 1 126 ? 8.203 -13.727 -4.551 1 95.56 126 ALA B O 1
ATOM 2759 N N . LYS B 1 127 ? 7.93 -12.234 -6.207 1 95.75 127 LYS B N 1
ATOM 2760 C CA . LYS B 1 127 ? 8.141 -13.227 -7.258 1 95.75 127 LYS B CA 1
ATOM 2761 C C . LYS B 1 127 ? 9.555 -13.117 -7.836 1 95.75 127 LYS B C 1
ATOM 2763 O O . LYS B 1 127 ? 9.977 -12.039 -8.242 1 95.75 127 LYS B O 1
ATOM 2768 N N . ARG B 1 128 ? 10.211 -14.227 -7.793 1 94.31 128 ARG B N 1
ATOM 2769 C CA . ARG B 1 128 ? 11.562 -14.297 -8.336 1 94.31 128 ARG B CA 1
ATOM 2770 C C . ARG B 1 128 ? 11.68 -15.414 -9.367 1 94.31 128 ARG B C 1
ATOM 2772 O O . ARG B 1 128 ? 11.133 -16.5 -9.188 1 94.31 128 ARG B O 1
ATOM 2779 N N . PHE B 1 129 ? 12.406 -15.078 -10.43 1 94.31 129 PHE B N 1
ATOM 2780 C CA . PHE B 1 129 ? 12.57 -16.031 -11.516 1 94.31 129 PHE B CA 1
ATOM 2781 C C . PHE B 1 129 ? 13.75 -16.969 -11.242 1 94.31 129 PHE B C 1
ATOM 2783 O O . PHE B 1 129 ? 14.859 -16.719 -11.719 1 94.31 129 PHE B O 1
ATOM 2790 N N . ARG B 1 130 ? 13.438 -18.016 -10.531 1 93 130 ARG B N 1
ATOM 2791 C CA . ARG B 1 130 ? 14.445 -19 -10.148 1 93 130 ARG B CA 1
ATOM 2792 C C . ARG B 1 130 ? 13.789 -20.297 -9.695 1 93 130 ARG B C 1
ATOM 2794 O O . ARG B 1 130 ? 12.57 -20.375 -9.578 1 93 130 ARG B O 1
ATOM 2801 N N . GLY B 1 131 ? 14.703 -21.312 -9.438 1 92.56 131 GLY B N 1
ATOM 2802 C CA . GLY B 1 131 ? 14.227 -22.578 -8.898 1 92.56 131 GLY B CA 1
ATOM 2803 C C . GLY B 1 131 ? 13.844 -23.578 -9.977 1 92.56 131 GLY B C 1
ATOM 2804 O O . GLY B 1 131 ? 13.93 -23.266 -11.164 1 92.56 131 GLY B O 1
ATOM 2805 N N . PRO B 1 132 ? 13.336 -24.688 -9.523 1 93.06 132 PRO B N 1
ATOM 2806 C CA . PRO B 1 132 ? 13.078 -25.797 -10.445 1 93.06 132 PRO B CA 1
ATOM 2807 C C . PRO B 1 132 ? 11.93 -25.516 -11.406 1 93.06 132 PRO B C 1
ATOM 2809 O O . PRO B 1 132 ? 11.906 -26.047 -12.523 1 93.06 132 PRO B O 1
ATOM 2812 N N . THR B 1 133 ? 10.953 -24.688 -11.016 1 96.06 133 THR B N 1
ATOM 2813 C CA . THR B 1 133 ? 9.797 -24.391 -11.859 1 96.06 133 THR B CA 1
ATOM 2814 C C . THR B 1 133 ? 10.039 -23.125 -12.672 1 96.06 133 THR B C 1
ATOM 2816 O O . THR B 1 133 ? 9.234 -22.781 -13.539 1 96.06 133 THR B O 1
ATOM 2819 N N . GLY B 1 134 ? 11.039 -22.438 -12.273 1 95.94 134 GLY B N 1
ATOM 2820 C CA . GLY B 1 134 ? 11.352 -21.172 -12.945 1 95.94 134 GLY B CA 1
ATOM 2821 C C . GLY B 1 134 ? 10.781 -19.969 -12.242 1 95.94 134 GLY B C 1
ATOM 2822 O O . GLY B 1 134 ? 11.117 -18.828 -12.586 1 95.94 134 GLY B O 1
ATOM 2823 N N . LEU B 1 135 ? 9.922 -20.203 -11.297 1 97.06 135 LEU B N 1
ATOM 2824 C CA . LEU B 1 135 ? 9.328 -19.094 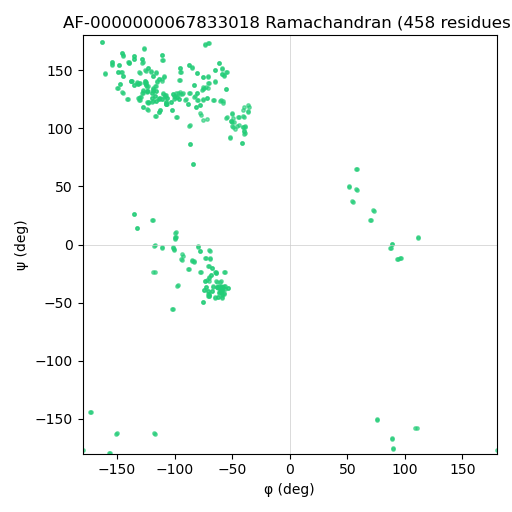-10.562 1 97.06 135 LEU B CA 1
ATOM 2825 C C . LEU B 1 135 ? 9.086 -19.469 -9.109 1 97.06 135 LEU B C 1
ATOM 2827 O O . LEU B 1 135 ? 8.539 -20.547 -8.828 1 97.06 135 LEU B O 1
ATOM 2831 N N . GLU B 1 136 ? 9.531 -18.578 -8.258 1 96.81 136 GLU B N 1
ATOM 2832 C CA . GLU B 1 136 ? 9.281 -18.734 -6.828 1 96.81 136 GLU B CA 1
ATOM 2833 C C . GLU B 1 136 ? 8.617 -17.484 -6.246 1 96.81 136 GLU B C 1
ATOM 2835 O O . GLU B 1 136 ? 8.914 -16.359 -6.664 1 96.81 136 GLU B O 1
ATOM 2840 N N . GLU B 1 137 ? 7.734 -17.766 -5.41 1 97.25 137 GLU B N 1
ATOM 2841 C CA . GLU B 1 137 ? 7.109 -16.688 -4.66 1 97.25 137 GLU B CA 1
ATOM 2842 C C . GLU B 1 137 ? 7.469 -16.766 -3.178 1 97.25 137 GLU B C 1
ATOM 2844 O O . GLU B 1 137 ? 7.359 -17.828 -2.561 1 97.25 137 GLU B O 1
ATOM 2849 N N . ARG B 1 138 ? 7.969 -15.68 -2.729 1 95.56 138 ARG B N 1
ATOM 2850 C CA . ARG B 1 138 ? 8.32 -15.609 -1.315 1 95.56 138 ARG B CA 1
ATOM 2851 C C . ARG B 1 138 ? 7.395 -14.656 -0.569 1 95.56 138 ARG B C 1
ATOM 2853 O O . ARG B 1 138 ? 6.98 -13.633 -1.113 1 95.56 138 ARG B O 1
ATOM 2860 N N . VAL B 1 139 ? 7.227 -15.203 0.523 1 94.31 139 VAL B N 1
ATOM 2861 C CA . VAL B 1 139 ? 6.48 -14.344 1.437 1 94.31 139 VAL B CA 1
ATOM 2862 C C . VAL B 1 139 ? 7.344 -14.008 2.652 1 94.31 139 VAL B C 1
ATOM 2864 O O . VAL B 1 139 ? 8.562 -14.203 2.631 1 94.31 139 VAL B O 1
ATOM 2867 N N . GLY B 1 140 ? 6.973 -13.555 3.793 1 89.25 140 GLY B N 1
ATOM 2868 C CA . GLY B 1 140 ? 7.742 -13.102 4.941 1 89.25 140 GLY B CA 1
ATOM 2869 C C . GLY B 1 140 ? 8.445 -14.234 5.672 1 89.25 140 GLY B C 1
ATOM 2870 O O . GLY B 1 140 ? 8.016 -15.391 5.59 1 89.25 140 GLY B O 1
ATOM 2871 N N . ALA B 1 141 ? 9.617 -14.008 6.191 1 92 141 ALA B N 1
ATOM 2872 C CA . ALA B 1 141 ? 10.336 -14.875 7.117 1 92 141 ALA B CA 1
ATOM 2873 C C . ALA B 1 141 ? 10.883 -16.109 6.402 1 92 141 ALA B C 1
ATOM 2875 O O . ALA B 1 141 ? 10.875 -17.203 6.961 1 92 141 ALA B O 1
ATOM 2876 N N . GLY B 1 142 ? 11.172 -16.016 5.199 1 92.81 142 GLY B N 1
ATOM 2877 C CA . GLY B 1 142 ? 11.812 -17.094 4.469 1 92.81 142 GLY B CA 1
ATOM 2878 C C . GLY B 1 142 ? 10.828 -18.094 3.875 1 92.81 142 GLY B C 1
ATOM 2879 O O . GLY B 1 142 ? 11.219 -19 3.145 1 92.81 142 GLY B O 1
ATOM 2880 N N . LEU B 1 143 ? 9.547 -17.906 4.129 1 95.94 143 LEU B N 1
ATOM 2881 C CA . LEU B 1 143 ? 8.523 -18.781 3.578 1 95.94 143 LEU B CA 1
ATOM 2882 C C . LEU B 1 143 ? 8.289 -18.484 2.102 1 95.94 143 LEU B C 1
ATOM 2884 O O . LEU B 1 143 ? 8.188 -17.328 1.705 1 95.94 143 LEU B O 1
ATOM 2888 N N . GLY B 1 144 ? 8.258 -19.625 1.388 1 96.81 144 GLY B N 1
ATOM 2889 C CA . GLY B 1 144 ? 8.008 -19.453 -0.035 1 96.81 144 GLY B CA 1
ATOM 2890 C C . GLY B 1 144 ? 7.445 -20.703 -0.687 1 96.81 144 GLY B C 1
ATOM 2891 O O . GLY B 1 144 ? 7.133 -21.688 -0.002 1 96.81 144 GLY B O 1
ATOM 2892 N N . MET B 1 145 ? 7.246 -20.531 -1.978 1 97.62 145 MET B N 1
ATOM 2893 C CA . MET B 1 145 ? 6.738 -21.656 -2.775 1 97.62 145 MET B CA 1
ATOM 2894 C C . MET B 1 145 ? 7.258 -21.578 -4.207 1 97.62 145 MET B C 1
ATOM 2896 O O . MET B 1 145 ? 7.504 -20.484 -4.727 1 97.62 145 MET B O 1
ATOM 2900 N N . SER B 1 146 ? 7.434 -22.734 -4.766 1 97.75 146 SER B N 1
ATOM 2901 C CA . SER B 1 146 ? 7.633 -22.812 -6.207 1 97.75 146 SER B CA 1
ATOM 2902 C C . SER B 1 146 ? 6.305 -22.797 -6.953 1 97.75 146 SER B C 1
ATOM 2904 O O . SER B 1 146 ? 5.344 -23.438 -6.539 1 97.75 146 SER B O 1
ATOM 2906 N N . LEU B 1 147 ? 6.285 -22.031 -8.031 1 98.31 147 LEU B N 1
ATOM 2907 C CA . LEU B 1 147 ? 5.031 -21.859 -8.766 1 98.31 147 LEU B CA 1
ATOM 2908 C C . LEU B 1 147 ? 5.133 -22.453 -10.164 1 98.31 147 LEU B C 1
ATOM 2910 O O . LEU B 1 147 ? 6.168 -22.312 -10.828 1 98.31 147 LEU B O 1
ATOM 2914 N N . ARG B 1 148 ? 4.082 -23.062 -10.562 1 98.19 148 ARG B N 1
ATOM 2915 C CA . ARG B 1 148 ? 3.859 -23.391 -11.969 1 98.19 148 ARG B CA 1
ATOM 2916 C C . ARG B 1 148 ? 2.943 -22.359 -12.625 1 98.19 148 ARG B C 1
ATOM 2918 O O . ARG B 1 148 ? 1.904 -22 -12.062 1 98.19 148 ARG B O 1
ATOM 2925 N N . VAL B 1 149 ? 3.373 -21.875 -13.742 1 98.31 149 VAL B N 1
ATOM 2926 C CA . VAL B 1 149 ? 2.58 -20.891 -14.477 1 98.31 149 VAL B CA 1
ATOM 2927 C C . VAL B 1 149 ? 1.826 -21.578 -15.609 1 98.31 149 VAL B C 1
ATOM 2929 O O . VAL B 1 149 ? 2.418 -22.328 -16.406 1 98.31 149 VAL B O 1
ATOM 2932 N N . LEU B 1 150 ? 0.516 -21.359 -15.664 1 98.25 150 LEU B N 1
ATOM 2933 C CA . LEU B 1 150 ? -0.361 -22.016 -16.641 1 98.25 150 LEU B CA 1
ATOM 2934 C C . LEU B 1 150 ? -1.325 -21 -17.25 1 98.25 150 LEU B C 1
ATOM 2936 O O . LEU B 1 150 ? -1.462 -19.875 -16.75 1 98.25 150 LEU B O 1
ATOM 2940 N N . VAL B 1 151 ? -1.855 -21.391 -18.328 1 98.44 151 VAL B N 1
ATOM 2941 C CA . VAL B 1 151 ? -2.977 -20.672 -18.922 1 98.44 151 VAL B CA 1
ATOM 2942 C C . VAL B 1 151 ? -4.234 -21.531 -18.859 1 98.44 151 VAL B C 1
ATOM 2944 O O . VAL B 1 151 ? -4.277 -22.609 -19.453 1 98.44 151 VAL B O 1
ATOM 2947 N N . GLU B 1 152 ? -5.16 -21.094 -18.156 1 98.06 152 GLU B N 1
ATOM 2948 C CA . GLU B 1 152 ? -6.445 -21.766 -18.016 1 98.06 152 GLU B CA 1
ATOM 2949 C C . GLU B 1 152 ? -7.605 -20.797 -18.219 1 98.06 152 GLU B C 1
ATOM 2951 O O . GLU B 1 152 ? -7.656 -19.75 -17.562 1 98.06 152 GLU B O 1
ATOM 2956 N N . ASP B 1 153 ? -8.586 -21.094 -19.156 1 97.12 153 ASP B N 1
ATOM 2957 C CA . ASP B 1 153 ? -9.758 -20.281 -19.422 1 97.12 153 ASP B CA 1
ATOM 2958 C C . ASP B 1 153 ? -9.352 -18.844 -19.75 1 97.12 153 ASP B C 1
ATOM 2960 O O . ASP B 1 153 ? -9.922 -17.891 -19.219 1 97.12 153 ASP B O 1
ATOM 2964 N N . ARG B 1 154 ? -8.297 -18.703 -20.438 1 97.44 154 ARG B N 1
ATOM 2965 C CA . ARG B 1 154 ? -7.773 -17.453 -20.953 1 97.44 154 ARG B CA 1
ATOM 2966 C C . ARG B 1 154 ? -7.25 -16.562 -19.828 1 97.44 154 ARG B C 1
ATOM 2968 O O . ARG B 1 154 ? -7.191 -15.336 -19.969 1 97.44 154 ARG B O 1
ATOM 2975 N N . ALA B 1 155 ? -6.961 -17.172 -18.75 1 98.62 155 ALA B N 1
ATOM 2976 C CA . ALA B 1 155 ? -6.34 -16.469 -17.641 1 98.62 155 ALA B CA 1
ATOM 2977 C C . ALA B 1 155 ? -4.941 -17.016 -17.359 1 98.62 155 ALA B C 1
ATOM 2979 O O . ALA B 1 155 ? -4.656 -18.172 -17.625 1 98.62 155 ALA B O 1
ATOM 2980 N N . LEU B 1 156 ? -4.059 -16.141 -16.891 1 98.56 156 LEU B N 1
ATOM 2981 C CA . LEU B 1 156 ? -2.762 -16.578 -16.391 1 98.56 156 LEU B CA 1
ATOM 2982 C C . LEU B 1 156 ? -2.889 -17.109 -14.961 1 98.56 156 LEU B C 1
ATOM 2984 O O . LEU B 1 156 ? -3.4 -16.406 -14.086 1 98.56 156 LEU B O 1
ATOM 2988 N N . VAL B 1 157 ? -2.463 -18.312 -14.758 1 98.81 157 VAL B N 1
ATOM 2989 C CA . VAL B 1 157 ? -2.666 -19 -13.484 1 98.81 157 VAL B CA 1
ATOM 2990 C C . VAL B 1 157 ? -1.314 -19.359 -12.867 1 98.81 157 VAL B C 1
ATOM 2992 O O . VAL B 1 157 ? -0.43 -19.875 -13.555 1 98.81 157 VAL B O 1
ATOM 2995 N N . PHE B 1 158 ? -1.12 -19.031 -11.617 1 98.69 158 PHE B N 1
ATOM 2996 C CA . PHE B 1 158 ? 0.016 -19.438 -10.797 1 98.69 158 PHE B CA 1
ATOM 2997 C C . PHE B 1 158 ? -0.403 -20.484 -9.773 1 98.69 158 PHE B C 1
ATOM 2999 O O . PHE B 1 158 ? -1.271 -20.234 -8.938 1 98.69 158 PHE B O 1
ATOM 3006 N N . ARG B 1 159 ? 0.217 -21.578 -9.859 1 98.56 159 ARG B N 1
ATOM 3007 C CA . ARG B 1 159 ? -0.147 -22.688 -8.969 1 98.56 159 ARG B CA 1
ATOM 3008 C C . ARG B 1 159 ? 1.061 -23.156 -8.172 1 98.56 159 ARG B C 1
ATOM 3010 O O . ARG B 1 159 ? 2.121 -23.422 -8.742 1 98.56 159 ARG B O 1
ATOM 3017 N N . SER B 1 160 ? 0.836 -23.297 -6.863 1 97.94 160 SER B N 1
ATOM 3018 C CA . SER B 1 160 ? 1.945 -23.719 -6.02 1 97.94 160 SER B CA 1
ATOM 3019 C C . SER B 1 160 ? 2.273 -25.203 -6.254 1 97.94 160 SER B C 1
ATOM 3021 O O . SER B 1 160 ? 1.371 -26.031 -6.391 1 97.94 160 SER B O 1
ATOM 3023 N N . GLU B 1 161 ? 3.529 -25.469 -6.355 1 96.31 161 GLU B N 1
ATOM 3024 C CA . GLU B 1 161 ? 3.99 -26.859 -6.473 1 96.31 161 GLU B CA 1
ATOM 3025 C C . GLU B 1 161 ? 4.539 -27.359 -5.145 1 96.31 161 GLU B C 1
ATOM 3027 O O . GLU B 1 161 ? 4.129 -28.422 -4.664 1 96.31 161 GLU B O 1
ATOM 3032 N N . ARG B 1 162 ? 5.52 -26.609 -4.621 1 95.62 162 ARG B N 1
ATOM 3033 C CA . ARG B 1 162 ? 6.137 -26.969 -3.348 1 95.62 162 ARG B CA 1
ATOM 3034 C C . ARG B 1 162 ? 6.359 -25.734 -2.482 1 95.62 162 ARG B C 1
ATOM 3036 O O . ARG B 1 162 ? 6.762 -24.688 -2.986 1 95.62 162 ARG B O 1
ATOM 3043 N N . TYR B 1 163 ? 6.098 -26 -1.194 1 97 163 TYR B N 1
ATOM 3044 C CA . TYR B 1 163 ? 6.414 -24.953 -0.226 1 97 163 TYR B CA 1
ATOM 3045 C C . TYR B 1 163 ? 7.797 -25.172 0.378 1 97 163 TYR B C 1
ATOM 3047 O O . TYR B 1 163 ? 8.25 -26.312 0.51 1 97 163 TYR B O 1
ATOM 3055 N N . PHE B 1 164 ? 8.445 -24.062 0.716 1 97.06 164 PHE B N 1
ATOM 3056 C CA . PHE B 1 164 ? 9.75 -24.188 1.345 1 97.06 164 PHE B CA 1
ATOM 3057 C C . PHE B 1 164 ? 9.961 -23.078 2.381 1 97.06 164 PHE B C 1
ATOM 3059 O O . PHE B 1 164 ? 9.203 -22.109 2.424 1 97.06 164 PHE B O 1
ATOM 3066 N N . ILE B 1 165 ? 10.938 -23.266 3.281 1 96.06 165 ILE B N 1
ATOM 3067 C CA . ILE B 1 165 ? 11.422 -22.266 4.215 1 96.06 165 ILE B CA 1
ATOM 3068 C C . ILE B 1 165 ? 12.922 -22.062 4.035 1 96.06 165 ILE B C 1
ATOM 3070 O O . ILE B 1 165 ? 13.695 -23.016 4.18 1 96.06 165 ILE B O 1
ATOM 3074 N N . ASP B 1 166 ? 13.242 -20.859 3.623 1 94.38 166 ASP B N 1
ATOM 3075 C CA . ASP B 1 166 ? 14.664 -20.531 3.547 1 94.38 166 ASP B CA 1
ATOM 3076 C C . ASP B 1 166 ? 15.211 -20.141 4.918 1 94.38 166 ASP B C 1
ATOM 3078 O O . ASP B 1 166 ? 14.797 -19.141 5.492 1 94.38 166 ASP B O 1
ATOM 3082 N N . LEU B 1 167 ? 16.125 -20.844 5.418 1 90.81 167 LEU B N 1
ATOM 3083 C CA . LEU B 1 167 ? 16.859 -20.578 6.648 1 90.81 167 LEU B CA 1
ATOM 3084 C C . LEU B 1 167 ? 18.312 -20.219 6.352 1 90.81 167 LEU B C 1
ATOM 3086 O O . LEU B 1 167 ? 18.781 -20.391 5.219 1 90.81 167 LEU B O 1
ATOM 3090 N N . PRO B 1 168 ? 18.922 -19.641 7.363 1 89 168 PRO B N 1
ATOM 3091 C CA . PRO B 1 168 ? 20.344 -19.375 7.117 1 89 168 PRO B CA 1
ATOM 3092 C C . PRO B 1 168 ? 21.125 -20.625 6.73 1 89 168 PRO B C 1
ATOM 3094 O O . PRO B 1 168 ? 21.25 -21.562 7.535 1 89 168 PRO B O 1
ATOM 3097 N N . GLY B 1 169 ? 21.547 -20.766 5.531 1 88.94 169 GLY B N 1
ATOM 3098 C CA . GLY B 1 169 ? 22.438 -21.812 5.055 1 88.94 169 GLY B CA 1
ATOM 3099 C C . GLY B 1 169 ? 21.688 -23 4.477 1 88.94 169 GLY B C 1
ATOM 3100 O O . GLY B 1 169 ? 22.312 -23.922 3.934 1 88.94 169 GLY B O 1
ATOM 3101 N N . PHE B 1 170 ? 20.438 -23.062 4.695 1 92.44 170 PHE B N 1
ATOM 3102 C CA . PHE B 1 170 ? 19.797 -24.219 4.094 1 92.44 170 PHE B CA 1
ATOM 3103 C C . PHE B 1 170 ? 18.312 -23.953 3.818 1 92.44 170 PHE B C 1
ATOM 3105 O O . PHE B 1 170 ? 17.719 -23.078 4.453 1 92.44 170 PHE B O 1
ATOM 3112 N N . ARG B 1 171 ? 17.75 -24.703 2.812 1 94.94 171 ARG B N 1
ATOM 3113 C CA . ARG B 1 171 ? 16.344 -24.656 2.432 1 94.94 171 ARG B CA 1
ATOM 3114 C C . ARG B 1 171 ? 15.609 -25.938 2.863 1 94.94 171 ARG B C 1
ATOM 3116 O O . ARG B 1 171 ? 16.062 -27.031 2.559 1 94.94 171 ARG B O 1
ATOM 3123 N N . LEU B 1 172 ? 14.539 -25.703 3.559 1 95.31 172 LEU B N 1
ATOM 3124 C CA . LEU B 1 172 ? 13.688 -26.812 3.973 1 95.31 172 LEU B CA 1
ATOM 3125 C C . LEU B 1 172 ? 12.453 -26.906 3.08 1 95.31 172 LEU B C 1
ATOM 3127 O O . LEU B 1 172 ? 11.617 -26 3.064 1 95.31 172 LEU B O 1
ATOM 3131 N N . ILE B 1 173 ? 12.359 -28 2.355 1 95.38 173 ILE B N 1
ATOM 3132 C CA . ILE B 1 173 ? 11.156 -28.266 1.571 1 95.38 173 ILE B CA 1
ATOM 3133 C C . ILE B 1 173 ? 10.086 -28.891 2.463 1 95.38 173 ILE B C 1
ATOM 3135 O O . ILE B 1 173 ? 10.336 -29.875 3.143 1 95.38 173 ILE B O 1
ATOM 3139 N N . LEU B 1 174 ? 8.914 -28.297 2.436 1 93.69 174 LEU B N 1
ATOM 3140 C CA . LEU B 1 174 ? 7.848 -28.766 3.309 1 93.69 174 LEU B CA 1
ATOM 3141 C C . LEU B 1 174 ? 7.059 -29.891 2.643 1 93.69 174 LEU B C 1
ATOM 3143 O O . LEU B 1 174 ? 6.617 -29.75 1.499 1 93.69 174 LEU B O 1
ATOM 3147 N N . PRO B 1 175 ? 6.934 -30.953 3.492 1 90.38 175 PRO B N 1
ATOM 3148 C CA . PRO B 1 175 ? 6.082 -32 2.936 1 90.38 175 PRO B CA 1
ATOM 3149 C C . PRO B 1 175 ? 4.637 -31.562 2.744 1 90.38 175 PRO B C 1
ATOM 3151 O O . PRO B 1 175 ? 4.133 -30.734 3.516 1 90.38 175 PRO B O 1
ATOM 3154 N N . GLN B 1 176 ? 4.008 -32.125 1.784 1 84.06 176 GLN B N 1
ATOM 3155 C CA . GLN B 1 176 ? 2.68 -31.719 1.353 1 84.06 176 GLN B CA 1
ATOM 3156 C C . GLN B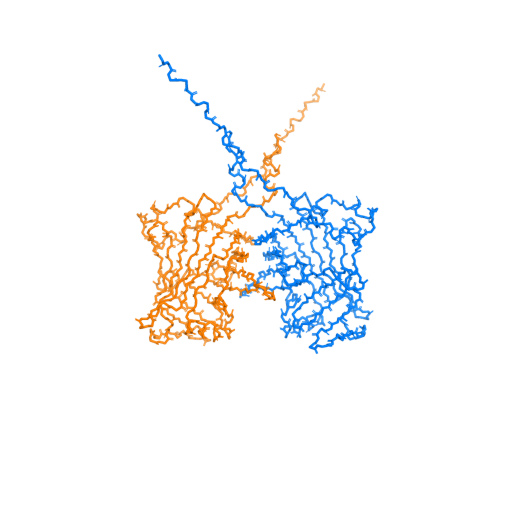 1 176 ? 1.687 -31.766 2.51 1 84.06 176 GLN B C 1
ATOM 3158 O O . GLN B 1 176 ? 0.817 -30.891 2.621 1 84.06 176 GLN B O 1
ATOM 3163 N N . TRP B 1 177 ? 1.828 -32.719 3.381 1 82.12 177 TRP B N 1
ATOM 3164 C CA . TRP B 1 177 ? 0.848 -32.906 4.449 1 82.12 177 TRP B CA 1
ATOM 3165 C C . TRP B 1 177 ? 0.995 -31.812 5.508 1 82.12 177 TRP B C 1
ATOM 3167 O O . TRP B 1 177 ? 0.1 -31.609 6.332 1 82.12 177 TRP B O 1
ATOM 3177 N N . LEU B 1 178 ? 2.09 -31.016 5.473 1 83.19 178 LEU B N 1
ATOM 3178 C CA . LEU B 1 178 ? 2.318 -29.938 6.426 1 83.19 178 LEU B CA 1
ATOM 3179 C C . LEU B 1 178 ? 1.925 -28.578 5.828 1 83.19 178 LEU B C 1
ATOM 3181 O O . LEU B 1 178 ? 2.131 -27.547 6.449 1 83.19 178 LEU B O 1
ATOM 3185 N N . THR B 1 179 ? 1.408 -28.734 4.703 1 88 179 THR B N 1
ATOM 3186 C CA . THR B 1 179 ? 1.105 -27.484 4 1 88 179 THR B CA 1
ATOM 3187 C C . THR B 1 179 ? -0.402 -27.266 3.91 1 88 179 THR B C 1
ATOM 3189 O O . THR B 1 179 ? -1.182 -28.203 4.117 1 88 179 THR B O 1
ATOM 3192 N N . PRO B 1 180 ? -0.798 -26.047 3.711 1 90.88 180 PRO B N 1
ATOM 3193 C CA . PRO B 1 180 ? -2.229 -25.734 3.625 1 90.88 180 PRO B CA 1
ATOM 3194 C C . PRO B 1 180 ? -2.871 -26.297 2.352 1 90.88 180 PRO B C 1
ATOM 3196 O O . PRO B 1 180 ? -4.094 -26.234 2.201 1 90.88 180 PRO B O 1
ATOM 3199 N N . GLY B 1 181 ? -2.094 -26.844 1.499 1 95 181 GLY B N 1
ATOM 3200 C CA . GLY B 1 181 ? -2.602 -27.328 0.226 1 95 181 GLY B CA 1
ATOM 3201 C C . GLY B 1 181 ? -2.127 -26.516 -0.958 1 95 181 GLY B C 1
ATOM 3202 O O . GLY B 1 181 ? -1.064 -25.891 -0.904 1 95 181 GLY B O 1
ATOM 3203 N N . THR B 1 182 ? -2.859 -26.594 -2.021 1 97.38 182 THR B N 1
ATOM 3204 C CA . THR B 1 182 ? -2.467 -25.953 -3.268 1 97.38 182 THR B CA 1
ATOM 3205 C C . THR B 1 182 ? -2.986 -24.516 -3.318 1 97.38 182 THR B C 1
ATOM 3207 O O . THR B 1 182 ? -4.18 -24.266 -3.131 1 97.38 182 THR B O 1
ATOM 3210 N N . LEU B 1 183 ? -2.076 -23.641 -3.453 1 98.12 183 LEU B N 1
ATOM 3211 C CA . LEU B 1 183 ? -2.424 -22.25 -3.672 1 98.12 183 LEU B CA 1
ATOM 3212 C C . LEU B 1 183 ? -2.475 -21.922 -5.16 1 98.12 183 LEU B C 1
ATOM 3214 O O . LEU B 1 183 ? -1.557 -22.281 -5.906 1 98.12 183 LEU B O 1
ATOM 3218 N N . THR B 1 184 ? -3.572 -21.312 -5.547 1 98.62 184 THR B N 1
ATOM 3219 C CA . THR B 1 184 ? -3.742 -20.906 -6.938 1 98.62 184 THR B CA 1
ATOM 3220 C C . THR B 1 184 ? -4.117 -19.422 -7.023 1 98.62 184 THR B C 1
ATOM 3222 O O . THR B 1 184 ? -4.992 -18.953 -6.293 1 98.62 184 THR B O 1
ATOM 3225 N N . VAL B 1 185 ? -3.43 -18.703 -7.848 1 98.69 185 VAL B N 1
ATOM 3226 C CA . VAL B 1 185 ? -3.746 -17.312 -8.164 1 98.69 185 VAL B CA 1
ATOM 3227 C C . VAL B 1 185 ? -4.051 -17.172 -9.648 1 98.69 185 VAL B C 1
ATOM 3229 O O . VAL B 1 185 ? -3.297 -17.656 -10.492 1 98.69 185 VAL B O 1
ATOM 3232 N N . SER B 1 186 ? -5.098 -16.516 -9.992 1 98.62 186 SER B N 1
ATOM 3233 C CA . SER B 1 186 ? -5.457 -16.328 -11.391 1 98.62 186 SER B CA 1
ATOM 3234 C C . SER B 1 186 ? -5.652 -14.852 -11.719 1 98.62 186 SER B C 1
ATOM 3236 O O . SER B 1 186 ? -6.203 -14.102 -10.906 1 98.62 186 SER B O 1
ATOM 3238 N N . HIS B 1 187 ? -5.172 -14.484 -12.836 1 98.5 187 HIS B N 1
ATOM 3239 C CA . HIS B 1 187 ? -5.383 -13.172 -13.43 1 98.5 187 HIS B CA 1
ATOM 3240 C C . HIS B 1 187 ? -6.148 -13.273 -14.742 1 98.5 187 HIS B C 1
ATOM 3242 O O . HIS B 1 187 ? -5.602 -13.734 -15.75 1 98.5 187 HIS B O 1
ATOM 3248 N N . GLY B 1 188 ? -7.359 -12.82 -14.75 1 98.56 188 GLY B N 1
ATOM 3249 C CA . GLY B 1 188 ? -8.18 -12.82 -15.953 1 98.56 188 GLY B CA 1
ATOM 3250 C C . GLY B 1 188 ? -8.609 -11.43 -16.391 1 98.56 188 GLY B C 1
ATOM 3251 O O . GLY B 1 188 ? -8.906 -10.578 -15.547 1 98.56 188 GLY B O 1
ATOM 3252 N N . ALA B 1 189 ? -8.688 -11.242 -17.672 1 97.81 189 ALA B N 1
ATOM 3253 C CA . ALA B 1 189 ? -9.078 -9.938 -18.188 1 97.81 189 ALA B CA 1
ATOM 3254 C C . ALA B 1 189 ? -10.578 -9.703 -18.016 1 97.81 189 ALA B C 1
ATOM 3256 O O . ALA B 1 189 ? -11.383 -10.594 -18.297 1 97.81 189 ALA B O 1
ATOM 3257 N N . THR B 1 190 ? -10.945 -8.508 -17.562 1 97.56 190 THR B N 1
ATOM 3258 C CA . THR B 1 190 ? -12.344 -8.086 -17.516 1 97.56 190 THR B CA 1
ATOM 3259 C C . THR B 1 190 ? -12.57 -6.875 -18.406 1 97.56 190 THR B C 1
ATOM 3261 O O . THR B 1 190 ? -13.695 -6.371 -18.5 1 97.56 190 THR B O 1
ATOM 3264 N N . GLY B 1 191 ? -11.562 -6.371 -19.047 1 95.56 191 GLY B N 1
ATOM 3265 C CA . GLY B 1 191 ? -11.5 -5.254 -19.984 1 95.56 191 GLY B CA 1
ATOM 3266 C C . GLY B 1 191 ? -10.102 -4.996 -20.516 1 95.56 191 GLY B C 1
ATOM 3267 O O . GLY B 1 191 ? -9.164 -5.719 -20.172 1 95.56 191 GLY B O 1
ATOM 3268 N N . ALA B 1 192 ? -9.922 -4.016 -21.281 1 94.06 192 ALA B N 1
ATOM 3269 C CA . ALA B 1 192 ? -8.625 -3.713 -21.891 1 94.06 192 ALA B CA 1
ATOM 3270 C C . ALA B 1 192 ? -7.617 -3.264 -20.828 1 94.06 192 ALA B C 1
ATOM 3272 O O . ALA B 1 192 ? -6.41 -3.416 -21.016 1 94.06 192 ALA B O 1
ATOM 3273 N N . ARG B 1 193 ? -8.102 -2.719 -19.766 1 95.81 193 ARG B N 1
ATOM 3274 C CA . ARG B 1 193 ? -7.234 -2.191 -18.719 1 95.81 193 ARG B CA 1
ATOM 3275 C C . ARG B 1 193 ? -7.727 -2.613 -17.328 1 95.81 193 ARG B C 1
ATOM 3277 O O . ARG B 1 193 ? -7.609 -1.854 -16.375 1 95.81 193 ARG B O 1
ATOM 3284 N N . ALA B 1 194 ? -8.406 -3.713 -17.344 1 97.44 194 ALA B N 1
ATOM 3285 C CA . ALA B 1 194 ? -8.969 -4.211 -16.094 1 97.44 194 ALA B CA 1
ATOM 3286 C C . ALA B 1 194 ? -8.828 -5.727 -15.992 1 97.44 194 ALA B C 1
ATOM 3288 O O . ALA B 1 194 ? -8.742 -6.418 -17.016 1 97.44 194 ALA B O 1
ATOM 3289 N N . PHE B 1 195 ? -8.836 -6.223 -14.742 1 98.12 195 PHE B N 1
ATOM 3290 C CA . PHE B 1 195 ? -8.656 -7.66 -14.57 1 98.12 195 PHE B CA 1
ATOM 3291 C C . PHE B 1 195 ? -9.281 -8.133 -13.266 1 98.12 195 PHE B C 1
ATOM 3293 O O . PHE B 1 195 ? -9.5 -7.336 -12.352 1 98.12 195 PHE B O 1
ATOM 3300 N N . ARG B 1 196 ? -9.562 -9.359 -13.297 1 98.62 196 ARG B N 1
ATOM 3301 C CA . ARG B 1 196 ? -10.023 -10.094 -12.117 1 98.62 196 ARG B CA 1
ATOM 3302 C C . ARG B 1 196 ? -8.891 -10.906 -11.508 1 98.62 196 ARG B C 1
ATOM 3304 O O . ARG B 1 196 ? -8.148 -11.586 -12.219 1 98.62 196 ARG B O 1
ATOM 3311 N N . PHE B 1 197 ? -8.695 -10.773 -10.273 1 98.69 197 PHE B N 1
ATOM 3312 C CA . PHE B 1 197 ? -7.742 -11.516 -9.461 1 98.69 197 PHE B CA 1
ATOM 3313 C C . PHE B 1 197 ? -8.461 -12.508 -8.555 1 98.69 197 PHE B C 1
ATOM 3315 O O . PHE B 1 197 ? -9.375 -12.141 -7.824 1 98.69 197 PHE B O 1
ATOM 3322 N N . VAL B 1 198 ? -8.055 -13.758 -8.57 1 98.81 198 VAL B N 1
ATOM 3323 C CA . VAL B 1 198 ? -8.641 -14.766 -7.688 1 98.81 198 VAL B CA 1
ATOM 3324 C C . VAL B 1 198 ? -7.527 -15.523 -6.965 1 98.81 198 VAL B C 1
ATOM 3326 O O . VAL B 1 198 ? -6.598 -16.031 -7.594 1 98.81 198 VAL B O 1
ATOM 3329 N N . LEU B 1 199 ? -7.586 -15.586 -5.648 1 98.81 199 LEU B N 1
ATOM 3330 C CA . LEU B 1 199 ? -6.715 -16.375 -4.781 1 98.81 199 LEU B CA 1
ATOM 3331 C C . LEU B 1 199 ? -7.48 -17.516 -4.129 1 98.81 199 LEU B C 1
ATOM 3333 O O . LEU B 1 199 ? -8.523 -17.297 -3.516 1 98.81 199 LEU B O 1
ATOM 3337 N N . GLU B 1 200 ? -6.957 -18.688 -4.32 1 98.69 200 GLU B N 1
ATOM 3338 C CA . GLU B 1 200 ? -7.594 -19.844 -3.711 1 98.69 200 GLU B CA 1
ATOM 3339 C C . GLU B 1 200 ? -6.562 -20.766 -3.062 1 98.69 200 GLU B C 1
ATOM 3341 O O . GLU B 1 200 ? -5.484 -21 -3.621 1 98.69 200 GLU B O 1
ATOM 3346 N N . ILE B 1 201 ? -6.895 -21.25 -1.881 1 98.31 201 ILE B N 1
ATOM 3347 C CA . ILE B 1 201 ? -6.129 -22.312 -1.228 1 98.31 201 ILE B CA 1
ATOM 3348 C C . ILE B 1 201 ? -7.027 -23.531 -0.991 1 98.31 201 ILE B C 1
ATOM 3350 O O . ILE B 1 201 ? -8.07 -23.422 -0.334 1 98.31 201 ILE B O 1
ATOM 3354 N N . ARG B 1 202 ? -6.602 -24.625 -1.528 1 97.31 202 ARG B N 1
ATOM 3355 C CA . ARG B 1 202 ? -7.355 -25.859 -1.384 1 97.31 202 ARG B CA 1
ATOM 3356 C C . ARG B 1 202 ? -6.5 -26.953 -0.743 1 97.31 202 ARG B C 1
ATOM 3358 O O . ARG B 1 202 ? -5.453 -27.312 -1.277 1 97.31 202 ARG B O 1
ATOM 3365 N N . HIS B 1 203 ? -7.027 -27.438 0.357 1 94.88 203 HIS B N 1
ATOM 3366 C CA . HIS B 1 203 ? -6.363 -28.547 1.029 1 94.88 203 HIS B CA 1
ATOM 3367 C C . HIS B 1 203 ? -6.785 -29.891 0.429 1 94.88 203 HIS B C 1
ATOM 3369 O O . HIS B 1 203 ? -7.914 -30.031 -0.046 1 94.88 203 HIS B O 1
ATOM 3375 N N . ALA B 1 204 ? -5.879 -30.875 0.516 1 88.81 204 ALA B N 1
ATOM 3376 C CA . ALA B 1 204 ? -6.125 -32.156 -0.108 1 88.81 204 ALA B CA 1
ATOM 3377 C C . ALA B 1 204 ? -7.336 -32.844 0.513 1 88.81 204 ALA B C 1
ATOM 3379 O O . ALA B 1 204 ? -8.125 -33.5 -0.191 1 88.81 204 ALA B O 1
ATOM 3380 N N . TRP B 1 205 ? -7.578 -32.625 1.795 1 90.62 205 TRP B N 1
ATOM 3381 C CA . TRP B 1 205 ? -8.625 -33.375 2.482 1 90.62 205 TRP B CA 1
ATOM 3382 C C . TRP B 1 205 ? -9.727 -32.469 2.988 1 90.62 205 TRP B C 1
ATOM 3384 O O . TRP B 1 205 ? -10.883 -32.875 3.113 1 90.62 205 TRP B O 1
ATOM 3394 N N . LEU B 1 206 ? -9.375 -31.25 3.18 1 92.44 206 LEU B N 1
ATOM 3395 C CA . LEU B 1 206 ? -10.312 -30.359 3.84 1 92.44 206 LEU B CA 1
ATOM 3396 C C . LEU B 1 206 ? -11.023 -29.469 2.822 1 92.44 206 LEU B C 1
ATOM 3398 O O . LEU B 1 206 ? -11.922 -28.703 3.178 1 92.44 206 LEU B O 1
ATOM 3402 N N . GLY B 1 207 ? -10.617 -29.641 1.553 1 95.12 207 GLY B N 1
ATOM 3403 C CA . GLY B 1 207 ? -11.242 -28.828 0.52 1 95.12 207 GLY B CA 1
ATOM 3404 C C . GLY B 1 207 ? -10.742 -27.391 0.505 1 95.12 207 GLY B C 1
ATOM 3405 O O . GLY B 1 207 ? -9.57 -27.125 0.789 1 95.12 207 GLY B O 1
ATOM 3406 N N . ARG B 1 208 ? -11.633 -26.5 0.07 1 97.81 208 ARG B N 1
ATOM 3407 C CA . ARG B 1 208 ? -11.25 -25.094 -0.057 1 97.81 208 ARG B CA 1
ATOM 3408 C C . ARG B 1 208 ? -11.172 -24.422 1.31 1 97.81 208 ARG B C 1
ATOM 3410 O O . ARG B 1 208 ? -12.141 -24.406 2.066 1 97.81 208 ARG B O 1
ATOM 3417 N N . LEU B 1 209 ? -10.016 -23.844 1.58 1 97.88 209 LEU B N 1
ATOM 3418 C CA . LEU B 1 209 ? -9.805 -23.172 2.857 1 97.88 209 LEU B CA 1
ATOM 3419 C C . LEU B 1 209 ? -10.031 -21.656 2.727 1 97.88 209 LEU B C 1
ATOM 3421 O O . LEU B 1 209 ? -10.492 -21.016 3.67 1 97.88 209 LEU B O 1
ATOM 3425 N N . LEU B 1 210 ? -9.664 -21.141 1.587 1 98.5 210 LEU B N 1
ATOM 3426 C CA . LEU B 1 210 ? -9.695 -19.703 1.335 1 98.5 210 LEU B CA 1
ATOM 3427 C C . LEU B 1 210 ? -9.953 -19.422 -0.141 1 98.5 210 LEU B C 1
ATOM 3429 O O . LEU B 1 210 ? -9.375 -20.078 -1.015 1 98.5 210 LEU B O 1
ATOM 3433 N N . ARG B 1 211 ? -10.828 -18.5 -0.42 1 98.88 211 ARG B N 1
ATOM 3434 C CA . ARG B 1 211 ? -11.016 -17.938 -1.756 1 98.88 211 ARG B CA 1
ATOM 3435 C C . ARG B 1 211 ? -11.273 -16.438 -1.692 1 98.88 211 ARG B C 1
ATOM 3437 O O . ARG B 1 211 ? -12.141 -15.984 -0.949 1 98.88 211 ARG B O 1
ATOM 3444 N N . GLN B 1 212 ? -10.531 -15.703 -2.363 1 98.88 212 GLN B N 1
ATOM 3445 C CA . GLN B 1 212 ? -10.719 -14.258 -2.455 1 98.88 212 GLN B CA 1
ATOM 3446 C C . GLN B 1 212 ? -10.766 -13.805 -3.91 1 98.88 212 GLN B C 1
ATOM 3448 O O . GLN B 1 212 ? -9.945 -14.234 -4.727 1 98.88 212 GLN B O 1
ATOM 3453 N N . GLU B 1 213 ? -11.688 -13.031 -4.191 1 98.81 213 GLU B N 1
ATOM 3454 C CA . GLU B 1 213 ? -11.844 -12.43 -5.516 1 98.81 213 GLU B CA 1
ATOM 3455 C C . GLU B 1 213 ? -11.758 -10.914 -5.445 1 98.81 213 GLU B C 1
ATOM 3457 O O . GLU B 1 213 ? -12.32 -10.297 -4.539 1 98.81 213 GLU B O 1
ATOM 3462 N N . ALA B 1 214 ? -11.016 -10.359 -6.332 1 98.62 214 ALA B N 1
ATOM 3463 C CA . ALA B 1 214 ? -10.898 -8.906 -6.434 1 98.62 214 ALA B CA 1
ATOM 3464 C C . ALA B 1 214 ? -10.867 -8.453 -7.895 1 98.62 214 ALA B C 1
ATOM 3466 O O . ALA B 1 214 ? -10.578 -9.25 -8.789 1 98.62 214 ALA B O 1
ATOM 3467 N N . GLU B 1 215 ? -11.227 -7.219 -8.117 1 98.38 215 GLU B N 1
ATOM 3468 C CA . GLU B 1 215 ? -11.18 -6.59 -9.438 1 98.38 215 GLU B CA 1
ATOM 3469 C C . GLU B 1 215 ? -10.328 -5.324 -9.414 1 98.38 215 GLU B C 1
ATOM 3471 O O . GLU B 1 215 ? -10.43 -4.516 -8.484 1 98.38 215 GLU B O 1
ATOM 3476 N N . PHE B 1 216 ? -9.508 -5.219 -10.453 1 98.12 216 PHE B N 1
ATOM 3477 C CA . PHE B 1 216 ? -8.594 -4.086 -10.5 1 98.12 216 PHE B CA 1
ATOM 3478 C C . PHE B 1 216 ? -8.578 -3.455 -11.883 1 98.12 216 PHE B C 1
ATOM 3480 O O . PHE B 1 216 ? -8.945 -4.098 -12.875 1 98.12 216 PHE B O 1
ATOM 3487 N N . SER B 1 217 ? -8.133 -2.209 -11.938 1 97.44 217 SER B N 1
ATOM 3488 C CA . SER B 1 217 ? -7.855 -1.511 -13.195 1 97.44 217 SER B CA 1
ATOM 3489 C C . SER B 1 217 ? -6.477 -0.857 -13.172 1 97.44 217 SER B C 1
ATOM 3491 O O . SER B 1 217 ? -6.012 -0.411 -12.117 1 97.44 217 SER B O 1
ATOM 3493 N N . ASP B 1 218 ? -5.914 -0.81 -14.328 1 95.75 218 ASP B N 1
ATOM 3494 C CA . ASP B 1 218 ? -4.613 -0.164 -14.477 1 95.75 218 ASP B CA 1
ATOM 3495 C C . ASP B 1 218 ? -4.707 1.333 -14.188 1 95.75 218 ASP B C 1
ATOM 3497 O O . ASP B 1 218 ? -5.68 1.985 -14.578 1 95.75 218 ASP B O 1
ATOM 3501 N N . GLN B 1 219 ? -3.656 1.766 -13.508 1 95.19 219 GLN B N 1
ATOM 3502 C CA . GLN B 1 219 ? -3.547 3.207 -13.305 1 95.19 219 GLN B CA 1
ATOM 3503 C C . GLN B 1 219 ? -2.412 3.795 -14.141 1 95.19 219 GLN B C 1
ATOM 3505 O O . GLN B 1 219 ? -1.361 3.17 -14.297 1 95.19 219 GLN B O 1
ATOM 3510 N N . VAL B 1 220 ? -2.693 5 -14.578 1 92.94 220 VAL B N 1
ATOM 3511 C CA . VAL B 1 220 ? -1.673 5.68 -15.375 1 92.94 220 VAL B CA 1
ATOM 3512 C C . VAL B 1 220 ? -1.415 7.07 -14.805 1 92.94 220 VAL B C 1
ATOM 3514 O O . VAL B 1 220 ? -2.258 7.625 -14.086 1 92.94 220 VAL B O 1
ATOM 3517 N N . ASP B 1 221 ? -0.264 7.59 -15.148 1 92.5 221 ASP B N 1
ATOM 3518 C CA . ASP B 1 221 ? 0.117 8.93 -14.695 1 92.5 221 ASP B CA 1
ATOM 3519 C C . ASP B 1 221 ? -0.792 9.992 -15.312 1 92.5 221 ASP B C 1
ATOM 3521 O O . ASP B 1 221 ? -0.915 10.078 -16.531 1 92.5 221 ASP B O 1
ATOM 3525 N N . ALA B 1 222 ? -1.4 10.789 -14.453 1 89.06 222 ALA B N 1
ATOM 3526 C CA . ALA B 1 222 ? -2.342 11.797 -14.93 1 89.06 222 ALA B CA 1
ATOM 3527 C C . ALA B 1 222 ? -1.636 12.844 -15.789 1 89.06 222 ALA B C 1
ATOM 3529 O O . ALA B 1 222 ? -2.277 13.555 -16.562 1 89.06 222 ALA B O 1
ATOM 3530 N N . ARG B 1 223 ? -0.332 13.039 -15.633 1 83.69 223 ARG B N 1
ATOM 3531 C CA . ARG B 1 223 ? 0.415 14.008 -16.422 1 83.69 223 ARG B CA 1
ATOM 3532 C C . ARG B 1 223 ? 0.417 13.625 -17.906 1 83.69 223 ARG B C 1
ATOM 3534 O O . ARG B 1 223 ? 0.58 14.484 -18.766 1 83.69 223 ARG B O 1
ATOM 3541 N N . ASP B 1 224 ? 0.247 12.391 -18.078 1 75.88 224 ASP B N 1
ATOM 3542 C CA . ASP B 1 224 ? 0.228 11.898 -19.453 1 75.88 224 ASP B CA 1
ATOM 3543 C C . ASP B 1 224 ? -1.073 12.281 -20.141 1 75.88 224 ASP B C 1
ATOM 3545 O O . ASP B 1 224 ? -1.096 12.477 -21.359 1 75.88 224 ASP B O 1
ATOM 3549 N N . GLU B 1 225 ? -2.156 12.375 -19.453 1 66.69 225 GLU B N 1
ATOM 3550 C CA . GLU B 1 225 ? -3.439 12.797 -20.016 1 66.69 225 GLU B CA 1
ATOM 3551 C C . GLU B 1 225 ? -3.434 14.281 -20.359 1 66.69 225 GLU B C 1
ATOM 3553 O O . GLU B 1 225 ? -3.986 14.688 -21.375 1 66.69 225 GLU B O 1
ATOM 3558 N N . VAL B 1 226 ? -2.848 15.047 -19.531 1 56.09 226 VAL B N 1
ATOM 3559 C CA . VAL B 1 226 ? -2.832 16.484 -19.75 1 56.09 226 VAL B CA 1
ATOM 3560 C C . VAL B 1 226 ? -2.002 16.812 -21 1 56.09 226 VAL B C 1
ATOM 3562 O O . VAL B 1 226 ? -2.357 17.703 -21.766 1 56.09 226 VAL B O 1
ATOM 3565 N N . THR B 1 227 ? -0.971 16.094 -21.203 1 53.12 227 THR B N 1
ATOM 3566 C CA . THR B 1 227 ? -0.123 16.312 -22.375 1 53.12 227 THR B CA 1
ATOM 3567 C C . THR B 1 227 ? -0.832 15.883 -23.656 1 53.12 227 THR B C 1
ATOM 3569 O O . THR B 1 227 ? -0.693 16.516 -24.703 1 53.12 227 THR B O 1
ATOM 3572 N N . ALA B 1 228 ? -1.658 14.883 -23.469 1 50.22 228 ALA B N 1
ATOM 3573 C CA . ALA B 1 228 ? -2.365 14.414 -24.656 1 50.22 228 ALA B CA 1
ATOM 3574 C C . ALA B 1 228 ? -3.512 15.352 -25.031 1 50.22 228 ALA B C 1
ATOM 3576 O O . ALA B 1 228 ? -3.963 15.367 -26.172 1 50.22 228 ALA B O 1
ATOM 3577 N N . ALA B 1 229 ? -3.984 16.078 -24.047 1 47.28 229 ALA B N 1
ATOM 3578 C CA . ALA B 1 229 ? -5.133 16.953 -24.297 1 47.28 229 ALA B CA 1
ATOM 3579 C C . ALA B 1 229 ? -4.691 18.297 -24.859 1 47.28 229 ALA B C 1
ATOM 3581 O O . ALA B 1 229 ? -5.527 19.094 -25.281 1 47.28 229 ALA B O 1
ATOM 3582 N N . LEU B 1 230 ? -3.424 18.641 -24.812 1 38.28 230 LEU B N 1
ATOM 3583 C CA . LEU B 1 230 ? -3.023 19.875 -25.5 1 38.28 230 LEU B CA 1
ATOM 3584 C C . LEU B 1 230 ? -2.912 19.641 -27 1 38.28 230 LEU B C 1
ATOM 3586 O O . LEU B 1 230 ? -2.219 18.734 -27.438 1 38.28 230 LEU B O 1
ATOM 3590 N N . PRO B 1 231 ? -3.811 20.281 -27.781 1 39.88 231 PRO B N 1
ATOM 3591 C CA . PRO B 1 231 ? -3.723 20.203 -29.25 1 39.88 231 PRO B CA 1
ATOM 3592 C C . PRO B 1 231 ? -2.381 20.688 -29.781 1 39.88 231 PRO B C 1
ATOM 3594 O O . PRO B 1 231 ? -1.725 21.516 -29.156 1 39.88 231 PRO B O 1
#

Secondary structure (DSSP, 8-state):
--------------------B--TTGGGS-HHHHHHS-HHHHHHHHBPPPTT-EEEEEEEEEEEEE-HHHHHHHHHGGGGT--S--S---SEEEEEEEEEETTTTEEEEEEEE--SSSSPEEEEEEEES-STTS-EEE-GGGEEEEEEEEEETTEEEEEEEEEEEEETTEEEEEPGGGS--EEEEEEEEEETTEEEEEEEEEETTTEEEEEEEEEEEEEEEHHHHHHHH--/--------------------B--TTGGGS-HHHHHHS-HHHHHHHHBPPPTT-EEEEEEEEEEEEE-HHHHHHHHHGGGGT--S--S---SEEEEEEEEEETTTTEEEEEEEE--SSSSPEEEEEEEES-STTS-EEE-GGGEEEEEEEEEETTEEEEEEEEEEEEETTEEEEEPGGGS--EEEEEEEEEETTEEEEEEEEEETTTEEEEEEEEEEEEEEEHHHHHHHH--

Solvent-accessible surface area (backbone atoms only — not comparable to full-atom values): 24288 Å² total; per-residue (Å²): 136,80,84,76,78,79,77,77,75,75,78,73,69,79,73,70,75,74,82,48,73,31,61,65,60,57,71,57,36,59,67,74,50,57,69,57,36,45,68,43,48,50,50,64,56,24,56,40,69,51,91,52,32,69,49,44,32,46,31,31,31,61,36,36,48,62,38,74,64,32,40,49,50,19,56,60,36,45,79,35,56,26,69,45,77,74,63,70,49,54,65,28,25,25,41,37,40,35,33,60,29,77,78,56,68,29,37,31,41,38,37,36,37,50,48,75,65,76,73,55,48,65,30,52,37,33,41,29,72,36,74,97,64,46,26,27,40,32,39,44,85,38,32,31,28,32,28,44,55,44,69,56,95,50,15,50,30,39,31,49,74,46,42,32,36,53,48,94,91,47,74,46,74,51,57,70,90,81,45,75,46,43,39,37,39,36,43,30,62,75,45,80,45,28,31,35,39,37,42,35,31,33,24,92,83,77,38,70,24,34,38,34,36,29,41,34,26,39,48,35,60,41,59,58,53,57,59,67,66,56,128,137,82,84,74,78,80,76,77,73,77,79,72,71,79,73,69,75,73,80,48,74,30,61,67,60,57,71,58,36,59,66,75,50,57,68,56,37,46,66,42,48,52,50,66,55,23,56,40,70,51,93,52,34,66,50,44,31,46,32,31,31,60,36,35,48,63,38,74,66,30,42,50,51,19,56,62,36,45,80,35,56,26,71,44,78,75,62,70,49,56,66,27,26,27,39,36,41,35,35,62,29,77,78,56,70,31,35,30,40,38,37,36,38,50,47,77,66,77,73,55,48,64,31,52,36,34,42,28,70,39,73,97,62,44,27,27,40,32,40,45,86,37,31,32,30,33,28,45,58,45,68,55,95,48,14,50,31,40,31,50,74,44,41,33,37,51,48,97,92,46,73,45,74,51,56,68,90,79,45,76,46,42,38,36,38,36,44,30,63,74,45,79,44,28,31,35,40,38,42,36,30,33,23,91,84,76,37,70,24,34,39,36,37,30,39,36,28,39,48,35,60,40,60,58,55,57,58,66,65,54,127

pLDDT: mean 88.07, std 18.33, range [27.19, 98.88]

Organism: Methylorubrum extorquens (strain ATCC 14718 / DSM 1338 / JCM 2805 / NCIMB 9133 / AM1) (NCBI:txid272630)